Protein 3K85 (pdb70)

InterPro domains:
  IPR001174 HddA/FKP [PR00960] (7-22)
  IPR001174 HddA/FKP [PR00960] (105-126)
  IPR001174 HddA/FKP [PR00960] (147-166)
  IPR001174 HddA/FKP [PR00960] (256-280)
  IPR001174 HddA/FKP [PR00960] (284-303)
  IPR006204 GHMP kinase N-terminal domain [PF00288] (79-167)
  IPR013750 GHMP kinase, C-terminal domain [PF08544] (244-320)
  IPR014606 D,D-heptose 7-phosphate kinase [PIRSF036406] (1-341)
  IPR020568 Ribosomal protein uS5 domain 2-type superfamily [SSF54211] (2-186)
  IPR036554 GHMP kinase, C-terminal domain superfamily [SSF55060] (194-340)
  IPR052203 GHMP Kinase-Related Enzymes [PTHR32463] (3-323)

Radius of gyration: 27.67 Å; Cα contacts (8 Å, |Δi|>4): 1276; chains: 2; bounding box: 65×77×64 Å

CATH classification: 3.30.230.120

Solvent-accessible surface area: 27630 Å² total

Structure (mmCIF, N/CA/C/O backbone):
data_3K85
#
_entry.id   3K85
#
_cell.length_a   71.889
_cell.length_b   149.469
_cell.length_c   141.088
_cell.angle_alpha   90.00
_cell.angle_beta   90.00
_cell.angle_gamma   90.00
#
_symmetry.space_group_name_H-M   'C 2 2 21'
#
loop_
_entity.id
_entity.type
_entity.pdbx_description
1 polymer 'D-glycero-D-manno-heptose 1-phosphate kinase'
2 water water
#
loop_
_atom_site.group_PDB
_atom_site.id
_atom_site.type_symbol
_atom_site.label_atom_id
_atom_site.label_alt_id
_atom_site.label_comp_id
_atom_site.label_asym_id
_atom_site.label_entity_id
_atom_site.label_seq_id
_atom_site.pdbx_PDB_ins_code
_atom_site.Cartn_x
_atom_site.Cartn_y
_atom_site.Cartn_z
_atom_site.occupancy
_atom_site.B_iso_or_equiv
_atom_site.auth_seq_id
_atom_site.auth_comp_id
_atom_site.auth_asym_id
_atom_site.auth_atom_id
_atom_site.pdbx_PDB_model_num
ATOM 1 N N . LEU A 1 3 ? -22.680 36.853 93.972 1.00 29.94 2 LEU A N 1
ATOM 2 C CA . LEU A 1 3 ? -21.535 37.653 93.433 1.00 29.76 2 LEU A CA 1
ATOM 3 C C . LEU A 1 3 ? -20.179 36.949 93.646 1.00 30.47 2 LEU A C 1
ATOM 4 O O . LEU A 1 3 ? -20.088 35.985 94.403 1.00 31.40 2 LEU A O 1
ATOM 9 N N . VAL A 1 4 ? -19.137 37.426 92.964 1.00 28.55 3 VAL A N 1
ATOM 10 C CA . VAL A 1 4 ? -17.794 36.863 93.102 1.00 28.62 3 VAL A CA 1
ATOM 11 C C . VAL A 1 4 ? -16.813 37.995 93.407 1.00 26.30 3 VAL A C 1
ATOM 12 O O . VAL A 1 4 ? -17.031 39.137 93.024 1.00 27.17 3 VAL A O 1
ATOM 16 N N . ARG A 1 5 ? -15.739 37.678 94.111 1.00 25.28 4 ARG A N 1
ATOM 17 C CA . ARG A 1 5 ? -14.729 38.678 94.446 1.00 25.26 4 ARG A CA 1
ATOM 18 C C . ARG A 1 5 ? -13.367 38.058 94.171 1.00 23.86 4 ARG A C 1
ATOM 19 O O . ARG A 1 5 ? -13.244 36.838 94.101 1.00 22.83 4 ARG A O 1
ATOM 27 N N . SER A 1 6 ? -12.350 38.890 94.001 1.00 22.27 5 SER A N 1
ATOM 28 C CA . SER A 1 6 ? -11.017 38.383 93.748 1.00 23.50 5 SER A CA 1
ATOM 29 C C . SER A 1 6 ? -10.049 39.459 94.157 1.00 23.29 5 SER A C 1
ATOM 30 O O . SER A 1 6 ? -10.445 40.599 94.330 1.00 22.80 5 SER A O 1
ATOM 33 N N . LYS A 1 7 ? -8.787 39.085 94.327 1.00 22.66 6 LYS A N 1
ATOM 34 C CA . LYS A 1 7 ? -7.736 40.031 94.667 1.00 25.97 6 LYS A CA 1
ATOM 35 C C . LYS A 1 7 ? -6.416 39.420 94.248 1.00 27.05 6 LYS A C 1
ATOM 36 O O . LYS A 1 7 ? -6.264 38.195 94.238 1.00 30.22 6 LYS A O 1
ATOM 42 N N . ALA A 1 8 ? -5.468 40.276 93.883 1.00 27.69 7 ALA A N 1
ATOM 43 C CA . ALA A 1 8 ? -4.150 39.826 93.453 1.00 26.91 7 ALA A CA 1
ATOM 44 C C . ALA A 1 8 ? -3.118 40.731 94.089 1.00 26.06 7 ALA A C 1
ATOM 45 O O . ALA A 1 8 ? -3.346 41.928 94.242 1.00 26.54 7 ALA A O 1
ATOM 47 N N . PRO A 1 9 ? -1.962 40.175 94.464 1.00 24.35 8 PRO A N 1
ATOM 48 C CA . PRO A 1 9 ? -0.927 40.993 95.089 1.00 24.77 8 PRO A CA 1
ATOM 49 C C . PRO A 1 9 ? 0.036 41.649 94.108 1.00 25.23 8 PRO A C 1
ATOM 50 O O . PRO A 1 9 ? 0.189 41.211 92.968 1.00 26.15 8 PRO A O 1
ATOM 54 N N . LEU A 1 10 ? 0.675 42.718 94.568 1.00 28.44 9 LEU A N 1
ATOM 55 C CA . LEU A 1 10 ? 1.656 43.436 93.772 1.00 31.53 9 LEU A CA 1
ATOM 56 C C . LEU A 1 10 ? 2.947 42.732 94.139 1.00 32.26 9 LEU A C 1
ATOM 57 O O . LEU A 1 10 ? 2.931 41.809 94.946 1.00 32.75 9 LEU A O 1
ATOM 62 N N . ARG A 1 11 ? 4.064 43.155 93.571 1.00 34.41 10 ARG A N 1
ATOM 63 C CA . ARG A 1 11 ? 5.307 42.472 93.863 1.00 34.69 10 ARG A CA 1
ATOM 64 C C . ARG A 1 11 ? 6.516 43.375 93.912 1.00 32.92 10 ARG A C 1
ATOM 65 O O . ARG A 1 11 ? 6.478 44.504 93.455 1.00 33.29 10 ARG A O 1
ATOM 73 N N . LEU A 1 12 ? 7.592 42.846 94.475 1.00 33.85 11 LEU A N 1
ATOM 74 C CA . LEU A 1 12 ? 8.856 43.548 94.578 1.00 33.62 11 LEU A CA 1
ATOM 75 C C . LEU A 1 12 ? 9.792 42.818 93.634 1.00 36.84 11 LEU A C 1
ATOM 76 O O . LEU A 1 12 ? 9.850 41.585 93.644 1.00 35.94 11 LEU A O 1
ATOM 81 N N . GLY A 1 13 ? 10.510 43.579 92.812 1.00 38.36 12 GLY A N 1
ATOM 82 C CA . GLY A 1 13 ? 11.453 42.978 91.891 1.00 38.71 12 GLY A CA 1
ATOM 83 C C . GLY A 1 13 ? 12.752 42.834 92.651 1.00 38.44 12 GLY A C 1
ATOM 84 O O . GLY A 1 13 ? 13.516 43.792 92.776 1.00 40.98 12 GLY A O 1
ATOM 85 N N . LEU A 1 14 ? 13.011 41.644 93.170 1.00 35.25 13 LEU A N 1
ATOM 86 C CA . LEU A 1 14 ? 14.225 41.439 93.935 1.00 33.47 13 LEU A CA 1
ATOM 87 C C . LEU A 1 14 ? 15.474 41.422 93.073 1.00 32.82 13 LEU A C 1
ATOM 88 O O . LEU A 1 14 ? 16.486 42.004 93.455 1.00 34.31 13 LEU A O 1
ATOM 93 N N . ALA A 1 15 ? 15.412 40.777 91.910 1.00 31.99 14 ALA A N 1
ATOM 94 C CA . ALA A 1 15 ? 16.582 40.704 91.033 1.00 30.84 14 ALA A CA 1
ATOM 95 C C . ALA A 1 15 ? 16.285 40.179 89.632 1.00 31.89 14 ALA A C 1
ATOM 96 O O . ALA A 1 15 ? 15.289 39.483 89.409 1.00 32.23 14 ALA A O 1
ATOM 98 N N . GLY A 1 16 ? 17.175 40.519 88.698 1.00 30.52 15 GLY A N 1
ATOM 99 C CA . GLY A 1 16 ? 17.042 40.083 87.321 1.00 28.51 15 GLY A CA 1
ATOM 100 C C . GLY A 1 16 ? 16.104 40.954 86.518 1.00 27.83 15 GLY A C 1
ATOM 101 O O . GLY A 1 16 ? 15.855 40.692 85.340 1.00 27.18 15 GLY A O 1
ATOM 102 N N . GLY A 1 17 ? 15.585 41.996 87.153 1.00 27.60 16 GLY A N 1
ATOM 103 C CA . GLY A 1 17 ? 14.657 42.880 86.476 1.00 28.54 16 GLY A CA 1
ATOM 104 C C . GLY A 1 17 ? 15.158 43.349 85.125 1.00 30.08 16 GLY A C 1
ATOM 105 O O . GLY A 1 17 ? 16.206 43.986 85.027 1.00 32.38 16 GLY A O 1
ATOM 106 N N . GLY A 1 18 ? 14.418 43.025 84.075 1.00 31.32 17 GLY A N 1
ATOM 107 C CA . GLY A 1 18 ? 14.814 43.447 82.746 1.00 31.92 17 GLY A CA 1
ATOM 108 C C . GLY A 1 18 ? 15.120 42.281 81.836 1.00 33.54 17 GLY A C 1
ATOM 109 O O . GLY A 1 18 ? 14.848 42.342 80.635 1.00 35.66 17 GLY A O 1
ATOM 110 N N . SER A 1 19 ? 15.674 41.215 82.408 1.00 32.95 18 SER A N 1
ATOM 111 C CA . SER A 1 19 ? 16.033 40.035 81.639 1.00 32.82 18 SER A CA 1
ATOM 112 C C . SER A 1 19 ? 14.795 39.342 81.107 1.00 32.93 18 SER A C 1
ATOM 113 O O . SER A 1 19 ? 14.890 38.445 80.272 1.00 33.26 18 SER A O 1
ATOM 116 N N . ASP A 1 20 ? 13.632 39.767 81.589 1.00 33.23 19 ASP A N 1
ATOM 117 C CA . ASP A 1 20 ? 12.367 39.176 81.171 1.00 34.11 19 ASP A CA 1
ATOM 118 C C . ASP A 1 20 ? 11.762 39.832 79.944 1.00 34.60 19 ASP A C 1
ATOM 119 O O . ASP A 1 20 ? 10.810 39.316 79.365 1.00 36.14 19 ASP A O 1
ATOM 124 N N . VAL A 1 21 ? 12.317 40.970 79.552 1.00 35.19 20 VAL A N 1
ATOM 125 C CA . VAL A 1 21 ? 11.820 41.723 78.410 1.00 35.08 20 VAL A CA 1
ATOM 126 C C . VAL A 1 21 ? 12.325 41.217 77.070 1.00 35.91 20 VAL A C 1
ATOM 127 O O . VAL A 1 21 ? 13.504 40.891 76.923 1.00 37.74 20 VAL A O 1
ATOM 131 N N . SER A 1 22 ? 11.432 41.150 76.090 1.00 36.14 21 SER A N 1
ATOM 132 C CA . SER A 1 22 ? 11.815 40.723 74.747 1.00 38.33 21 SER A CA 1
ATOM 133 C C . SER A 1 22 ? 12.432 41.936 74.042 1.00 36.43 21 SER A C 1
ATOM 134 O O . SER A 1 22 ? 12.088 43.079 74.344 1.00 33.51 21 SER A O 1
ATOM 137 N N . PRO A 1 23 ? 13.343 41.699 73.086 1.00 36.59 22 PRO A N 1
ATOM 138 C CA . PRO A 1 23 ? 13.791 40.369 72.666 1.00 36.66 22 PRO A CA 1
ATOM 139 C C . PRO A 1 23 ? 14.849 39.742 73.568 1.00 35.27 22 PRO A C 1
ATOM 140 O O . PRO A 1 23 ? 15.151 38.561 73.425 1.00 35.81 22 PRO A O 1
ATOM 144 N N . TYR A 1 24 ? 15.412 40.515 74.492 1.00 33.89 23 TYR A N 1
ATOM 145 C CA . TYR A 1 24 ? 16.454 39.965 75.357 1.00 32.21 23 TYR A CA 1
ATOM 146 C C . TYR A 1 24 ? 16.098 38.610 75.976 1.00 32.87 23 TYR A C 1
ATOM 147 O O . TYR A 1 24 ? 16.942 37.717 76.022 1.00 32.96 23 TYR A O 1
ATOM 156 N N . SER A 1 25 ? 14.869 38.447 76.461 1.00 31.26 24 SER A N 1
ATOM 157 C CA . SER A 1 25 ? 14.494 37.172 77.060 1.00 32.12 24 SER A CA 1
ATOM 158 C C . SER A 1 25 ? 14.506 36.048 76.028 1.00 32.11 24 SER A C 1
ATOM 159 O O . SER A 1 25 ? 14.889 34.917 76.329 1.00 32.10 24 SER A O 1
ATOM 162 N N . ASP A 1 26 ? 14.104 36.371 74.803 1.00 32.29 25 ASP A N 1
ATOM 163 C CA . ASP A 1 26 ? 14.038 35.386 73.732 1.00 32.70 25 ASP A CA 1
ATOM 164 C C . ASP A 1 26 ? 15.391 35.004 73.126 1.00 31.92 25 ASP A C 1
ATOM 165 O O . ASP A 1 26 ? 15.600 33.863 72.708 1.00 28.25 25 ASP A O 1
ATOM 170 N N . ILE A 1 27 ? 16.316 35.951 73.094 1.00 31.67 26 ILE A N 1
ATOM 171 C CA . ILE A 1 27 ? 17.635 35.691 72.540 1.00 33.09 26 ILE A CA 1
ATOM 172 C C . ILE A 1 27 ? 18.593 35.022 73.528 1.00 33.80 26 ILE A C 1
ATOM 173 O O . ILE A 1 27 ? 19.183 33.985 73.228 1.00 34.20 26 ILE A O 1
ATOM 178 N N . TYR A 1 28 ? 18.738 35.611 74.709 1.00 34.24 27 TYR A N 1
ATOM 179 C CA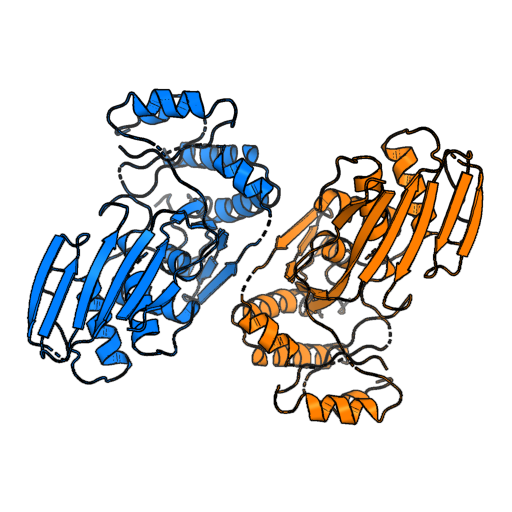 . TYR A 1 28 ? 19.660 35.089 75.712 1.00 35.92 27 TYR A CA 1
ATOM 180 C C . TYR A 1 28 ? 18.994 34.270 76.808 1.00 35.82 27 TYR A C 1
ATOM 181 O O . TYR A 1 28 ? 19.630 33.401 77.415 1.00 34.65 27 TYR A O 1
ATOM 190 N N . GLY A 1 29 ? 17.718 34.558 77.059 1.00 36.11 28 GLY A N 1
ATOM 191 C CA . GLY A 1 29 ? 16.981 33.868 78.103 1.00 32.72 28 GLY A CA 1
ATOM 192 C C . GLY A 1 29 ? 16.956 34.755 79.333 1.00 32.94 28 GLY A C 1
ATOM 193 O O . GLY A 1 29 ? 17.943 35.430 79.637 1.00 31.07 28 GLY A O 1
ATOM 194 N N . GLY A 1 30 ? 15.834 34.767 80.048 1.00 33.39 29 GLY A N 1
ATOM 195 C CA . GLY A 1 30 ? 15.743 35.603 81.236 1.00 32.12 29 GLY A CA 1
ATOM 196 C C . GLY A 1 30 ? 15.707 34.863 82.566 1.00 30.99 29 GLY A C 1
ATOM 197 O O . GLY A 1 30 ? 15.378 33.675 82.633 1.00 27.77 29 GLY A O 1
ATOM 198 N N . LEU A 1 31 ? 16.056 35.580 83.630 1.00 30.43 30 LEU A N 1
ATOM 199 C CA . LEU A 1 31 ? 16.053 35.015 84.971 1.00 30.11 30 LEU A CA 1
ATOM 200 C C . LEU A 1 31 ? 15.539 36.062 85.945 1.00 30.33 30 LEU A C 1
ATOM 201 O O . LEU A 1 31 ? 16.043 37.188 85.991 1.00 28.61 30 LEU A O 1
ATOM 206 N N . ILE A 1 32 ? 14.525 35.687 86.718 1.00 29.64 31 ILE A N 1
ATOM 207 C CA . ILE A 1 32 ? 13.930 36.605 87.666 1.00 30.09 31 ILE A CA 1
ATOM 208 C C . ILE A 1 32 ? 13.601 36.065 89.050 1.00 31.15 31 ILE A C 1
ATOM 209 O O . ILE A 1 32 ? 13.069 34.962 89.207 1.00 31.20 31 ILE A O 1
ATOM 214 N N . LEU A 1 33 ? 13.916 36.867 90.059 1.00 31.09 32 LEU A N 1
ATOM 215 C CA . LEU A 1 33 ? 13.599 36.519 91.434 1.00 28.60 32 LEU A CA 1
ATOM 216 C C . LEU A 1 33 ? 12.737 37.647 91.965 1.00 27.74 32 LEU A C 1
ATOM 217 O O . LEU A 1 33 ? 13.212 38.764 92.146 1.00 27.74 32 LEU A O 1
ATOM 222 N N . ASN A 1 34 ? 11.461 37.364 92.186 1.00 26.82 33 ASN A N 1
ATOM 223 C CA . ASN A 1 34 ? 10.551 38.371 92.718 1.00 25.52 33 ASN A CA 1
ATOM 224 C C . ASN A 1 34 ? 9.640 37.761 93.784 1.00 23.57 33 ASN A C 1
ATOM 225 O O . ASN A 1 34 ? 9.575 36.538 93.960 1.00 19.09 33 ASN A O 1
ATOM 230 N N . ALA A 1 35 ? 8.920 38.621 94.483 1.00 23.03 34 ALA A N 1
ATOM 231 C CA . ALA A 1 35 ? 8.058 38.158 95.562 1.00 23.49 34 ALA A CA 1
ATOM 232 C C . ALA A 1 35 ? 6.875 39.080 95.738 1.00 21.77 34 ALA A C 1
ATOM 233 O O . ALA A 1 35 ? 7.041 40.296 95.764 1.00 24.08 34 ALA A O 1
ATOM 235 N N . THR A 1 36 ? 5.687 38.505 95.873 1.00 19.59 35 THR A N 1
ATOM 236 C CA . THR A 1 36 ? 4.492 39.301 96.057 1.00 19.27 35 THR A CA 1
ATOM 237 C C . THR A 1 36 ? 4.423 39.865 97.479 1.00 20.85 35 THR A C 1
ATOM 238 O O . THR A 1 36 ? 4.983 39.292 98.409 1.00 20.20 35 THR A O 1
ATOM 242 N N . ILE A 1 37 ? 3.746 41.001 97.623 1.00 22.11 36 ILE A N 1
ATOM 243 C CA . ILE A 1 37 ? 3.608 41.685 98.908 1.00 26.61 36 ILE A CA 1
ATOM 244 C C . ILE A 1 37 ? 2.140 41.987 99.233 1.00 26.63 36 ILE A C 1
ATOM 245 O O . ILE A 1 37 ? 1.290 41.958 98.345 1.00 27.07 36 ILE A O 1
ATOM 250 N N . ASN A 1 38 ? 1.852 42.298 100.497 1.00 26.82 37 ASN A N 1
ATOM 251 C CA . ASN A 1 38 ? 0.480 42.562 100.930 1.00 27.98 37 ASN A CA 1
ATOM 252 C C . ASN A 1 38 ? -0.241 43.814 100.424 1.00 28.17 37 ASN A C 1
ATOM 253 O O . ASN A 1 38 ? -1.084 44.373 101.135 1.00 29.54 37 ASN A O 1
ATOM 258 N N . LEU A 1 39 ? 0.081 44.251 99.211 1.00 27.53 38 LEU A N 1
ATOM 259 C CA . LEU A 1 39 ? -0.598 45.392 98.591 1.00 29.66 38 LEU A CA 1
ATOM 260 C C . LEU A 1 39 ? -1.326 44.756 97.410 1.00 29.40 38 LEU A C 1
ATOM 261 O O . LEU A 1 39 ? -0.695 44.147 96.547 1.00 30.07 38 LEU A O 1
ATOM 266 N N . TYR A 1 40 ? -2.646 44.911 97.364 1.00 27.48 39 TYR A N 1
ATOM 267 C CA . TYR A 1 40 ? -3.447 44.253 96.346 1.00 26.72 39 TYR A CA 1
ATOM 268 C C . TYR A 1 40 ? -4.278 45.064 95.357 1.00 27.40 39 TYR A C 1
ATOM 269 O O . TYR A 1 40 ? -4.333 46.293 95.399 1.00 28.66 39 TYR A O 1
ATOM 278 N N . ALA A 1 41 ? -4.937 44.309 94.476 1.00 24.58 40 ALA A N 1
ATOM 279 C CA . ALA A 1 41 ? -5.861 44.809 93.469 1.00 23.18 40 ALA A CA 1
ATOM 280 C C . ALA A 1 41 ? -7.111 44.023 93.833 1.00 23.35 40 ALA A C 1
ATOM 281 O O . ALA A 1 41 ? -7.036 42.814 94.060 1.00 23.36 40 ALA A O 1
ATOM 283 N N . TYR A 1 42 ? -8.258 44.678 93.914 1.00 21.52 41 TYR A N 1
ATOM 284 C CA . TYR A 1 42 ? -9.462 43.948 94.281 1.00 21.33 41 TYR A CA 1
ATOM 285 C C . TYR A 1 42 ? -10.470 44.136 93.188 1.00 21.35 41 TYR A C 1
ATOM 286 O O . TYR A 1 42 ? -10.415 45.100 92.446 1.00 22.36 41 TYR A O 1
ATOM 295 N N . CYS A 1 43 ? -11.402 43.207 93.097 1.00 21.63 42 CYS A N 1
ATOM 296 C CA . CYS A 1 43 ? -12.427 43.290 92.089 1.00 23.28 42 CYS A CA 1
ATOM 297 C C . CYS A 1 43 ? -13.601 42.451 92.535 1.00 24.62 42 CYS A C 1
ATOM 298 O O . CYS A 1 43 ? -13.422 41.367 93.084 1.00 25.28 42 CYS A O 1
ATOM 301 N N . THR A 1 44 ? -14.806 42.971 92.362 1.00 26.87 43 THR A N 1
ATOM 302 C CA . THR A 1 44 ? -15.973 42.179 92.689 1.00 30.91 43 THR A CA 1
ATOM 303 C C . THR A 1 44 ? -16.893 42.285 91.497 1.00 32.02 43 THR A C 1
ATOM 304 O O . THR A 1 44 ? -17.026 43.351 90.891 1.00 32.01 43 THR A O 1
ATOM 308 N N . ILE A 1 45 ? -17.473 41.153 91.126 1.00 34.21 44 ILE A N 1
ATOM 309 C CA . ILE A 1 45 ? -18.373 41.093 89.993 1.00 37.17 44 ILE A CA 1
ATOM 310 C C . ILE A 1 45 ? -19.677 40.438 90.429 1.00 39.38 44 ILE A C 1
ATOM 311 O O . ILE A 1 45 ? -19.685 39.358 91.015 1.00 37.82 44 ILE A O 1
ATOM 316 N N . GLU A 1 46 ? -20.779 41.116 90.161 1.00 42.76 45 GLU A N 1
ATOM 317 C CA . GLU A 1 46 ? -22.082 40.590 90.513 1.00 47.69 45 GLU A CA 1
ATOM 318 C C . GLU A 1 46 ? -22.962 40.605 89.276 1.00 48.70 45 GLU A C 1
ATOM 319 O O . GLU A 1 46 ? -23.135 41.645 88.637 1.00 48.45 45 GLU A O 1
ATOM 325 N N . GLU A 1 47 ? -23.496 39.442 88.926 1.00 51.46 46 GLU A N 1
ATOM 326 C CA . GLU A 1 47 ? -24.347 39.345 87.753 1.00 56.55 46 GLU A CA 1
ATOM 327 C C . GLU A 1 47 ? -25.682 40.043 87.976 1.00 58.09 46 GLU A C 1
ATOM 328 O O . GLU A 1 47 ? -26.187 40.111 89.098 1.00 57.61 46 GLU A O 1
ATOM 334 N N . THR A 1 48 ? -26.246 40.561 86.892 1.00 59.99 47 THR A N 1
ATOM 335 C CA . THR A 1 48 ? -27.522 41.252 86.948 1.00 62.07 47 THR A CA 1
ATOM 336 C C . THR A 1 48 ? -28.324 40.963 85.688 1.00 63.51 47 THR A C 1
ATOM 337 O O . THR A 1 48 ? -27.761 40.592 84.655 1.00 64.56 47 THR A O 1
ATOM 341 N N . ASN A 1 49 ? -29.640 41.127 85.778 1.00 63.93 48 ASN A N 1
ATOM 342 C CA . ASN A 1 49 ? -30.519 40.897 84.638 1.00 64.46 48 ASN A CA 1
ATOM 343 C C . ASN A 1 49 ? -31.072 42.213 84.103 1.00 63.43 48 ASN A C 1
ATOM 344 O O . ASN A 1 49 ? -32.138 42.235 83.492 1.00 63.74 48 ASN A O 1
ATOM 349 N N . SER A 1 50 ? -30.341 43.303 84.326 1.00 61.67 49 SER A N 1
ATOM 350 C CA . SER A 1 50 ? -30.769 44.622 83.877 1.00 60.84 49 SER A CA 1
ATOM 351 C C . SER A 1 50 ? -30.448 44.873 82.406 1.00 60.27 49 SER A C 1
ATOM 352 O O . SER A 1 50 ? -30.994 45.791 81.792 1.00 61.05 49 SER A O 1
ATOM 355 N N . GLY A 1 51 ? -29.562 44.060 81.844 1.00 58.83 50 GLY A N 1
ATOM 356 C CA . GLY A 1 51 ? -29.189 44.234 80.454 1.00 56.28 50 GLY A CA 1
ATOM 357 C C . GLY A 1 51 ? -28.153 45.330 80.315 1.00 56.04 50 GLY A C 1
ATOM 358 O O . GLY A 1 51 ? -27.906 45.838 79.222 1.00 55.10 50 GLY A O 1
ATOM 359 N N . ARG A 1 52 ? -27.537 45.701 81.430 1.00 55.55 51 ARG A N 1
ATOM 360 C CA . ARG A 1 52 ? -26.523 46.750 81.414 1.00 55.49 51 ARG A CA 1
ATOM 361 C C . ARG A 1 52 ? -25.191 46.216 81.953 1.00 53.92 51 ARG A C 1
ATOM 362 O O . ARG A 1 52 ? -25.112 45.100 82.467 1.00 52.14 51 ARG A O 1
ATOM 370 N N . ILE A 1 53 ? -24.142 47.012 81.808 1.00 52.32 52 ILE A N 1
ATOM 371 C CA . ILE A 1 53 ? -22.829 46.645 82.308 1.00 50.86 52 ILE A CA 1
ATOM 372 C C . ILE A 1 53 ? -22.268 47.894 82.959 1.00 49.26 52 ILE A C 1
ATOM 373 O O . ILE A 1 53 ? -21.841 48.832 82.289 1.00 47.24 52 ILE A O 1
ATOM 378 N N . GLU A 1 54 ? -22.285 47.889 84.284 1.00 48.52 53 GLU A N 1
ATOM 379 C CA . GLU A 1 54 ? -21.828 49.018 85.072 1.00 48.06 53 GLU A CA 1
ATOM 380 C C . GLU A 1 54 ? -20.395 48.871 85.558 1.00 46.56 53 GLU A C 1
ATOM 381 O O . GLU A 1 54 ? -20.040 47.875 86.186 1.00 47.33 53 GLU A O 1
ATOM 387 N N . ILE A 1 55 ? -19.582 49.881 85.273 1.00 43.99 54 ILE A N 1
ATOM 388 C CA . ILE A 1 55 ? -18.180 49.895 85.669 1.00 40.80 54 ILE A CA 1
ATOM 389 C C . ILE A 1 55 ? -17.839 50.977 86.706 1.00 41.69 54 ILE A C 1
ATOM 390 O O . ILE A 1 55 ? -18.031 52.170 86.470 1.00 42.66 54 ILE A O 1
ATOM 395 N N . ASN A 1 56 ? -17.340 50.549 87.861 1.00 40.13 55 ASN A N 1
ATOM 396 C CA . ASN A 1 56 ? -16.949 51.479 88.910 1.00 39.26 55 ASN A CA 1
ATOM 397 C C . ASN A 1 56 ? -15.500 51.154 89.282 1.00 39.93 55 ASN A C 1
ATOM 398 O O . ASN A 1 56 ? -15.240 50.431 90.241 1.00 40.50 55 ASN A O 1
ATOM 403 N N . ALA A 1 57 ? -14.564 51.687 88.498 1.00 39.40 56 ALA A N 1
ATOM 404 C CA . ALA A 1 57 ? -13.143 51.445 88.694 1.00 37.98 56 ALA A CA 1
ATOM 405 C C . ALA A 1 57 ? -12.374 52.625 89.282 1.00 38.23 56 ALA A C 1
ATOM 406 O O . ALA A 1 57 ? -11.963 53.535 88.567 1.00 37.44 56 ALA A O 1
ATOM 408 N N . TYR A 1 58 ? -12.158 52.589 90.589 1.00 37.55 57 TYR A N 1
ATOM 409 C CA . TYR A 1 58 ? -11.433 53.648 91.268 1.00 38.04 57 TYR A CA 1
ATOM 410 C C . TYR A 1 58 ? -9.995 53.776 90.752 1.00 39.58 57 TYR A C 1
ATOM 411 O O . TYR A 1 58 ? -9.378 54.842 90.861 1.00 41.32 57 TYR A O 1
ATOM 420 N N . ASP A 1 59 ? -9.466 52.695 90.184 1.00 40.04 58 ASP A N 1
ATOM 421 C CA . ASP A 1 59 ? -8.097 52.690 89.674 1.00 40.54 58 ASP A CA 1
ATOM 422 C C . ASP A 1 59 ? -7.990 53.333 88.300 1.00 40.63 58 ASP A C 1
ATOM 423 O O . ASP A 1 59 ? -7.031 54.040 88.014 1.00 39.84 58 ASP A O 1
ATOM 428 N N . ALA A 1 60 ? -8.969 53.074 87.444 1.00 41.71 59 ALA A N 1
ATOM 429 C CA . ALA A 1 60 ? -8.971 53.660 86.109 1.00 44.14 59 ALA A CA 1
ATOM 430 C C . ALA A 1 60 ? -9.710 54.995 86.167 1.00 44.90 59 ALA A C 1
ATOM 431 O O . ALA A 1 60 ? -9.867 55.679 85.154 1.00 44.85 59 ALA A O 1
ATOM 433 N N . GLN A 1 61 ? -10.158 55.353 87.367 1.00 46.45 60 GLN A N 1
ATOM 434 C CA . GLN A 1 61 ? -10.880 56.598 87.595 1.00 48.70 60 GLN A CA 1
ATOM 435 C C . GLN A 1 61 ? -12.050 56.728 86.629 1.00 49.23 60 GLN A C 1
ATOM 436 O O . GLN A 1 61 ? -12.224 57.757 85.979 1.00 51.17 60 GLN A O 1
ATOM 442 N N . CYS A 1 62 ? -12.853 55.674 86.548 1.00 47.98 61 CYS A N 1
ATOM 443 C CA . CYS A 1 62 ? -13.999 55.653 85.661 1.00 47.69 61 CYS A CA 1
ATOM 444 C C . CYS A 1 62 ? -15.233 55.104 86.341 1.00 47.75 61 CYS A C 1
ATOM 445 O O . CYS A 1 62 ? -15.154 54.160 87.121 1.00 47.29 61 CYS A O 1
ATOM 448 N N . CYS A 1 63 ? -16.380 55.693 86.027 1.00 49.38 62 CYS A N 1
ATOM 449 C CA . CYS A 1 63 ? -17.647 55.252 86.591 1.00 50.53 62 CYS A CA 1
ATOM 450 C C . CYS A 1 63 ? -18.750 55.474 85.571 1.00 51.02 62 CYS A C 1
ATOM 451 O O . CYS A 1 63 ? -19.469 56.474 85.634 1.00 51.65 62 CYS A O 1
ATOM 454 N N . LYS A 1 64 ? -18.879 54.532 84.640 1.00 51.41 63 LYS A N 1
ATOM 455 C CA . LYS A 1 64 ? -19.876 54.623 83.581 1.00 51.78 63 LYS A CA 1
ATOM 456 C C . LYS A 1 64 ? -20.693 53.361 83.377 1.00 51.77 63 LYS A C 1
ATOM 457 O O . LYS A 1 64 ? -20.254 52.257 83.688 1.00 53.21 63 LYS A O 1
ATOM 463 N N . SER A 1 65 ? -21.892 53.548 82.844 1.00 51.11 64 SER A N 1
ATOM 464 C CA . SER A 1 65 ? -22.798 52.454 82.555 1.00 51.17 64 SER A CA 1
ATOM 465 C C . SER A 1 65 ? -22.776 52.326 81.031 1.00 52.24 64 SER A C 1
ATOM 466 O O . SER A 1 65 ? -22.647 53.330 80.333 1.00 53.57 64 SER A O 1
ATOM 469 N N . TYR A 1 66 ? -22.867 51.099 80.521 1.00 52.16 65 TYR A N 1
ATOM 470 C CA . TYR A 1 66 ? -22.862 50.846 79.077 1.00 50.25 65 TYR A CA 1
ATOM 471 C C . TYR A 1 66 ? -23.922 49.812 78.742 1.00 51.25 65 TYR A C 1
ATOM 472 O O . TYR A 1 66 ? -24.302 48.995 79.585 1.00 50.09 65 TYR A O 1
ATOM 481 N N . LEU A 1 67 ? -24.399 49.848 77.503 1.00 52.67 66 LEU A N 1
ATOM 482 C CA . LEU A 1 67 ? -25.406 48.898 77.058 1.00 54.25 66 LEU A CA 1
ATOM 483 C C . LEU A 1 67 ? -24.699 47.548 76.885 1.00 54.40 66 LEU A C 1
ATOM 484 O O . LEU A 1 67 ? -23.654 47.462 76.234 1.00 52.52 66 LEU A O 1
ATOM 489 N N . SER A 1 68 ? -25.263 46.507 77.487 1.00 55.31 67 SER A N 1
ATOM 490 C CA . SER A 1 68 ? -24.688 45.162 77.427 1.00 57.31 67 SER A CA 1
ATOM 491 C C . SER A 1 68 ? -24.398 44.717 75.989 1.00 58.78 67 SER A C 1
ATOM 492 O O . SER A 1 68 ? -25.319 44.523 75.195 1.00 58.66 67 SER A O 1
ATOM 503 N N . SER A 1 70 ? -21.375 42.424 73.195 1.00 55.87 69 SER A N 1
ATOM 504 C CA . SER A 1 70 ? -20.492 41.265 73.122 1.00 51.89 69 SER A CA 1
ATOM 505 C C . SER A 1 70 ? -19.061 41.763 73.242 1.00 49.93 69 SER A C 1
ATOM 506 O O . SER A 1 70 ? -18.184 41.075 73.761 1.00 49.19 69 SER A O 1
ATOM 509 N N . GLN A 1 71 ? -18.830 42.967 72.742 1.00 48.19 70 GLN A N 1
ATOM 510 C CA . GLN A 1 71 ? -17.507 43.575 72.801 1.00 47.81 70 GLN A CA 1
ATOM 511 C C . GLN A 1 71 ? -17.701 45.020 73.241 1.00 48.01 70 GLN A C 1
ATOM 512 O O . GLN A 1 71 ? -18.785 45.573 73.071 1.00 48.56 70 GLN A O 1
ATOM 518 N N . LEU A 1 72 ? -16.665 45.623 73.817 1.00 46.50 71 LEU A N 1
ATOM 519 C CA . LEU A 1 72 ? -16.744 47.011 74.255 1.00 47.03 71 LEU A CA 1
ATOM 520 C C . LEU A 1 72 ? -15.601 47.806 73.656 1.00 47.61 71 LEU A C 1
ATOM 521 O O . LEU A 1 72 ? -14.439 47.422 73.744 1.00 48.01 71 LEU A O 1
ATOM 526 N N . GLU A 1 73 ? -15.950 48.926 73.047 1.00 48.85 72 GLU A N 1
ATOM 527 C CA . GLU A 1 73 ? -14.984 49.800 72.408 1.00 50.64 72 GLU A CA 1
ATOM 528 C C . GLU A 1 73 ? -13.948 50.358 73.381 1.00 50.09 72 GLU A C 1
ATOM 529 O O . GLU A 1 73 ? -14.287 50.896 74.428 1.00 50.77 72 GLU A O 1
ATOM 535 N N . ILE A 1 74 ? -12.677 50.234 73.034 1.00 49.03 73 ILE A N 1
ATOM 536 C CA . ILE A 1 74 ? -11.639 50.756 73.899 1.00 49.98 73 ILE A CA 1
ATOM 537 C C . ILE A 1 74 ? -11.597 52.287 73.786 1.00 52.21 73 ILE A C 1
ATOM 538 O O . ILE A 1 74 ? -10.825 52.844 73.004 1.00 52.38 73 ILE A O 1
ATOM 543 N N . ASP A 1 75 ? -12.445 52.958 74.570 1.00 53.31 74 ASP A N 1
ATOM 544 C CA . ASP A 1 75 ? -12.517 54.421 74.579 1.00 54.13 74 ASP A CA 1
ATOM 545 C C . ASP A 1 75 ? -11.241 55.034 75.116 1.00 53.30 74 ASP A C 1
ATOM 546 O O . ASP A 1 75 ? -10.778 56.063 74.635 1.00 54.60 74 ASP A O 1
ATOM 551 N N . GLY A 1 76 ? -10.686 54.392 76.132 1.00 51.96 75 GLY A N 1
ATOM 552 C CA . GLY A 1 76 ? -9.488 54.894 76.773 1.00 49.88 75 GLY A CA 1
ATOM 553 C C . GLY A 1 76 ? -9.881 55.004 78.231 1.00 48.97 75 GLY A C 1
ATOM 554 O O . GLY A 1 76 ? -9.174 55.570 79.064 1.00 48.70 75 GLY A O 1
ATOM 555 N N . GLU A 1 77 ? -11.045 54.440 78.524 1.00 47.93 76 GLU A N 1
ATOM 556 C CA . GLU A 1 77 ? -11.591 54.441 79.866 1.00 48.07 76 GLU A CA 1
ATOM 557 C C . GLU A 1 77 ? -11.887 53.003 80.289 1.00 46.21 76 GLU A C 1
ATOM 558 O O . GLU A 1 77 ? -12.595 52.267 79.590 1.00 44.34 76 GLU A O 1
ATOM 564 N N . ALA A 1 78 ? -11.344 52.614 81.441 1.00 44.25 77 ALA A N 1
ATOM 565 C CA . ALA A 1 78 ? -11.528 51.262 81.955 1.00 40.72 77 ALA A CA 1
ATOM 566 C C . ALA A 1 78 ? -11.068 50.284 80.881 1.00 38.32 77 ALA A C 1
ATOM 567 O O . ALA A 1 78 ? -11.744 49.304 80.586 1.00 36.42 77 ALA A O 1
ATOM 569 N N . SER A 1 79 ? -9.914 50.571 80.290 1.00 38.29 78 SER A N 1
ATOM 570 C CA . SER A 1 79 ? -9.364 49.719 79.244 1.00 38.51 78 SER A CA 1
ATOM 571 C C . SER A 1 79 ? -9.147 48.296 79.762 1.00 38.50 78 SER A C 1
ATOM 572 O O . SER A 1 79 ? -9.590 47.320 79.142 1.00 37.75 78 SER A O 1
ATOM 575 N N . LEU A 1 80 ? -8.472 48.190 80.907 1.00 37.20 79 LEU A N 1
ATOM 576 C CA . LEU A 1 80 ? -8.183 46.902 81.527 1.00 34.17 79 LEU A CA 1
ATOM 577 C C . LEU A 1 80 ? -9.416 46.020 81.664 1.00 34.80 79 LEU A C 1
ATOM 578 O O . LEU A 1 80 ? -9.395 44.850 81.282 1.00 35.89 79 LEU A O 1
ATOM 583 N N . ILE A 1 81 ? -10.491 46.577 82.207 1.00 33.95 80 ILE A N 1
ATOM 584 C CA . ILE A 1 81 ? -11.732 45.829 82.372 1.00 34.20 80 ILE A CA 1
ATOM 585 C C . ILE A 1 81 ? -12.306 45.452 81.008 1.00 35.92 80 ILE A C 1
ATOM 586 O O . ILE A 1 81 ? -12.737 44.315 80.780 1.00 34.97 80 ILE A O 1
ATOM 591 N N . LYS A 1 82 ? -12.323 46.423 80.104 1.00 37.45 81 LYS A N 1
ATOM 592 C CA . LYS A 1 82 ? -12.839 46.196 78.762 1.00 38.55 81 LYS A CA 1
ATOM 593 C C . LYS A 1 82 ? -11.993 45.147 78.032 1.00 37.12 81 LYS A C 1
ATOM 594 O O . LYS A 1 82 ? -12.528 44.245 77.386 1.00 35.77 81 LYS A O 1
ATOM 600 N N . GLY A 1 83 ? -10.673 45.261 78.145 1.00 37.04 82 GLY A N 1
ATOM 601 C CA . GLY A 1 83 ? -9.802 44.283 77.510 1.00 39.49 82 GLY A CA 1
ATOM 602 C C . GLY A 1 83 ? -10.096 42.858 77.989 1.00 39.09 82 GLY A C 1
ATOM 603 O O . GLY A 1 83 ? -10.264 41.933 77.185 1.00 38.51 82 GLY A O 1
ATOM 604 N N . VAL A 1 84 ? -10.173 42.676 79.304 1.00 36.54 83 VAL A N 1
ATOM 605 C CA . VAL A 1 84 ? -10.443 41.361 79.856 1.00 34.14 83 VAL A CA 1
ATOM 606 C C . VAL A 1 84 ? -11.808 40.873 79.427 1.00 33.11 83 VAL A C 1
ATOM 607 O O . VAL A 1 84 ? -11.947 39.761 78.922 1.00 31.37 83 VAL A O 1
ATOM 611 N N . TYR A 1 85 ? -12.823 41.702 79.633 1.00 32.27 84 TYR A N 1
ATOM 612 C CA . TYR A 1 85 ? -14.173 41.327 79.249 1.00 31.98 84 TYR A CA 1
ATOM 613 C C . TYR A 1 85 ? -14.262 40.927 77.770 1.00 33.39 84 TYR A C 1
ATOM 614 O O . TYR A 1 85 ? -14.920 39.942 77.426 1.00 34.74 84 TYR A O 1
ATOM 623 N N . ASN A 1 86 ? -13.610 41.685 76.891 1.00 33.03 85 ASN A N 1
ATOM 624 C CA . ASN A 1 86 ? -13.667 41.369 75.462 1.00 34.08 85 ASN A CA 1
ATOM 625 C C . ASN A 1 86 ? -13.001 40.025 75.156 1.00 36.33 85 ASN A C 1
ATOM 626 O O . ASN A 1 86 ? -13.595 39.147 74.500 1.00 34.52 85 ASN A O 1
ATOM 631 N N . ARG A 1 87 ? -11.772 39.878 75.650 1.00 35.79 86 ARG A N 1
ATOM 632 C CA . ARG A 1 87 ? -10.978 38.673 75.466 1.00 36.25 86 ARG A CA 1
ATOM 633 C C . ARG A 1 87 ? -11.728 37.428 75.925 1.00 36.61 86 ARG A C 1
ATOM 634 O O . ARG A 1 87 ? -11.697 36.406 75.240 1.00 38.39 86 ARG A O 1
ATOM 642 N N . ILE A 1 88 ? -12.397 37.511 77.079 1.00 34.55 87 ILE A N 1
ATOM 643 C CA . ILE A 1 88 ? -13.148 36.372 77.616 1.00 32.98 87 ILE A CA 1
ATOM 644 C C . ILE A 1 88 ? -14.386 36.088 76.772 1.00 33.59 87 ILE A C 1
ATOM 645 O O . ILE A 1 88 ? -14.768 34.926 76.578 1.00 30.95 87 ILE A O 1
ATOM 650 N N . ILE A 1 89 ? -15.030 37.143 76.280 1.00 35.52 88 ILE A N 1
ATOM 651 C CA . ILE A 1 89 ? -16.217 36.942 75.440 1.00 36.38 88 ILE A CA 1
ATOM 652 C C . ILE A 1 89 ? -15.807 36.230 74.154 1.00 35.29 88 ILE A C 1
ATOM 653 O O . ILE A 1 89 ? -16.509 35.331 73.694 1.00 35.46 88 ILE A O 1
ATOM 658 N N . ARG A 1 90 ? -14.664 36.628 73.592 1.00 34.26 89 ARG A N 1
ATOM 659 C CA . ARG A 1 90 ? -14.157 36.023 72.367 1.00 36.04 89 ARG A CA 1
ATOM 660 C C . ARG A 1 90 ? -13.668 34.593 72.559 1.00 36.57 89 ARG A C 1
ATOM 661 O O . ARG A 1 90 ? -14.186 33.661 71.941 1.00 35.54 89 ARG A O 1
ATOM 669 N N . ASP A 1 91 ? -12.662 34.430 73.412 1.00 36.60 90 ASP A N 1
ATOM 670 C CA . ASP A 1 91 ? -12.085 33.122 73.676 1.00 36.49 90 ASP A CA 1
ATOM 671 C C . ASP A 1 91 ? -13.080 32.035 74.023 1.00 35.33 90 ASP A C 1
ATOM 672 O O . ASP A 1 91 ? -12.881 30.875 73.677 1.00 35.64 90 ASP A O 1
ATOM 677 N N . TYR A 1 92 ? -14.158 32.397 74.697 1.00 35.55 91 TYR A N 1
ATOM 678 C CA . TYR A 1 92 ? -15.140 31.398 75.066 1.00 37.18 91 TYR A CA 1
ATOM 679 C C . TYR A 1 92 ? -16.444 31.498 74.269 1.00 38.56 91 TYR A C 1
ATOM 680 O O . TYR A 1 92 ? -17.406 30.766 74.541 1.00 38.43 91 TYR A O 1
ATOM 689 N N . ARG A 1 93 ? -16.455 32.388 73.272 1.00 39.13 92 ARG A N 1
ATOM 690 C CA . ARG A 1 93 ? -17.615 32.587 72.398 1.00 40.38 92 ARG A CA 1
ATOM 691 C C . ARG A 1 93 ? -18.895 32.700 73.211 1.00 39.64 92 ARG A C 1
ATOM 692 O O . ARG A 1 93 ? -19.868 31.996 72.952 1.00 39.22 92 ARG A O 1
ATOM 700 N N . LEU A 1 94 ? -18.904 33.600 74.183 1.00 42.64 93 LEU A N 1
ATOM 701 C CA . LEU A 1 94 ? -20.064 33.760 75.056 1.00 45.42 93 LEU A CA 1
ATOM 702 C C . LEU A 1 94 ? -21.040 34.851 74.629 1.00 47.04 93 LEU A C 1
ATOM 703 O O . LEU A 1 94 ? -20.658 35.808 73.953 1.00 46.80 93 LEU A O 1
ATOM 708 N N . GLU A 1 95 ? -22.299 34.698 75.043 1.00 49.39 94 GLU A N 1
ATOM 709 C CA . GLU A 1 95 ? -23.347 35.669 74.744 1.00 51.31 94 GLU A CA 1
ATOM 710 C C . GLU A 1 95 ? -23.105 36.910 75.592 1.00 51.96 94 GLU A C 1
ATOM 711 O O . GLU A 1 95 ? -22.461 36.838 76.642 1.00 51.94 94 GLU A O 1
ATOM 717 N N . PRO A 1 96 ? -23.618 38.070 75.150 1.00 52.22 95 PRO A N 1
ATOM 718 C CA . PRO A 1 96 ? -23.434 39.316 75.904 1.00 51.02 95 PRO A CA 1
ATOM 719 C C . PRO A 1 96 ? -23.731 39.131 77.397 1.00 49.28 95 PRO A C 1
ATOM 720 O O . PRO A 1 96 ? -24.629 38.369 77.772 1.00 48.09 95 PRO A O 1
ATOM 724 N N . LYS A 1 97 ? -22.979 39.827 78.243 1.00 47.34 96 LYS A N 1
ATOM 725 C CA . LYS A 1 97 ? -23.177 39.720 79.684 1.00 46.36 96 LYS A CA 1
ATOM 726 C C . LYS A 1 97 ? -23.679 41.013 80.329 1.00 44.67 96 LYS A C 1
ATOM 727 O O . LYS A 1 97 ? -23.353 42.113 79.876 1.00 45.22 96 LYS A O 1
ATOM 733 N N . SER A 1 98 ? -24.466 40.864 81.394 1.00 41.98 97 SER A N 1
ATOM 734 C CA . SER A 1 98 ? -25.014 41.995 82.139 1.00 39.99 97 SER A CA 1
ATOM 735 C C . SER A 1 98 ? -24.521 41.882 83.595 1.00 38.69 97 SER A C 1
ATOM 736 O O . SER A 1 98 ? -24.857 40.934 84.304 1.00 37.84 97 SER A O 1
ATOM 739 N N . PHE A 1 99 ? -23.736 42.851 84.051 1.00 37.40 98 PHE A N 1
ATOM 740 C CA . PHE A 1 99 ? -23.196 42.765 85.403 1.00 37.03 98 PHE A CA 1
ATOM 741 C C . PHE A 1 99 ? -22.672 44.087 85.936 1.00 38.07 98 PHE A C 1
ATOM 742 O O . PHE A 1 99 ? -22.510 45.058 85.199 1.00 37.36 98 PHE A O 1
ATOM 750 N N . LYS A 1 100 ? -22.384 44.096 87.233 1.00 39.21 99 LYS A N 1
ATOM 751 C CA . LYS A 1 100 ? -21.843 45.268 87.893 1.00 39.51 99 LYS A CA 1
ATOM 752 C C . LYS A 1 100 ? -20.438 44.834 88.294 1.00 38.30 99 LYS A C 1
ATOM 753 O O . LYS A 1 100 ? -20.256 43.725 88.797 1.00 36.78 99 LYS A O 1
ATOM 759 N N . ILE A 1 101 ? -19.444 45.682 88.048 1.00 37.29 100 ILE A N 1
ATOM 760 C CA . ILE A 1 101 ? -18.073 45.338 88.395 1.00 37.31 100 ILE A CA 1
ATOM 761 C C . ILE A 1 101 ? -17.335 46.504 89.046 1.00 37.80 100 ILE A C 1
ATOM 762 O O . ILE A 1 101 ? -17.270 47.601 88.492 1.00 37.30 100 ILE A O 1
ATOM 767 N N . THR A 1 102 ? -16.779 46.252 90.232 1.00 37.32 101 THR A N 1
ATOM 768 C CA . THR A 1 102 ? -16.062 47.280 90.983 1.00 36.07 101 THR A CA 1
ATOM 769 C C . THR A 1 102 ? -14.573 47.015 91.026 1.00 36.04 101 THR A C 1
ATOM 770 O O . THR A 1 102 ? -14.141 45.875 91.124 1.00 39.39 101 THR A O 1
ATOM 774 N N . THR A 1 103 ? -13.776 48.069 90.994 1.00 36.20 102 THR A N 1
ATOM 775 C CA . THR A 1 103 ? -12.346 47.875 90.961 1.00 36.82 102 THR A CA 1
ATOM 776 C C . THR A 1 103 ? -11.525 48.940 91.670 1.00 37.02 102 THR A C 1
ATOM 777 O O . THR A 1 103 ? -11.802 50.126 91.536 1.00 38.24 102 THR A O 1
ATOM 781 N N . TYR A 1 104 ? -10.517 48.513 92.426 1.00 36.68 103 TYR A N 1
ATOM 782 C CA . TYR A 1 104 ? -9.615 49.452 93.083 1.00 38.35 103 TYR A CA 1
ATOM 783 C C . TYR A 1 104 ? -8.290 48.778 93.411 1.00 37.27 103 TYR A C 1
ATOM 784 O O . TYR A 1 104 ? -8.224 47.565 93.559 1.00 35.05 103 TYR A O 1
ATOM 793 N N . ASN A 1 105 ? -7.239 49.586 93.482 1.00 39.21 104 ASN A N 1
ATOM 794 C CA . ASN A 1 105 ? -5.880 49.121 93.727 1.00 41.72 104 ASN A CA 1
ATOM 795 C C . ASN A 1 105 ? -5.300 49.844 94.942 1.00 43.47 104 ASN A C 1
ATOM 796 O O . ASN A 1 105 ? -5.786 50.904 95.319 1.00 42.77 104 ASN A O 1
ATOM 801 N N . ASP A 1 106 ? -4.275 49.261 95.563 1.00 47.06 105 ASP A N 1
ATOM 802 C CA . ASP A 1 106 ? -3.633 49.875 96.728 1.00 50.19 105 ASP A CA 1
ATOM 803 C C . ASP A 1 106 ? -2.404 50.669 96.303 1.00 52.31 105 ASP A C 1
ATOM 804 O O . ASP A 1 106 ? -1.689 51.210 97.146 1.00 52.51 105 ASP A O 1
ATOM 809 N N . ALA A 1 107 ? -2.154 50.729 94.998 1.00 55.16 106 ALA A N 1
ATOM 810 C CA . ALA A 1 107 ? -1.006 51.468 94.477 1.00 59.14 106 ALA A CA 1
ATOM 811 C C . ALA A 1 107 ? -1.338 52.190 93.166 1.00 62.41 106 ALA A C 1
ATOM 812 O O . ALA A 1 107 ? -2.016 51.639 92.289 1.00 61.69 106 ALA A O 1
ATOM 814 N N . PRO A 1 108 ? -0.855 53.440 93.018 1.00 65.25 107 PRO A N 1
ATOM 815 C CA . PRO A 1 108 ? -1.068 54.293 91.839 1.00 67.28 107 PRO A CA 1
ATOM 816 C C . PRO A 1 108 ? -0.541 53.766 90.490 1.00 69.47 107 PRO A C 1
ATOM 817 O O . PRO A 1 108 ? 0.091 52.708 90.419 1.00 68.32 107 PRO A O 1
ATOM 821 N N . ALA A 1 109 ? -0.811 54.531 89.430 1.00 71.76 108 ALA A N 1
ATOM 822 C CA . ALA A 1 109 ? -0.424 54.195 88.054 1.00 73.23 108 ALA A CA 1
ATOM 823 C C . ALA A 1 109 ? 1.036 53.798 87.837 1.00 73.93 108 ALA A C 1
ATOM 824 O O . ALA A 1 109 ? 1.319 52.692 87.372 1.00 74.86 108 ALA A O 1
ATOM 826 N N . GLY A 1 110 ? 1.957 54.704 88.152 1.00 74.01 109 GLY A N 1
ATOM 827 C CA . GLY A 1 110 ? 3.372 54.417 87.970 1.00 73.65 109 GLY A CA 1
ATOM 828 C C . GLY A 1 110 ? 3.914 53.390 88.944 1.00 72.87 109 GLY A C 1
ATOM 829 O O . GLY A 1 110 ? 4.268 52.280 88.545 1.00 74.01 109 GLY A O 1
ATOM 830 N N . SER A 1 111 ? 3.979 53.772 90.219 1.00 71.79 110 SER A N 1
ATOM 831 C CA . SER A 1 111 ? 4.466 52.914 91.300 1.00 69.43 110 SER A CA 1
ATOM 832 C C . SER A 1 111 ? 5.743 52.146 90.970 1.00 67.54 110 SER A C 1
ATOM 833 O O . SER A 1 111 ? 6.840 52.562 91.342 1.00 68.85 110 SER A O 1
ATOM 836 N N . GLY A 1 112 ? 5.592 51.023 90.274 1.00 64.38 111 GLY A N 1
ATOM 837 C CA . GLY A 1 112 ? 6.736 50.201 89.924 1.00 59.54 111 GLY A CA 1
ATOM 838 C C . GLY A 1 112 ? 6.619 48.881 90.657 1.00 55.56 111 GLY A C 1
ATOM 839 O O . GLY A 1 112 ? 7.617 48.250 91.004 1.00 54.49 111 GLY A O 1
ATOM 840 N N . LEU A 1 113 ? 5.374 48.476 90.890 1.00 51.66 112 LEU A N 1
ATOM 841 C CA . LEU A 1 113 ? 5.064 47.241 91.594 1.00 47.59 112 LEU A CA 1
ATOM 842 C C . LEU A 1 113 ? 4.213 46.343 90.719 1.00 44.22 112 LEU A C 1
ATOM 843 O O . LEU A 1 113 ? 3.654 45.360 91.199 1.00 44.50 112 LEU A O 1
ATOM 848 N N . GLY A 1 114 ? 4.109 46.699 89.441 1.00 41.63 113 GLY A N 1
ATOM 849 C CA . GLY A 1 114 ? 3.313 45.931 88.498 1.00 36.86 113 GLY A CA 1
ATOM 850 C C . GLY A 1 114 ? 1.809 46.096 88.671 1.00 34.96 113 GLY A C 1
ATOM 851 O O . GLY A 1 114 ? 1.051 45.149 88.432 1.00 32.73 113 GLY A O 1
ATOM 852 N N . THR A 1 115 ? 1.376 47.294 89.063 1.00 32.28 114 THR A N 1
ATOM 853 C CA . THR A 1 115 ? -0.042 47.579 89.289 1.00 32.06 114 THR A CA 1
ATOM 854 C C . THR A 1 115 ? -0.973 47.085 88.205 1.00 30.65 114 THR A C 1
ATOM 855 O O . THR A 1 115 ? -1.935 46.363 88.473 1.00 29.59 114 THR A O 1
ATOM 859 N N . SER A 1 116 ? -0.682 47.492 86.978 1.00 31.48 115 SER A N 1
ATOM 860 C CA . SER A 1 116 ? -1.485 47.128 85.819 1.00 30.69 115 SER A CA 1
ATOM 861 C C . SER A 1 116 ? -1.638 45.614 85.630 1.00 27.55 115 SER A C 1
ATOM 862 O O . SER A 1 116 ? -2.752 45.092 85.548 1.00 25.15 115 SER A O 1
ATOM 865 N N . SER A 1 117 ? -0.520 44.907 85.556 1.00 27.53 116 SER A N 1
ATOM 866 C CA . SER A 1 117 ? -0.575 43.461 85.373 1.00 28.32 116 SER A CA 1
ATOM 867 C C . SER A 1 117 ? -1.312 42.789 86.536 1.00 27.64 116 SER A C 1
ATOM 868 O O . SER A 1 117 ? -2.104 41.867 86.342 1.00 26.86 116 SER A O 1
ATOM 871 N N . THR A 1 118 ? -1.062 43.264 87.749 1.00 27.93 117 THR A N 1
ATOM 872 C CA . THR A 1 118 ? -1.722 42.694 88.909 1.00 28.04 117 THR A CA 1
ATOM 873 C C . THR A 1 118 ? -3.224 42.843 88.760 1.00 28.86 117 THR A C 1
ATOM 874 O O . THR A 1 118 ? -3.969 41.881 88.998 1.00 30.39 117 THR A O 1
ATOM 886 N N . VAL A 1 120 ? -5.033 43.239 85.955 1.00 23.80 119 VAL A N 1
ATOM 887 C CA . VAL A 1 120 ? -5.539 42.407 84.857 1.00 23.14 119 VAL A CA 1
ATOM 888 C C . VAL A 1 120 ? -5.723 40.974 85.388 1.00 22.64 119 VAL A C 1
ATOM 889 O O . VAL A 1 120 ? -6.749 40.336 85.145 1.00 26.24 119 VAL A O 1
ATOM 893 N N . VAL A 1 121 ? -4.738 40.478 86.131 1.00 20.22 120 VAL A N 1
ATOM 894 C CA . VAL A 1 121 ? -4.838 39.139 86.705 1.00 21.62 120 VAL A CA 1
ATOM 895 C C . VAL A 1 121 ? -6.047 39.078 87.633 1.00 22.08 120 VAL A C 1
ATOM 896 O O . VAL A 1 121 ? -6.864 38.169 87.550 1.00 22.30 120 VAL A O 1
ATOM 900 N N . CYS A 1 122 ? -6.163 40.063 88.513 1.00 23.38 121 CYS A N 1
ATOM 901 C CA . CYS A 1 122 ? -7.281 40.117 89.441 1.00 24.47 121 CYS A CA 1
ATOM 902 C C . CYS A 1 122 ? -8.609 40.070 88.691 1.00 23.48 121 CYS A C 1
ATOM 903 O O . CYS A 1 122 ? -9.490 39.279 89.013 1.00 20.37 121 CYS A O 1
ATOM 906 N N . ILE A 1 123 ? -8.755 40.922 87.681 1.00 25.89 122 ILE A N 1
ATOM 907 C CA . ILE A 1 123 ? -9.993 40.937 86.909 1.00 25.31 122 ILE A CA 1
A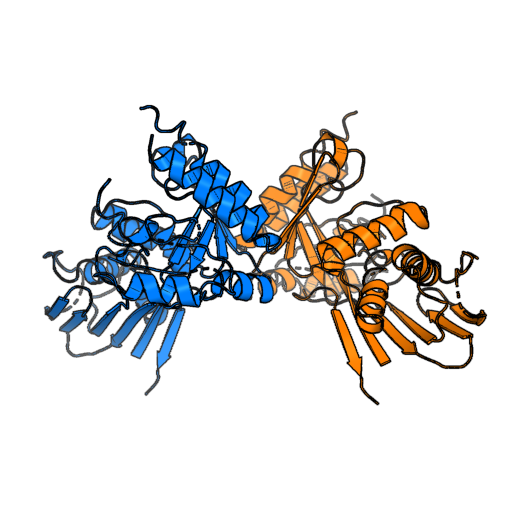TOM 908 C C . ILE A 1 123 ? -10.227 39.570 86.277 1.00 24.67 122 ILE A C 1
ATOM 909 O O . ILE A 1 123 ? -11.347 39.046 86.311 1.00 25.14 122 ILE A O 1
ATOM 914 N N . LEU A 1 124 ? -9.174 38.990 85.706 1.00 25.07 123 LEU A N 1
ATOM 915 C CA . LEU A 1 124 ? -9.279 37.664 85.093 1.00 25.43 123 LEU A CA 1
ATOM 916 C C . LEU A 1 124 ? -9.779 36.652 86.116 1.00 23.49 123 LEU A C 1
ATOM 917 O O . LEU A 1 124 ? -10.673 35.842 85.843 1.00 20.92 123 LEU A O 1
ATOM 922 N N . LYS A 1 125 ? -9.196 36.707 87.308 1.00 24.91 124 LYS A N 1
ATOM 923 C CA . LYS A 1 125 ? -9.590 35.801 88.366 1.00 24.69 124 LYS A CA 1
ATOM 924 C C . LYS A 1 125 ? -11.069 35.943 88.696 1.00 24.30 124 LYS A C 1
ATOM 925 O O . LYS A 1 125 ? -11.755 34.940 88.935 1.00 24.53 124 LYS A O 1
ATOM 931 N N . ALA A 1 126 ? -11.581 37.173 88.702 1.00 22.16 125 ALA A N 1
ATOM 932 C CA . ALA A 1 126 ? -12.997 37.350 89.004 1.00 22.94 125 ALA A CA 1
ATOM 933 C C . ALA A 1 126 ? -13.807 36.662 87.914 1.00 23.55 125 ALA A C 1
ATOM 934 O O . ALA A 1 126 ? -14.738 35.923 88.215 1.00 22.13 125 ALA A O 1
ATOM 936 N N . PHE A 1 127 ? -13.444 36.890 86.650 1.00 24.19 126 PHE A N 1
ATOM 937 C CA . PHE A 1 127 ? -14.158 36.251 85.542 1.00 25.77 126 PHE A CA 1
ATOM 938 C C . PHE A 1 127 ? -14.046 34.726 85.608 1.00 25.59 126 PHE A C 1
ATOM 939 O O . PHE A 1 127 ? -15.049 34.020 85.433 1.00 26.44 126 PHE A O 1
ATOM 947 N N . ILE A 1 128 ? -12.844 34.218 85.876 1.00 22.85 127 ILE A N 1
ATOM 948 C CA . ILE A 1 128 ? -12.649 32.769 85.971 1.00 23.52 127 ILE A CA 1
ATOM 949 C C . ILE A 1 128 ? -13.562 32.185 87.053 1.00 24.92 127 ILE A C 1
ATOM 950 O O . ILE A 1 128 ? -14.262 31.194 86.826 1.00 25.08 127 ILE A O 1
ATOM 955 N N . GLU A 1 129 ? -13.549 32.803 88.231 1.00 24.58 128 GLU A N 1
ATOM 956 C CA . GLU A 1 129 ? -14.394 32.372 89.347 1.00 27.53 128 GLU A CA 1
ATOM 957 C C . GLU A 1 129 ? -15.864 32.472 88.921 1.00 27.58 128 GLU A C 1
ATOM 958 O O . GLU A 1 129 ? -16.662 31.552 89.111 1.00 28.36 128 GLU A O 1
ATOM 964 N N . TRP A 1 130 ? -16.195 33.617 88.344 1.00 28.19 129 TRP A N 1
ATOM 965 C CA . TRP A 1 130 ? -17.529 33.941 87.842 1.00 30.02 129 TRP A CA 1
ATOM 966 C C . TRP A 1 130 ? -18.032 32.887 86.829 1.00 29.88 129 TRP A C 1
ATOM 967 O O . TRP A 1 130 ? -19.058 32.240 87.044 1.00 27.87 129 TRP A O 1
ATOM 978 N N . LEU A 1 131 ? -17.285 32.684 85.748 1.00 30.52 130 LEU A N 1
ATOM 979 C CA . LEU A 1 131 ? -17.716 31.755 84.703 1.00 33.15 130 LEU A CA 1
ATOM 980 C C . LEU A 1 131 ? -17.085 30.351 84.702 1.00 35.00 130 LEU A C 1
ATOM 981 O O . LEU A 1 131 ? -17.079 29.680 83.669 1.00 36.19 130 LEU A O 1
ATOM 986 N N . SER A 1 132 ? -16.577 29.905 85.850 1.00 35.60 131 SER A N 1
ATOM 987 C CA . SER A 1 132 ? -15.945 28.586 85.958 1.00 35.67 131 SER A CA 1
ATOM 988 C C . SER A 1 132 ? -15.077 28.262 84.742 1.00 35.53 131 SER A C 1
ATOM 989 O O . SER A 1 132 ? -15.182 27.179 84.165 1.00 35.12 131 SER A O 1
ATOM 992 N N . LEU A 1 133 ? -14.222 29.206 84.363 1.00 34.49 132 LEU A N 1
ATOM 993 C CA . LEU A 1 133 ? -13.340 29.039 83.213 1.00 35.24 132 LEU A CA 1
ATOM 994 C C . LEU A 1 133 ? -12.178 28.092 83.499 1.00 36.24 132 LEU A C 1
ATOM 995 O O . LEU A 1 133 ? -11.612 28.095 84.587 1.00 35.06 132 LEU A O 1
ATOM 1000 N N . PRO A 1 134 ? -11.800 27.271 82.509 1.00 38.24 133 PRO A N 1
ATOM 1001 C CA . PRO A 1 134 ? -10.693 26.325 82.681 1.00 38.14 133 PRO A CA 1
ATOM 1002 C C . PRO A 1 134 ? -9.309 26.971 82.533 1.00 37.87 133 PRO A C 1
ATOM 1003 O O . PRO A 1 134 ? -8.526 26.571 81.671 1.00 39.19 133 PRO A O 1
ATOM 1007 N N . LEU A 1 135 ? -9.003 27.956 83.378 1.00 36.46 134 LEU A N 1
ATOM 1008 C CA . LEU A 1 135 ? -7.711 28.650 83.318 1.00 34.09 134 LEU A CA 1
ATOM 1009 C C . LEU A 1 135 ? -6.930 28.578 84.627 1.00 33.46 134 LEU A C 1
ATOM 1010 O O . LEU A 1 135 ? -7.371 29.105 85.645 1.00 33.41 134 LEU A O 1
ATOM 1015 N N . GLY A 1 136 ? -5.765 27.937 84.593 1.00 32.32 135 GLY A N 1
ATOM 1016 C CA . GLY A 1 136 ? -4.942 27.822 85.786 1.00 32.34 135 GLY A CA 1
ATOM 1017 C C . GLY A 1 136 ? -3.844 28.869 85.823 1.00 32.93 135 GLY A C 1
ATOM 1018 O O . GLY A 1 136 ? -3.839 29.796 85.016 1.00 31.58 135 GLY A O 1
ATOM 1019 N N . ASP A 1 137 ? -2.901 28.724 86.751 1.00 33.34 136 ASP A N 1
ATOM 1020 C CA . ASP A 1 137 ? -1.820 29.692 86.870 1.00 32.61 136 ASP A CA 1
ATOM 1021 C C . ASP A 1 137 ? -1.159 30.021 85.543 1.00 31.68 136 ASP A C 1
ATOM 1022 O O . ASP A 1 137 ? -1.244 31.157 85.074 1.00 34.21 136 ASP A O 1
ATOM 1027 N N . TYR A 1 138 ? -0.493 29.044 84.936 1.00 28.29 137 TYR A N 1
ATOM 1028 C CA . TYR A 1 138 ? 0.184 29.298 83.673 1.00 27.61 137 TYR A CA 1
ATOM 1029 C C . TYR A 1 138 ? -0.696 29.952 82.620 1.00 26.08 137 TYR A C 1
ATOM 1030 O O . TYR A 1 138 ? -0.298 30.939 82.024 1.00 28.06 137 TYR A O 1
ATOM 1039 N N . GLU A 1 139 ? -1.892 29.419 82.402 1.00 28.14 138 GLU A N 1
ATOM 1040 C CA . GLU A 1 139 ? -2.811 29.980 81.411 1.00 28.95 138 GLU A CA 1
ATOM 1041 C C . GLU A 1 139 ? -3.231 31.420 81.731 1.00 28.63 138 GLU A C 1
ATOM 1042 O O . GLU A 1 139 ? -3.332 32.251 80.835 1.00 25.07 138 GLU A O 1
ATOM 1048 N N . THR A 1 140 ? -3.478 31.702 83.010 1.00 27.77 139 THR A N 1
ATOM 1049 C CA . THR A 1 140 ? -3.897 33.030 83.445 1.00 27.65 139 THR A CA 1
ATOM 1050 C C . THR A 1 140 ? -2.815 34.080 83.225 1.00 29.24 139 THR A C 1
ATOM 1051 O O . THR A 1 140 ? -3.089 35.184 82.749 1.00 29.28 139 THR A O 1
ATOM 1055 N N . SER A 1 141 ? -1.584 33.738 83.567 1.00 30.18 140 SER A N 1
ATOM 1056 C CA . SER A 1 141 ? -0.484 34.664 83.387 1.00 32.91 140 SER A CA 1
ATOM 1057 C C . SER A 1 141 ? -0.319 34.991 81.911 1.00 34.90 140 SER A C 1
ATOM 1058 O O . SER A 1 141 ? -0.253 36.152 81.521 1.00 35.48 140 SER A O 1
ATOM 1061 N N . ARG A 1 142 ? -0.248 33.952 81.094 1.00 37.57 141 ARG A N 1
ATOM 1062 C CA . ARG A 1 142 ? -0.075 34.100 79.654 1.00 38.29 141 ARG A CA 1
ATOM 1063 C C . ARG A 1 142 ? -1.227 34.903 79.036 1.00 36.24 141 ARG A C 1
ATOM 1064 O O . ARG A 1 142 ? -1.007 35.799 78.217 1.00 35.06 141 ARG A O 1
ATOM 1072 N N . LEU A 1 143 ? -2.455 34.594 79.431 1.00 33.89 142 LEU A N 1
ATOM 1073 C CA . LEU A 1 143 ? -3.593 35.324 78.897 1.00 34.06 142 LEU A CA 1
ATOM 1074 C C . LEU A 1 143 ? -3.529 36.794 79.307 1.00 35.46 142 LEU A C 1
ATOM 1075 O O . LEU A 1 143 ? -3.924 37.675 78.543 1.00 36.28 142 LEU A O 1
ATOM 1080 N N . ALA A 1 144 ? -3.025 37.048 80.512 1.00 34.53 143 ALA A N 1
ATOM 1081 C CA . ALA A 1 144 ? -2.917 38.405 81.026 1.00 36.02 143 ALA A CA 1
ATOM 1082 C C . ALA A 1 144 ? -1.872 39.187 80.245 1.00 36.56 143 ALA A C 1
ATOM 1083 O O . ALA A 1 144 ? -2.067 40.364 79.937 1.00 35.65 143 ALA A O 1
ATOM 1085 N N . TYR A 1 145 ? -0.759 38.529 79.936 1.00 37.07 144 TYR A N 1
ATOM 1086 C CA . TYR A 1 145 ? 0.316 39.157 79.184 1.00 38.03 144 TYR A CA 1
ATOM 1087 C C . TYR A 1 145 ? -0.193 39.487 77.791 1.00 40.14 144 TYR A C 1
ATOM 1088 O O . TYR A 1 145 ? 0.139 40.530 77.229 1.00 40.70 144 TYR A O 1
ATOM 1097 N N . GLU A 1 146 ? -1.003 38.593 77.236 1.00 40.49 145 GLU A N 1
ATOM 1098 C CA . GLU A 1 146 ? -1.530 38.809 75.902 1.00 43.29 145 GLU A CA 1
ATOM 1099 C C . GLU A 1 146 ? -2.567 39.923 75.820 1.00 43.54 145 GLU A C 1
ATOM 1100 O O . GLU A 1 146 ? -2.571 40.687 74.851 1.00 45.19 145 GLU A O 1
ATOM 1106 N N . ILE A 1 147 ? -3.431 40.034 76.827 1.00 40.90 146 ILE A N 1
ATOM 1107 C CA . ILE A 1 147 ? -4.441 41.084 76.821 1.00 37.61 146 ILE A CA 1
ATOM 1108 C C . ILE A 1 147 ? -3.777 42.442 76.957 1.00 39.76 146 ILE A C 1
ATOM 1109 O O . ILE A 1 147 ? -4.067 43.373 76.209 1.00 39.84 146 ILE A O 1
ATOM 1114 N N . GLU A 1 148 ? -2.872 42.543 77.919 1.00 41.39 147 GLU A N 1
ATOM 1115 C CA . GLU A 1 148 ? -2.183 43.792 78.194 1.00 42.90 147 GLU A CA 1
ATOM 1116 C C . GLU A 1 148 ? -1.183 44.207 77.119 1.00 43.66 147 GLU A C 1
ATOM 1117 O O . GLU A 1 148 ? -1.246 45.315 76.597 1.00 43.99 147 GLU A O 1
ATOM 1123 N N . ARG A 1 149 ? -0.272 43.305 76.785 1.00 44.16 148 ARG A N 1
ATOM 1124 C CA . ARG A 1 149 ? 0.767 43.580 75.806 1.00 44.02 148 ARG A CA 1
ATOM 1125 C C . ARG A 1 149 ? 0.340 43.662 74.336 1.00 43.56 148 ARG A C 1
ATOM 1126 O O . ARG A 1 149 ? 0.842 44.515 73.607 1.00 43.90 148 ARG A O 1
ATOM 1134 N N . LYS A 1 150 ? -0.570 42.793 73.899 1.00 42.01 149 LYS A N 1
ATOM 1135 C CA . LYS A 1 150 ? -1.024 42.809 72.509 1.00 42.54 149 LYS A CA 1
ATOM 1136 C C . LYS A 1 150 ? -2.336 43.587 72.364 1.00 43.21 149 LYS A C 1
ATOM 1137 O O . LYS A 1 150 ? -2.354 44.689 71.814 1.00 44.60 149 LYS A O 1
ATOM 1143 N N . ASP A 1 151 ? -3.427 43.006 72.861 1.00 42.06 150 ASP A N 1
ATOM 1144 C CA . ASP A 1 151 ? -4.757 43.613 72.796 1.00 40.67 150 ASP A CA 1
ATOM 1145 C C . ASP A 1 151 ? -4.837 45.093 73.155 1.00 41.76 150 ASP A C 1
ATOM 1146 O O . ASP A 1 151 ? -5.659 45.825 72.601 1.00 42.54 150 ASP A O 1
ATOM 1151 N N . LEU A 1 152 ? -3.995 45.534 74.082 1.00 42.02 151 LEU A N 1
ATOM 1152 C CA . LEU A 1 152 ? -4.000 46.929 74.510 1.00 41.30 151 LEU A CA 1
ATOM 1153 C C . LEU A 1 152 ? -2.725 47.675 74.123 1.00 41.84 151 LEU A C 1
ATOM 1154 O O . LEU A 1 152 ? -2.574 48.857 74.437 1.00 41.71 151 LEU A O 1
ATOM 1159 N N . GLY A 1 153 ? -1.809 46.978 73.456 1.00 42.38 152 GLY A N 1
ATOM 1160 C CA . GLY A 1 153 ? -0.569 47.594 73.012 1.00 43.93 152 GLY A CA 1
ATOM 1161 C C . GLY A 1 153 ? 0.443 48.003 74.069 1.00 46.13 152 GLY A C 1
ATOM 1162 O O . GLY A 1 153 ? 1.591 48.319 73.740 1.00 45.45 152 GLY A O 1
ATOM 1163 N N . LEU A 1 154 ? 0.029 48.003 75.333 1.00 47.46 153 LEU A N 1
ATOM 1164 C CA . LEU A 1 154 ? 0.909 48.376 76.438 1.00 49.00 153 LEU A CA 1
ATOM 1165 C C . LEU A 1 154 ? 2.201 47.566 76.374 1.00 49.21 153 LEU A C 1
ATOM 1166 O O . LEU A 1 154 ? 2.169 46.361 76.126 1.00 51.63 153 LEU A O 1
ATOM 1171 N N . SER A 1 155 ? 3.336 48.222 76.594 1.00 47.95 154 SER A N 1
ATOM 1172 C CA . SER A 1 155 ? 4.613 47.526 76.538 1.00 48.92 154 SER A CA 1
ATOM 1173 C C . SER A 1 155 ? 5.096 47.104 77.929 1.00 48.53 154 SER A C 1
ATOM 1174 O O . SER A 1 155 ? 4.537 47.531 78.938 1.00 49.24 154 SER A O 1
ATOM 1177 N N . GLY A 1 156 ? 6.126 46.259 77.974 1.00 47.69 155 GLY A N 1
ATOM 1178 C CA . GLY A 1 156 ? 6.659 45.802 79.249 1.00 46.48 155 GLY A CA 1
ATOM 1179 C C . GLY A 1 156 ? 7.156 44.364 79.268 1.00 45.41 155 GLY A C 1
ATOM 1180 O O . GLY A 1 156 ? 7.072 43.653 78.259 1.00 45.08 155 GLY A O 1
ATOM 1181 N N . GLY A 1 157 ? 7.670 43.941 80.427 1.00 43.55 156 GLY A N 1
ATOM 1182 C CA . GLY A 1 157 ? 8.181 42.588 80.594 1.00 39.61 156 GLY A CA 1
ATOM 1183 C C . GLY A 1 157 ? 7.133 41.514 80.856 1.00 38.36 156 GLY A C 1
ATOM 1184 O O . GLY A 1 157 ? 5.968 41.660 80.491 1.00 35.09 156 GLY A O 1
ATOM 1185 N N . LYS A 1 158 ? 7.538 40.427 81.506 1.00 37.33 157 LYS A N 1
ATOM 1186 C CA . LYS A 1 158 ? 6.607 39.336 81.767 1.00 34.96 157 LYS A CA 1
ATOM 1187 C C . LYS A 1 158 ? 6.515 38.959 83.241 1.00 32.71 157 LYS A C 1
ATOM 1188 O O . LYS A 1 158 ? 5.537 38.354 83.674 1.00 33.09 157 LYS A O 1
ATOM 1194 N N . GLN A 1 159 ? 7.524 39.319 84.016 1.00 30.80 158 GLN A N 1
ATOM 1195 C CA . GLN A 1 159 ? 7.531 38.949 85.420 1.00 32.69 158 GLN A CA 1
ATOM 1196 C C . GLN A 1 159 ? 6.267 39.326 86.204 1.00 33.09 158 GLN A C 1
ATOM 1197 O O . GLN A 1 159 ? 5.782 38.526 87.014 1.00 33.66 158 GLN A O 1
ATOM 1203 N N . ASP A 1 160 ? 5.727 40.516 85.938 1.00 32.66 159 ASP A N 1
ATOM 1204 C CA . ASP A 1 160 ? 4.528 41.016 86.614 1.00 31.34 159 ASP A CA 1
ATOM 1205 C C . ASP A 1 160 ? 3.298 40.131 86.508 1.00 30.92 159 ASP A C 1
ATOM 1206 O O . ASP A 1 160 ? 2.636 39.864 87.508 1.00 30.77 159 ASP A O 1
ATOM 1211 N N . GLN A 1 161 ? 2.966 39.687 85.307 1.00 29.48 160 GLN A N 1
ATOM 1212 C CA . GLN A 1 161 ? 1.785 38.843 85.168 1.00 30.02 160 GLN A CA 1
ATOM 1213 C C . GLN A 1 161 ? 1.913 37.543 85.966 1.00 28.68 160 GLN A C 1
ATOM 1214 O O . GLN A 1 161 ? 0.980 37.123 86.656 1.00 27.09 160 GLN A O 1
ATOM 1220 N N . TYR A 1 162 ? 3.080 36.917 85.878 1.00 27.28 161 TYR A N 1
ATOM 1221 C CA . TYR A 1 162 ? 3.306 35.650 86.561 1.00 25.76 161 TYR A CA 1
ATOM 1222 C C . TYR A 1 162 ? 3.362 35.781 88.077 1.00 24.71 161 TYR A C 1
ATOM 1223 O O . TYR A 1 162 ? 2.856 34.911 88.798 1.00 21.83 161 TYR A O 1
ATOM 1232 N N . ALA A 1 163 ? 3.974 36.858 88.568 1.00 23.14 162 ALA A N 1
ATOM 1233 C CA . ALA A 1 163 ? 4.063 37.058 90.007 1.00 21.99 162 ALA A CA 1
ATOM 1234 C C . ALA A 1 163 ? 2.647 37.168 90.582 1.00 21.98 162 ALA A C 1
ATOM 1235 O O . ALA A 1 163 ? 2.297 36.495 91.554 1.00 20.79 162 ALA A O 1
ATOM 1237 N N . ALA A 1 164 ? 1.816 37.985 89.951 1.00 19.42 163 ALA A N 1
ATOM 1238 C CA . ALA A 1 164 ? 0.458 38.179 90.432 1.00 18.44 163 ALA A CA 1
ATOM 1239 C C . ALA A 1 164 ? -0.357 36.895 90.514 1.00 19.12 163 ALA A C 1
ATOM 1240 O O . ALA A 1 164 ? -1.051 36.660 91.507 1.00 19.24 163 ALA A O 1
ATOM 1242 N N . ALA A 1 165 ? -0.278 36.064 89.478 1.00 19.43 164 ALA A N 1
ATOM 1243 C CA . ALA A 1 165 ? -1.045 34.823 89.446 1.00 21.53 164 ALA A CA 1
ATOM 1244 C C . ALA A 1 165 ? -0.488 33.690 90.308 1.00 22.44 164 ALA A C 1
ATOM 1245 O O . ALA A 1 165 ? -1.254 32.880 90.843 1.00 22.70 164 ALA A O 1
ATOM 1247 N N . PHE A 1 166 ? 0.836 33.632 90.437 1.00 24.21 165 PHE A N 1
ATOM 1248 C CA . PHE A 1 166 ? 1.485 32.577 91.215 1.00 23.88 165 PHE A CA 1
ATOM 1249 C C . PHE A 1 166 ? 1.635 32.856 92.706 1.00 23.10 165 PHE A C 1
ATOM 1250 O O . PHE A 1 166 ? 1.314 31.988 93.515 1.00 23.42 165 PHE A O 1
ATOM 1258 N N . GLY A 1 167 ? 2.120 34.046 93.067 1.00 23.59 166 GLY A N 1
ATOM 1259 C CA . GLY A 1 167 ? 2.283 34.397 94.471 1.00 22.06 166 GLY A CA 1
ATOM 1260 C C . GLY A 1 167 ? 3.520 33.816 95.130 1.00 24.47 166 GLY A C 1
ATOM 1261 O O . GLY A 1 167 ? 4.080 32.824 94.644 1.00 23.47 166 GLY A O 1
ATOM 1262 N N . GLY A 1 168 ? 3.946 34.443 96.230 1.00 24.60 167 GLY A N 1
ATOM 1263 C CA . GLY A 1 168 ? 5.118 34.002 96.983 1.00 23.30 167 GLY A CA 1
ATOM 1264 C C . GLY A 1 168 ? 6.464 34.438 96.414 1.00 23.50 167 GLY A C 1
ATOM 1265 O O . GLY A 1 168 ? 6.536 35.418 95.676 1.00 22.45 167 GLY A O 1
ATOM 1266 N N . P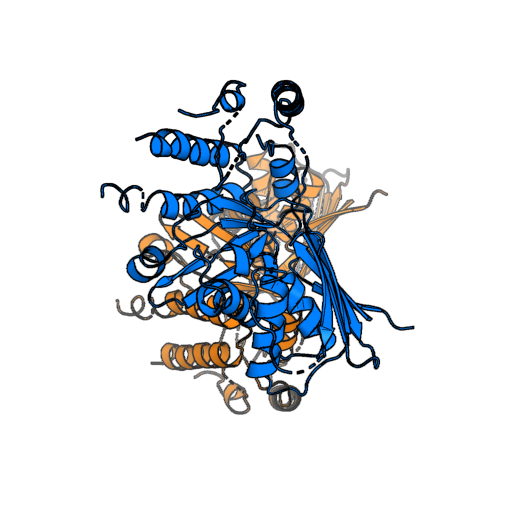HE A 1 169 ? 7.536 33.736 96.798 1.00 22.33 168 PHE A N 1
ATOM 1267 C CA . PHE A 1 169 ? 8.883 33.998 96.277 1.00 22.25 168 PHE A CA 1
ATOM 1268 C C . PHE A 1 169 ? 9.072 33.047 95.075 1.00 22.82 168 PHE A C 1
ATOM 1269 O O . PHE A 1 169 ? 9.077 31.819 95.226 1.00 22.94 168 PHE A O 1
ATOM 1277 N N . ASN A 1 170 ? 9.214 33.620 93.886 1.00 21.61 169 ASN A N 1
ATOM 1278 C CA . ASN A 1 170 ? 9.376 32.831 92.671 1.00 21.57 169 ASN A CA 1
ATOM 1279 C C . ASN A 1 170 ? 10.705 33.121 91.955 1.00 21.48 169 ASN A C 1
ATOM 1280 O O . ASN A 1 170 ? 11.243 34.227 92.030 1.00 20.96 169 ASN A O 1
ATOM 1285 N N . TYR A 1 171 ? 11.246 32.095 91.307 1.00 22.27 170 TYR A N 1
ATOM 1286 C CA . TYR A 1 171 ? 12.472 32.207 90.519 1.00 23.02 170 TYR A CA 1
ATOM 1287 C C . TYR A 1 171 ? 11.940 31.773 89.168 1.00 21.72 170 TYR A C 1
ATOM 1288 O O . TYR A 1 171 ? 11.649 30.596 88.952 1.00 21.57 170 TYR A O 1
ATOM 1305 N N . GLU A 1 173 ? 12.063 31.455 84.967 1.00 27.49 172 GLU A N 1
ATOM 1306 C CA . GLU A 1 173 ? 12.960 31.275 83.841 1.00 29.81 172 GLU A CA 1
ATOM 1307 C C . GLU A 1 173 ? 12.177 31.643 82.596 1.00 29.46 172 GLU A C 1
ATOM 1308 O O . GLU A 1 173 ? 11.217 30.969 82.238 1.00 27.85 172 GLU A O 1
ATOM 1314 N N . PHE A 1 174 ? 12.562 32.751 81.976 1.00 31.08 173 PHE A N 1
ATOM 1315 C CA . PHE A 1 174 ? 11.922 33.219 80.757 1.00 34.00 173 PHE A CA 1
ATOM 1316 C C . PHE A 1 174 ? 12.893 32.804 79.671 1.00 37.58 173 PHE A C 1
ATOM 1317 O O . PHE A 1 174 ? 13.780 33.561 79.258 1.00 35.52 173 PHE A O 1
ATOM 1325 N N . LEU A 1 175 ? 12.717 31.561 79.247 1.00 41.37 174 LEU A N 1
ATOM 1326 C CA . LEU A 1 175 ? 13.558 30.926 78.255 1.00 46.62 174 LEU A CA 1
ATOM 1327 C C . LEU A 1 175 ? 13.430 31.487 76.848 1.00 50.96 174 LEU A C 1
ATOM 1328 O O . LEU A 1 175 ? 12.498 32.231 76.533 1.00 51.89 174 LEU A O 1
ATOM 1333 N N . GLN A 1 176 ? 14.405 31.133 76.014 1.00 55.01 175 GLN A N 1
ATOM 1334 C CA . GLN A 1 176 ? 14.435 31.549 74.620 1.00 57.43 175 GLN A CA 1
ATOM 1335 C C . GLN A 1 176 ? 13.212 30.894 73.984 1.00 58.73 175 GLN A C 1
ATOM 1336 O O . GLN A 1 176 ? 12.700 29.906 74.518 1.00 58.98 175 GLN A O 1
ATOM 1342 N N . ASN A 1 177 ? 12.730 31.428 72.864 1.00 59.80 176 ASN A N 1
ATOM 1343 C CA . ASN A 1 177 ? 11.553 30.839 72.229 1.00 60.75 176 ASN A CA 1
ATOM 1344 C C . ASN A 1 177 ? 10.417 30.912 73.240 1.00 59.97 176 ASN A C 1
ATOM 1345 O O . ASN A 1 177 ? 9.676 29.950 73.449 1.00 60.01 176 ASN A O 1
ATOM 1350 N N . ASP A 1 178 ? 10.305 32.086 73.850 1.00 59.68 177 ASP A N 1
ATOM 1351 C CA . ASP A 1 178 ? 9.332 32.397 74.894 1.00 58.23 177 ASP A CA 1
ATOM 1352 C C . ASP A 1 178 ? 8.616 31.248 75.618 1.00 55.57 177 ASP A C 1
ATOM 1353 O O . ASP A 1 178 ? 7.402 31.071 75.520 1.00 54.48 177 ASP A O 1
ATOM 1358 N N . LEU A 1 179 ? 9.403 30.469 76.354 1.00 53.44 178 LEU A N 1
ATOM 1359 C CA . LEU A 1 179 ? 8.881 29.388 77.179 1.00 50.40 178 LEU A CA 1
ATOM 1360 C C . LEU A 1 179 ? 9.078 29.953 78.587 1.00 46.94 178 LEU A C 1
ATOM 1361 O O . LEU A 1 179 ? 9.999 30.738 78.813 1.00 44.74 178 LEU A O 1
ATOM 1366 N N . VAL A 1 180 ? 8.222 29.582 79.528 1.00 43.45 179 VAL A N 1
ATOM 1367 C CA . VAL A 1 180 ? 8.372 30.104 80.881 1.00 41.21 179 VAL A CA 1
ATOM 1368 C C . VAL A 1 180 ? 8.236 29.040 81.949 1.00 38.26 179 VAL A C 1
ATOM 1369 O O . VAL A 1 180 ? 7.328 28.217 81.898 1.00 41.23 179 VAL A O 1
ATOM 1373 N N . ILE A 1 181 ? 9.146 29.064 82.917 1.00 33.48 180 ILE A N 1
ATOM 1374 C CA . ILE A 1 181 ? 9.118 28.114 84.016 1.00 29.85 180 ILE A CA 1
ATOM 1375 C C . ILE A 1 181 ? 9.110 28.875 85.327 1.00 27.17 180 ILE A C 1
ATOM 1376 O O . ILE A 1 181 ? 9.964 29.723 85.568 1.00 25.86 180 ILE A O 1
ATOM 1381 N N . VAL A 1 182 ? 8.136 28.582 86.172 1.00 26.16 181 VAL A N 1
ATOM 1382 C CA . VAL A 1 182 ? 8.063 29.233 87.473 1.00 26.29 181 VAL A CA 1
ATOM 1383 C C . VAL A 1 182 ? 8.449 28.230 88.562 1.00 25.05 181 VAL A C 1
ATOM 1384 O O . VAL A 1 182 ? 7.787 27.208 88.737 1.00 26.04 181 VAL A O 1
ATOM 1388 N N . ASN A 1 183 ? 9.549 28.503 89.253 1.00 24.31 182 ASN A N 1
ATOM 1389 C CA . ASN A 1 183 ? 9.995 27.647 90.345 1.00 23.82 182 ASN A CA 1
ATOM 1390 C C . ASN A 1 183 ? 9.448 28.281 91.625 1.00 23.48 182 ASN A C 1
ATOM 1391 O O . ASN A 1 183 ? 10.045 29.212 92.165 1.00 23.75 182 ASN A O 1
ATOM 1396 N N . PRO A 1 184 ? 8.286 27.805 92.108 1.00 24.59 183 PRO A N 1
ATOM 1397 C CA . PRO A 1 184 ? 7.684 28.353 93.334 1.00 23.11 183 PRO A CA 1
ATOM 1398 C C . PRO A 1 184 ? 8.563 27.971 94.509 1.00 23.67 183 PRO A C 1
ATOM 1399 O O . PRO A 1 184 ? 8.645 26.796 94.851 1.00 23.29 183 PRO A O 1
ATOM 1403 N N . LEU A 1 185 ? 9.215 28.942 95.136 1.00 25.11 184 LEU A N 1
ATOM 1404 C CA . LEU A 1 185 ? 10.102 28.635 96.258 1.00 27.65 184 LEU A CA 1
ATOM 1405 C C . LEU A 1 185 ? 9.479 28.698 97.656 1.00 29.46 184 LEU A C 1
ATOM 1406 O O . LEU A 1 185 ? 8.876 29.706 98.019 1.00 31.56 184 LEU A O 1
ATOM 1411 N N . LYS A 1 186 ? 9.628 27.628 98.439 1.00 30.31 185 LYS A N 1
ATOM 1412 C CA . LYS A 1 186 ? 9.136 27.634 99.816 1.00 31.65 185 LYS A CA 1
ATOM 1413 C C . LYS A 1 186 ? 10.155 28.458 100.591 1.00 31.21 185 LYS A C 1
ATOM 1414 O O . LYS A 1 186 ? 11.335 28.135 100.587 1.00 33.00 185 LYS A O 1
ATOM 1428 N N . LYS A 1 188 ? 11.560 29.680 104.186 1.00 30.88 187 LYS A N 1
ATOM 1429 C CA . LYS A 1 188 ? 11.479 29.487 105.630 1.00 32.89 187 LYS A CA 1
ATOM 1430 C C . LYS A 1 188 ? 10.967 30.784 106.282 1.00 30.09 187 LYS A C 1
ATOM 1431 O O . LYS A 1 188 ? 11.389 31.877 105.922 1.00 28.60 187 LYS A O 1
ATOM 1437 N N . ARG A 1 189 ? 10.047 30.661 107.229 1.00 28.31 188 ARG A N 1
ATOM 1438 C CA . ARG A 1 189 ? 9.471 31.832 107.876 1.00 27.75 188 ARG A CA 1
ATOM 1439 C C . ARG A 1 189 ? 10.486 32.812 108.467 1.00 26.68 188 ARG A C 1
ATOM 1440 O O . ARG A 1 189 ? 10.303 34.029 108.363 1.00 28.01 188 ARG A O 1
ATOM 1448 N N . TRP A 1 190 ? 11.544 32.303 109.086 1.00 22.64 189 TRP A N 1
ATOM 1449 C CA . TRP A 1 190 ? 12.523 33.192 109.678 1.00 22.46 189 TRP A CA 1
ATOM 1450 C C . TRP A 1 190 ? 13.292 34.024 108.656 1.00 21.51 189 TRP A C 1
ATOM 1451 O O . TRP A 1 190 ? 13.747 35.122 108.966 1.00 21.41 189 TRP A O 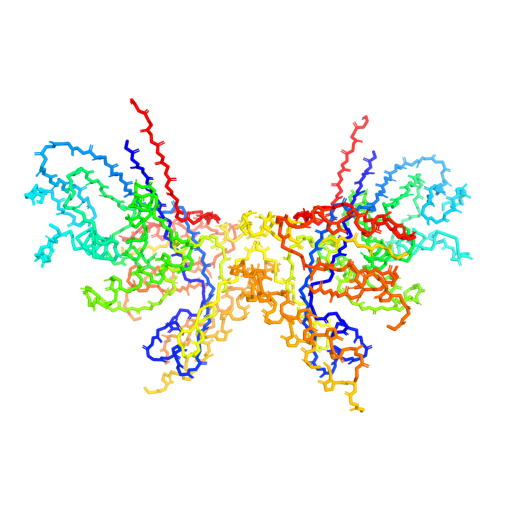1
ATOM 1462 N N . ILE A 1 191 ? 13.444 33.513 107.440 1.00 22.32 190 ILE A N 1
ATOM 1463 C CA . ILE A 1 191 ? 14.157 34.260 106.396 1.00 22.50 190 ILE A CA 1
ATOM 1464 C C . ILE A 1 191 ? 13.254 35.406 105.939 1.00 22.24 190 ILE A C 1
ATOM 1465 O O . ILE A 1 191 ? 13.702 36.538 105.727 1.00 22.23 190 ILE A O 1
ATOM 1470 N N . VAL A 1 192 ? 11.970 35.103 105.817 1.00 21.71 191 VAL A N 1
ATOM 1471 C CA . VAL A 1 192 ? 10.997 36.095 105.397 1.00 23.24 191 VAL A CA 1
ATOM 1472 C C . VAL A 1 192 ? 10.904 37.197 106.438 1.00 24.72 191 VAL A C 1
ATOM 1473 O O . VAL A 1 192 ? 10.914 38.380 106.089 1.00 23.67 191 VAL A O 1
ATOM 1477 N N . ASP A 1 193 ? 10.799 36.812 107.711 1.00 25.20 192 ASP A N 1
ATOM 1478 C CA . ASP A 1 193 ? 10.745 37.792 108.795 1.00 27.90 192 ASP A CA 1
ATOM 1479 C C . ASP A 1 193 ? 12.050 38.599 108.854 1.00 27.88 192 ASP A C 1
ATOM 1480 O O . ASP A 1 193 ? 12.032 39.816 109.054 1.00 28.95 192 ASP A O 1
ATOM 1485 N N . GLU A 1 194 ? 13.180 37.923 108.683 1.00 28.02 193 GLU A N 1
ATOM 1486 C CA . GLU A 1 194 ? 14.461 38.619 108.715 1.00 29.76 193 GLU A CA 1
ATOM 1487 C C . GLU A 1 194 ? 14.538 39.618 107.576 1.00 31.04 193 GLU A C 1
ATOM 1488 O O . GLU A 1 194 ? 14.991 40.743 107.772 1.00 30.66 193 GLU A O 1
ATOM 1494 N N . LEU A 1 195 ? 14.107 39.200 106.384 1.00 29.98 194 LEU A N 1
ATOM 1495 C CA . LEU A 1 195 ? 14.144 40.075 105.223 1.00 29.26 194 LEU A CA 1
ATOM 1496 C C . LEU A 1 195 ? 13.184 41.249 105.401 1.00 30.78 194 LEU A C 1
ATOM 1497 O O . LEU A 1 195 ? 13.521 42.384 105.059 1.00 30.68 194 LEU A O 1
ATOM 1502 N N . GLU A 1 196 ? 11.992 40.983 105.933 1.00 30.13 195 GLU A N 1
ATOM 1503 C CA . GLU A 1 196 ? 11.019 42.052 106.136 1.00 32.48 195 GLU A CA 1
ATOM 1504 C C . GLU A 1 196 ? 11.514 43.113 107.120 1.00 33.08 195 GLU A C 1
ATOM 1505 O O . GLU A 1 196 ? 11.281 44.302 106.914 1.00 34.45 195 GLU A O 1
ATOM 1511 N N . SER A 1 197 ? 12.201 42.706 108.183 1.00 32.95 196 SER A N 1
ATOM 1512 C CA . SER A 1 197 ? 12.697 43.695 109.144 1.00 34.58 196 SER A CA 1
ATOM 1513 C C . SER A 1 197 ? 13.972 44.391 108.643 1.00 33.51 196 SER A C 1
ATOM 1514 O O . SER A 1 197 ? 14.445 45.353 109.248 1.00 32.69 196 SER A O 1
ATOM 1517 N N . SER A 1 198 ? 14.503 43.898 107.524 1.00 32.76 197 SER A N 1
ATOM 1518 C CA . SER A 1 198 ? 15.703 44.444 106.905 1.00 31.94 197 SER A CA 1
ATOM 1519 C C . SER A 1 198 ? 15.366 45.300 105.682 1.00 32.67 197 SER A C 1
ATOM 1520 O O . SER A 1 198 ? 16.266 45.738 104.969 1.00 32.44 197 SER A O 1
ATOM 1531 N N . VAL A 1 200 ? 13.060 48.549 103.634 1.00 40.45 199 VAL A N 1
ATOM 1532 C CA . VAL A 1 200 ? 12.260 49.757 103.654 1.00 41.81 199 VAL A CA 1
ATOM 1533 C C . VAL A 1 200 ? 11.796 50.079 102.227 1.00 43.72 199 VAL A C 1
ATOM 1534 O O . VAL A 1 200 ? 12.601 50.119 101.294 1.00 43.49 199 VAL A O 1
ATOM 1538 N N . LEU A 1 201 ? 10.492 50.278 102.070 1.00 46.04 200 LEU A N 1
ATOM 1539 C CA . LEU A 1 201 ? 9.889 50.621 100.787 1.00 48.90 200 LEU A CA 1
ATOM 1540 C C . LEU A 1 201 ? 9.597 52.113 100.805 1.00 52.54 200 LEU A C 1
ATOM 1541 O O . LEU A 1 201 ? 8.761 52.572 101.584 1.00 53.81 200 LEU A O 1
ATOM 1546 N N . TYR A 1 202 ? 10.267 52.872 99.946 1.00 55.71 201 TYR A N 1
ATOM 1547 C CA . TYR A 1 202 ? 10.061 54.316 99.920 1.00 59.59 201 TYR A CA 1
ATOM 1548 C C . TYR A 1 202 ? 9.763 54.917 98.545 1.00 60.95 201 TYR A C 1
ATOM 1549 O O . TYR A 1 202 ? 10.555 54.796 97.609 1.00 60.11 201 TYR A O 1
ATOM 1558 N N . PHE A 1 203 ? 8.610 55.571 98.438 1.00 63.50 202 PHE A N 1
ATOM 1559 C CA . PHE A 1 203 ? 8.205 56.216 97.195 1.00 67.06 202 PHE A CA 1
ATOM 1560 C C . PHE A 1 203 ? 8.551 57.699 97.295 1.00 68.63 202 PHE A C 1
ATOM 1561 O O . PHE A 1 203 ? 8.795 58.209 98.388 1.00 69.68 202 PHE A O 1
ATOM 1569 N N . THR A 1 204 ? 8.566 58.395 96.163 1.00 70.24 203 THR A N 1
ATOM 1570 C CA . THR A 1 204 ? 8.886 59.819 96.170 1.00 71.70 203 THR A CA 1
ATOM 1571 C C . THR A 1 204 ? 7.640 60.674 95.960 1.00 72.20 203 THR A C 1
ATOM 1572 O O . THR A 1 204 ? 6.513 60.185 96.066 1.00 72.89 203 THR A O 1
ATOM 1576 N N . GLN A 1 226 ? 24.328 50.555 73.862 1.00 79.30 225 GLN A N 1
ATOM 1577 C CA . GLN A 1 226 ? 24.914 49.372 73.240 1.00 79.57 225 GLN A CA 1
ATOM 1578 C C . GLN A 1 226 ? 25.713 48.553 74.241 1.00 78.81 225 GLN A C 1
ATOM 1579 O O . GLN A 1 226 ? 25.687 47.319 74.210 1.00 78.95 225 GLN A O 1
ATOM 1585 N N . THR A 1 227 ? 26.440 49.239 75.119 1.00 77.72 226 THR A N 1
ATOM 1586 C CA . THR A 1 227 ? 27.227 48.549 76.130 1.00 75.88 226 THR A CA 1
ATOM 1587 C C . THR A 1 227 ? 26.238 47.755 76.978 1.00 74.57 226 THR A C 1
ATOM 1588 O O . THR A 1 227 ? 26.625 46.898 77.777 1.00 74.60 226 THR A O 1
ATOM 1592 N N . ALA A 1 228 ? 24.953 48.053 76.791 1.00 72.22 227 ALA A N 1
ATOM 1593 C CA . ALA A 1 228 ? 23.895 47.350 77.499 1.00 70.51 227 ALA A CA 1
ATOM 1594 C C . ALA A 1 228 ? 24.070 45.888 77.114 1.00 69.26 227 ALA A C 1
ATOM 1595 O O . ALA A 1 228 ? 25.000 45.546 76.385 1.00 70.22 227 ALA A O 1
ATOM 1597 N N . ILE A 1 229 ? 23.183 45.023 77.583 1.00 67.25 228 ILE A N 1
ATOM 1598 C CA . ILE A 1 229 ? 23.296 43.603 77.263 1.00 65.45 228 ILE A CA 1
ATOM 1599 C C . ILE A 1 229 ? 24.460 43.004 78.049 1.00 64.62 228 ILE A C 1
ATOM 1600 O O . ILE A 1 229 ? 24.315 41.948 78.661 1.00 64.12 228 ILE A O 1
ATOM 1605 N N . GLU A 1 230 ? 25.608 43.673 78.041 1.00 63.41 229 GLU A N 1
ATOM 1606 C CA . GLU A 1 230 ? 26.737 43.182 78.817 1.00 62.33 229 GLU A CA 1
ATOM 1607 C C . GLU A 1 230 ? 26.311 43.469 80.251 1.00 60.00 229 GLU A C 1
ATOM 1608 O O . GLU A 1 230 ? 26.576 42.696 81.170 1.00 58.33 229 GLU A O 1
ATOM 1614 N N . ALA A 1 231 ? 25.626 44.597 80.411 1.00 58.10 230 ALA A N 1
ATOM 1615 C CA . ALA A 1 231 ? 25.120 45.041 81.702 1.00 56.58 230 ALA A CA 1
ATOM 1616 C C . ALA A 1 231 ? 23.962 44.140 82.119 1.00 55.73 230 ALA A C 1
ATOM 1617 O O . ALA A 1 231 ? 23.815 43.803 83.296 1.00 54.37 230 ALA A O 1
ATOM 1627 N N . HIS A 1 233 ? 23.535 41.027 81.195 1.00 49.51 232 HIS A N 1
ATOM 1628 C CA . HIS A 1 233 ? 24.021 39.694 81.525 1.00 48.85 232 HIS A CA 1
ATOM 1629 C C . HIS A 1 233 ? 24.359 39.615 83.010 1.00 47.90 232 HIS A C 1
ATOM 1630 O O . HIS A 1 233 ? 24.353 38.534 83.604 1.00 46.34 232 HIS A O 1
ATOM 1637 N N . LYS A 1 234 ? 24.655 40.766 83.606 1.00 46.96 233 LYS A N 1
ATOM 1638 C CA . LYS A 1 234 ? 24.979 40.819 85.023 1.00 46.73 233 LYS A CA 1
ATOM 1639 C C . LYS A 1 234 ? 23.691 40.839 85.831 1.00 44.85 233 LYS A C 1
ATOM 1640 O O . LYS A 1 234 ? 23.586 40.152 86.849 1.00 44.56 233 LYS A O 1
ATOM 1646 N N . ILE A 1 235 ? 22.720 41.630 85.372 1.00 41.94 234 ILE A N 1
ATOM 1647 C CA . ILE A 1 235 ? 21.417 41.724 86.030 1.00 39.04 234 ILE A CA 1
ATOM 1648 C C . ILE A 1 235 ? 20.781 40.335 86.033 1.00 37.41 234 ILE A C 1
ATOM 1649 O O . ILE A 1 235 ? 20.139 39.943 86.995 1.00 35.76 234 ILE A O 1
ATOM 1654 N N . LYS A 1 236 ? 20.967 39.597 84.944 1.00 36.93 235 LYS A N 1
ATOM 1655 C CA . LYS A 1 236 ? 20.448 38.238 84.844 1.00 35.67 235 LYS A CA 1
ATOM 1656 C C . LYS A 1 236 ? 21.187 37.375 85.875 1.00 35.06 235 LYS A C 1
ATOM 1657 O O . LYS A 1 236 ? 20.575 36.605 86.614 1.00 34.58 235 LYS A O 1
ATOM 1663 N N . GLN A 1 237 ? 22.507 37.528 85.924 1.00 33.57 236 GLN A N 1
ATOM 1664 C CA . GLN A 1 237 ? 23.345 36.766 86.843 1.00 33.88 236 GLN A CA 1
ATOM 1665 C C . GLN A 1 237 ? 22.966 37.012 88.292 1.00 32.88 236 GLN A C 1
ATOM 1666 O O . GLN A 1 237 ? 22.941 36.088 89.098 1.00 32.74 236 GLN A O 1
ATOM 1672 N N . SER A 1 238 ? 22.694 38.271 88.613 1.00 32.79 237 SER A N 1
ATOM 1673 C CA . SER A 1 238 ? 22.322 38.653 89.962 1.00 31.44 237 SER A CA 1
ATOM 1674 C C . SER A 1 238 ? 21.113 37.843 90.441 1.00 31.15 237 SER A C 1
ATOM 1675 O O . SER A 1 238 ? 21.011 37.517 91.621 1.00 30.89 237 SER A O 1
ATOM 1678 N N . ALA A 1 239 ? 20.210 37.505 89.528 1.00 29.19 238 ALA A N 1
ATOM 1679 C CA . ALA A 1 239 ? 19.038 36.728 89.905 1.00 31.92 238 ALA A CA 1
ATOM 1680 C C . ALA A 1 239 ? 19.519 35.405 90.489 1.00 31.67 238 ALA A C 1
ATOM 1681 O O . ALA A 1 239 ? 18.983 34.926 91.487 1.00 30.51 238 ALA A O 1
ATOM 1683 N N . ILE A 1 240 ? 20.541 34.826 89.867 1.00 32.49 239 ILE A N 1
ATOM 1684 C CA . ILE A 1 240 ? 21.098 33.569 90.349 1.00 35.11 239 ILE A CA 1
ATOM 1685 C C . ILE A 1 240 ? 21.772 33.761 91.714 1.00 36.40 239 ILE A C 1
ATOM 1686 O O . ILE A 1 240 ? 21.549 32.975 92.633 1.00 36.60 239 ILE A O 1
ATOM 1691 N N . ASP A 1 241 ? 22.586 34.807 91.850 1.00 36.97 240 ASP A N 1
ATOM 1692 C CA . ASP A 1 241 ? 23.277 35.063 93.116 1.00 36.42 240 ASP A CA 1
ATOM 1693 C C . ASP A 1 241 ? 22.298 35.428 94.226 1.00 33.96 240 ASP A C 1
ATOM 1694 O O . ASP A 1 241 ? 22.509 35.065 95.378 1.00 31.90 240 ASP A O 1
ATOM 1699 N N . THR A 1 242 ? 21.239 36.155 93.876 1.00 31.97 241 THR A N 1
ATOM 1700 C CA . THR A 1 242 ? 20.251 36.568 94.861 1.00 31.75 241 THR A CA 1
ATOM 1701 C C . THR A 1 242 ? 19.446 35.383 95.376 1.00 32.08 241 THR A C 1
ATOM 1702 O O . THR A 1 242 ? 19.199 35.278 96.579 1.00 31.34 241 THR A O 1
ATOM 1706 N N . LYS A 1 243 ? 19.053 34.486 94.477 1.00 32.19 242 LYS A N 1
ATOM 1707 C CA . LYS A 1 243 ? 18.294 33.308 94.882 1.00 32.29 242 LYS A CA 1
ATOM 1708 C C . LYS A 1 243 ? 19.096 32.551 95.927 1.00 33.02 242 LYS A C 1
ATOM 1709 O O . LYS A 1 243 ? 18.626 32.301 97.042 1.00 32.58 242 LYS A O 1
ATOM 1715 N N . LEU A 1 244 ? 20.320 32.204 95.553 1.00 33.20 243 LEU A N 1
ATOM 1716 C CA . LEU A 1 244 ? 21.208 31.462 96.425 1.00 34.67 243 LEU A CA 1
ATOM 1717 C C . LEU A 1 244 ? 21.530 32.188 97.743 1.00 35.07 243 LEU A C 1
ATOM 1718 O O . LEU A 1 244 ? 21.801 31.545 98.758 1.00 32.75 243 LEU A O 1
ATOM 1723 N N . ALA A 1 245 ? 21.491 33.519 97.734 1.00 33.64 244 ALA A N 1
ATOM 1724 C CA . ALA A 1 245 ? 21.768 34.282 98.945 1.00 32.66 244 ALA A CA 1
ATOM 1725 C C . ALA A 1 245 ? 20.574 34.244 99.901 1.00 33.10 244 ALA A C 1
ATOM 1726 O O . ALA A 1 245 ? 20.730 33.957 101.085 1.00 32.64 244 ALA A O 1
ATOM 1728 N N . LEU A 1 246 ? 19.385 34.533 99.382 1.00 31.72 245 LEU A N 1
ATOM 1729 C CA . LEU A 1 246 ? 18.174 34.540 100.198 1.00 32.33 245 LEU A CA 1
ATOM 1730 C C . LEU A 1 246 ? 17.692 33.171 100.683 1.00 33.32 245 LEU A C 1
ATOM 1731 O O . LEU A 1 246 ? 16.993 33.087 101.698 1.00 33.31 245 LEU A O 1
ATOM 1736 N N . LEU A 1 247 ? 18.034 32.108 99.960 1.00 33.26 246 LEU A N 1
ATOM 1737 C CA . LEU A 1 247 ? 17.626 30.772 100.373 1.00 34.33 246 LEU A CA 1
ATOM 1738 C C . LEU A 1 247 ? 18.362 30.367 101.648 1.00 36.44 246 LEU A C 1
ATOM 1739 O O . LEU A 1 247 ? 17.931 29.460 102.364 1.00 37.03 246 LEU A O 1
ATOM 1744 N N . LYS A 1 248 ? 19.480 31.035 101.920 1.00 37.63 247 LYS A N 1
ATOM 1745 C CA . LYS A 1 248 ? 20.277 30.751 103.109 1.00 38.38 247 LYS A CA 1
ATOM 1746 C C . LYS A 1 248 ? 20.049 31.811 104.194 1.00 36.68 247 LYS A C 1
ATOM 1747 O O . LYS A 1 248 ? 20.533 31.674 105.316 1.00 36.86 247 LYS A O 1
ATOM 1753 N N . GLY A 1 249 ? 19.305 32.860 103.852 1.00 34.11 248 GLY A N 1
ATOM 1754 C CA . GLY A 1 249 ? 19.023 33.917 104.808 1.00 31.94 248 GLY A CA 1
ATOM 1755 C C . GLY A 1 249 ? 20.136 34.945 104.899 1.00 31.38 248 GLY A C 1
ATOM 1756 O O . GLY A 1 249 ? 20.173 35.775 105.811 1.00 28.61 248 GLY A O 1
ATOM 1757 N N . ASP A 1 250 ? 21.054 34.897 103.947 1.00 30.48 249 ASP A N 1
ATOM 1758 C CA . ASP A 1 250 ? 22.160 35.838 103.946 1.00 29.73 249 ASP A CA 1
ATOM 1759 C C . ASP A 1 250 ? 21.708 37.193 103.414 1.00 27.90 249 ASP A C 1
ATOM 1760 O O . ASP A 1 250 ? 21.928 37.520 102.248 1.00 27.67 249 ASP A O 1
ATOM 1765 N N . VAL A 1 251 ? 21.080 37.986 104.269 1.00 28.76 250 VAL A N 1
ATOM 1766 C CA . VAL A 1 251 ? 20.611 39.305 103.858 1.00 31.51 250 VAL A CA 1
ATOM 1767 C C . VAL A 1 251 ? 21.776 40.247 103.530 1.00 32.45 250 VAL A C 1
ATOM 1768 O O . VAL A 1 251 ? 21.653 41.117 102.667 1.00 31.52 250 VAL A O 1
ATOM 1772 N N . GLY A 1 252 ? 22.901 40.067 104.219 1.00 32.48 251 GLY A N 1
ATOM 1773 C CA . GLY A 1 252 ? 24.065 40.897 103.971 1.00 34.31 251 GLY A CA 1
ATOM 1774 C C . GLY A 1 252 ? 24.530 40.728 102.535 1.00 36.68 251 GLY A C 1
ATOM 1775 O O . GLY A 1 252 ? 24.835 41.708 101.845 1.00 35.98 251 GLY A O 1
ATOM 1776 N N . GLU A 1 253 ? 24.576 39.478 102.075 1.00 36.53 252 GLU A N 1
ATOM 1777 C CA . GLU A 1 253 ? 24.993 39.203 100.711 1.00 36.19 252 GLU A CA 1
ATOM 1778 C C . GLU A 1 253 ? 23.983 39.816 99.748 1.00 36.22 252 GLU A C 1
ATOM 1779 O O . GLU A 1 253 ? 24.347 40.282 98.669 1.00 37.35 252 GLU A O 1
ATOM 1785 N N . PHE A 1 254 ? 22.713 39.824 100.144 1.00 34.50 253 PHE A N 1
ATOM 1786 C CA . PHE A 1 254 ? 21.674 40.396 99.298 1.00 33.20 253 PHE A CA 1
ATOM 1787 C C . PHE A 1 254 ? 21.929 41.895 99.166 1.00 32.79 253 PHE A C 1
ATOM 1788 O O . PHE A 1 254 ? 21.780 42.480 98.090 1.00 31.19 253 PHE A O 1
ATOM 1796 N N . ALA A 1 255 ? 22.323 42.512 100.270 1.00 33.91 254 ALA A N 1
ATOM 1797 C CA . ALA A 1 255 ? 22.611 43.940 100.276 1.00 35.83 254 ALA A CA 1
ATOM 1798 C C . ALA A 1 255 ? 23.780 44.220 99.319 1.00 34.48 254 ALA A C 1
ATOM 1799 O O . ALA A 1 255 ? 23.726 45.131 98.493 1.00 33.54 254 ALA A O 1
ATOM 1801 N N . ARG A 1 256 ? 24.831 43.422 99.426 1.00 35.66 255 ARG A N 1
ATOM 1802 C CA . ARG A 1 256 ? 25.985 43.606 98.563 1.00 38.72 255 ARG A CA 1
ATOM 1803 C C . ARG A 1 256 ? 25.567 43.562 97.090 1.00 39.86 255 ARG A C 1
ATOM 1804 O O . ARG A 1 256 ? 25.883 44.466 96.318 1.00 38.37 255 ARG A O 1
ATOM 1812 N N . ILE A 1 257 ? 24.845 42.510 96.708 1.00 41.29 256 ILE A N 1
ATOM 1813 C CA . ILE A 1 257 ? 24.403 42.351 95.327 1.00 42.16 256 ILE A CA 1
ATOM 1814 C C . ILE A 1 257 ? 23.597 43.558 94.857 1.00 44.71 256 ILE A C 1
ATOM 1815 O O . ILE A 1 257 ? 23.771 44.023 93.730 1.00 45.71 256 ILE A O 1
ATOM 1820 N N . LEU A 1 258 ? 22.718 44.067 95.713 1.00 47.03 257 LEU A N 1
ATOM 1821 C CA . LEU A 1 258 ? 21.929 45.242 95.364 1.00 49.19 257 LEU A CA 1
ATOM 1822 C C . LEU A 1 258 ? 22.845 46.458 95.229 1.00 52.03 257 LEU A C 1
ATOM 1823 O O . LEU A 1 258 ? 22.652 47.305 94.355 1.00 52.53 257 LEU A O 1
ATOM 1828 N N . GLY A 1 259 ? 23.837 46.538 96.110 1.00 54.89 258 GLY A N 1
ATOM 1829 C CA . GLY A 1 259 ? 24.772 47.648 96.079 1.00 56.78 258 GLY A CA 1
ATOM 1830 C C . GLY A 1 259 ? 25.675 47.586 94.867 1.00 58.90 258 GLY A C 1
ATOM 1831 O O . GLY A 1 259 ? 25.883 48.594 94.190 1.00 59.49 258 GLY A O 1
ATOM 1832 N N . GLU A 1 260 ? 26.213 46.401 94.588 1.00 60.31 259 GLU A N 1
ATOM 1833 C CA . GLU A 1 260 ? 27.095 46.226 93.443 1.00 62.68 259 GLU A CA 1
ATOM 1834 C C . GLU A 1 260 ? 26.300 46.561 92.195 1.00 64.20 259 GLU A C 1
ATOM 1835 O O . GLU A 1 260 ? 26.840 47.080 91.222 1.00 64.63 259 GLU A O 1
ATOM 1841 N N . GLY A 1 261 ? 25.006 46.267 92.237 1.00 65.76 260 GLY A N 1
ATOM 1842 C CA . GLY A 1 261 ? 24.146 46.549 91.104 1.00 68.32 260 GLY A CA 1
ATOM 1843 C C . GLY A 1 261 ? 23.822 48.025 90.976 1.00 70.61 260 GLY A C 1
ATOM 1844 O O . GLY A 1 261 ? 23.515 48.511 89.887 1.00 70.57 260 GLY A O 1
ATOM 1845 N N . TRP A 1 262 ? 23.888 48.742 92.093 1.00 72.69 261 TRP A N 1
ATOM 1846 C CA . TRP A 1 262 ? 23.601 50.172 92.096 1.00 75.28 261 TRP A CA 1
ATOM 1847 C C . TRP A 1 262 ? 24.693 50.950 91.364 1.00 76.61 261 TRP A C 1
ATOM 1848 O O . TRP A 1 262 ? 24.413 51.711 90.436 1.00 76.10 261 TRP A O 1
ATOM 1859 N N . GLU A 1 263 ? 25.935 50.755 91.804 1.00 78.59 262 GLU A N 1
ATOM 1860 C CA . GLU A 1 263 ? 27.092 51.417 91.216 1.00 80.35 262 GLU A CA 1
ATOM 1861 C C . GLU A 1 263 ? 27.162 51.171 89.713 1.00 81.84 262 GLU A C 1
ATOM 1862 O O . GLU A 1 263 ? 27.613 52.033 88.956 1.00 82.51 262 GLU A O 1
ATOM 1868 N N . ASN A 1 264 ? 26.714 49.990 89.290 1.00 82.78 263 ASN A N 1
ATOM 1869 C CA . ASN A 1 264 ? 26.714 49.621 87.877 1.00 83.33 263 ASN A CA 1
ATOM 1870 C C . ASN A 1 264 ? 25.560 50.271 87.125 1.00 83.81 263 ASN A C 1
ATOM 1871 O O . ASN A 1 264 ? 25.614 50.432 85.908 1.00 84.21 263 ASN A O 1
ATOM 1876 N N . LYS A 1 265 ? 24.516 50.643 87.856 1.00 84.65 264 LYS A N 1
ATOM 1877 C CA . LYS A 1 265 ? 23.360 51.288 87.252 1.00 85.78 264 LYS A CA 1
ATOM 1878 C C . LYS A 1 265 ? 23.676 52.774 87.092 1.00 87.03 264 LYS A C 1
ATOM 1879 O O . LYS A 1 265 ? 22.795 53.578 86.790 1.00 87.57 264 LYS A O 1
ATOM 1885 N N . LYS A 1 266 ? 24.940 53.133 87.299 1.00 88.01 265 LYS A N 1
ATOM 1886 C CA . LYS A 1 266 ? 25.363 54.524 87.186 1.00 89.21 265 LYS A CA 1
ATOM 1887 C C . LYS A 1 266 ? 26.351 54.762 86.047 1.00 89.74 265 LYS A C 1
ATOM 1888 O O . LYS A 1 266 ? 26.705 55.907 85.760 1.00 90.00 265 LYS A O 1
ATOM 1894 N N . LYS A 1 267 ? 26.793 53.687 85.401 1.00 90.26 266 LYS A N 1
ATOM 1895 C CA . LYS A 1 267 ? 27.739 53.796 84.294 1.00 90.51 266 LYS A CA 1
ATOM 1896 C C . LYS A 1 267 ? 27.307 52.974 83.080 1.00 91.09 266 LYS A C 1
ATOM 1897 O O . LYS A 1 267 ? 26.924 51.808 83.203 1.00 91.73 266 LYS A O 1
ATOM 1903 N N . GLU A 1 279 ? 21.272 60.782 89.833 1.00 89.33 278 GLU A N 1
ATOM 1904 C CA . GLU A 1 279 ? 21.259 62.121 89.259 1.00 89.22 278 GLU A CA 1
ATOM 1905 C C . GLU A 1 279 ? 20.006 62.897 89.667 1.00 89.13 278 GLU A C 1
ATOM 1906 O O . GLU A 1 279 ? 20.103 64.024 90.159 1.00 89.31 278 GLU A O 1
ATOM 1912 N N . ALA A 1 280 ? 18.837 62.288 89.476 1.00 88.20 279 ALA A N 1
ATOM 1913 C CA . ALA A 1 280 ? 17.567 62.926 89.818 1.00 87.50 279 ALA A CA 1
ATOM 1914 C C . ALA A 1 280 ? 17.394 63.119 91.328 1.00 87.33 279 ALA A C 1
ATOM 1915 O O . ALA A 1 280 ? 18.286 63.634 92.008 1.00 87.06 279 ALA A O 1
ATOM 1917 N N . PHE A 1 281 ? 16.236 62.704 91.840 1.00 86.97 280 PHE A N 1
ATOM 1918 C CA . PHE A 1 281 ? 15.915 62.821 93.264 1.00 86.25 280 PHE A CA 1
ATOM 1919 C C . PHE A 1 281 ? 16.564 61.686 94.069 1.00 85.22 280 PHE A C 1
ATOM 1920 O O . PHE A 1 281 ? 15.912 60.691 94.400 1.00 84.88 280 PHE A O 1
ATOM 1928 N N . ASP A 1 282 ? 17.849 61.835 94.374 1.00 83.59 281 ASP A N 1
ATOM 1929 C CA . ASP A 1 282 ? 18.565 60.823 95.138 1.00 81.39 281 ASP A CA 1
ATOM 1930 C C . ASP A 1 282 ? 18.715 61.315 96.571 1.00 80.57 281 ASP A C 1
ATOM 1931 O O . ASP A 1 282 ? 19.596 60.864 97.307 1.00 80.27 281 ASP A O 1
ATOM 1936 N N . VAL A 1 283 ? 17.859 62.259 96.958 1.00 79.35 282 VAL A N 1
ATOM 1937 C CA . VAL A 1 283 ? 17.891 62.800 98.313 1.00 77.50 282 VAL A CA 1
ATOM 1938 C C . VAL A 1 283 ? 17.696 61.609 99.252 1.00 76.34 282 VAL A C 1
ATOM 1939 O O . VAL A 1 283 ? 18.295 61.539 100.329 1.00 76.01 282 VAL A O 1
ATOM 1943 N N . ALA A 1 284 ? 16.876 60.660 98.804 1.00 74.65 283 ALA A N 1
ATOM 1944 C CA . ALA A 1 284 ? 16.563 59.459 99.565 1.00 72.64 283 ALA A CA 1
ATOM 1945 C C . ALA A 1 284 ? 17.796 58.625 99.900 1.00 71.71 283 ALA A C 1
ATOM 1946 O O . ALA A 1 284 ? 18.083 58.389 101.077 1.00 71.92 283 ALA A O 1
ATOM 1948 N N . THR A 1 285 ? 18.524 58.177 98.880 1.00 70.00 284 THR A N 1
ATOM 1949 C CA . THR A 1 285 ? 19.715 57.363 99.117 1.00 69.03 284 THR A CA 1
ATOM 1950 C C . THR A 1 285 ? 20.722 58.117 99.990 1.00 68.65 284 THR A C 1
ATOM 1951 O O . THR A 1 285 ? 21.634 57.515 100.560 1.00 68.77 284 THR A O 1
ATOM 1955 N N . GLY A 1 286 ? 20.541 59.434 100.100 1.00 68.74 285 GLY A N 1
ATOM 1956 C CA . GLY A 1 286 ? 21.424 60.247 100.921 1.00 68.06 285 GLY A CA 1
ATOM 1957 C C . GLY A 1 286 ? 21.458 59.747 102.356 1.00 68.37 285 GLY A C 1
ATOM 1958 O O . GLY A 1 286 ? 22.501 59.790 103.011 1.00 68.45 285 GLY A O 1
ATOM 1959 N N . ALA A 1 287 ? 20.311 59.276 102.845 1.00 68.15 286 ALA A N 1
ATOM 1960 C CA . ALA A 1 287 ? 20.202 58.737 104.198 1.00 67.83 286 ALA A CA 1
ATOM 1961 C C . ALA A 1 287 ? 20.766 57.310 104.224 1.00 68.29 286 ALA A C 1
ATOM 1962 O O . ALA A 1 287 ? 20.115 56.365 103.772 1.00 67.59 286 ALA A O 1
ATOM 1964 N N . GLY A 1 288 ? 21.977 57.170 104.759 1.00 68.27 287 GLY A N 1
ATOM 1965 C CA . GLY A 1 288 ? 22.639 55.880 104.829 1.00 68.90 287 GLY A CA 1
ATOM 1966 C C . GLY A 1 288 ? 21.832 54.659 105.257 1.00 70.35 287 GLY A C 1
ATOM 1967 O O . GLY A 1 288 ? 20.952 54.725 106.121 1.00 70.92 287 GLY A O 1
ATOM 1968 N N . ALA A 1 289 ? 22.160 53.532 104.628 1.00 69.53 288 ALA A N 1
ATOM 1969 C CA . ALA A 1 289 ? 21.551 52.225 104.882 1.00 67.33 288 ALA A CA 1
ATOM 1970 C C . ALA A 1 289 ? 22.608 51.270 104.338 1.00 66.31 288 ALA A C 1
ATOM 1971 O O . ALA A 1 289 ? 23.788 51.620 104.314 1.00 66.69 288 ALA A O 1
ATOM 1981 N N . ALA A 1 291 ? 22.109 49.435 101.232 1.00 58.68 290 ALA A N 1
ATOM 1982 C CA . ALA A 1 291 ? 22.003 49.484 99.784 1.00 56.29 290 ALA A CA 1
ATOM 1983 C C . ALA A 1 291 ? 20.607 49.935 99.389 1.00 55.64 290 ALA A C 1
ATOM 1984 O O . ALA A 1 291 ? 19.690 49.948 100.208 1.00 54.91 290 ALA A O 1
ATOM 1986 N N . GLY A 1 292 ? 20.457 50.312 98.127 1.00 55.37 291 GLY A N 1
ATOM 1987 C CA . GLY A 1 292 ? 19.169 50.747 97.629 1.00 56.24 291 GLY A CA 1
ATOM 1988 C C . GLY A 1 292 ? 19.025 50.303 96.191 1.00 57.60 291 GLY A C 1
ATOM 1989 O O . GLY A 1 292 ? 20.013 49.952 95.548 1.00 57.56 291 GLY A O 1
ATOM 1990 N N . LYS A 1 293 ? 17.797 50.314 95.687 1.00 59.25 292 LYS A N 1
ATOM 1991 C CA . LYS A 1 293 ? 17.523 49.907 94.311 1.00 61.70 292 LYS A CA 1
ATOM 1992 C C . LYS A 1 293 ? 16.234 50.581 93.847 1.00 63.09 292 LYS A C 1
ATOM 1993 O O . LYS A 1 293 ? 15.225 50.546 94.553 1.00 63.19 292 LYS A O 1
ATOM 1999 N N . VAL A 1 294 ? 16.264 51.188 92.664 1.00 64.74 293 VAL A N 1
ATOM 2000 C CA . VAL A 1 294 ? 15.084 51.868 92.134 1.00 67.25 293 VAL A CA 1
ATOM 2001 C C . VAL A 1 294 ? 14.271 50.975 91.198 1.00 69.41 293 VAL A C 1
ATOM 2002 O O . VAL A 1 294 ? 14.840 50.202 90.428 1.00 70.12 293 VAL A O 1
ATOM 2006 N N . SER A 1 295 ? 12.945 51.083 91.266 1.00 71.81 294 SER A N 1
ATOM 2007 C CA . SER A 1 295 ? 12.061 50.294 90.404 1.00 74.77 294 SER A CA 1
ATOM 2008 C C . SER A 1 295 ? 11.170 51.225 89.581 1.00 76.92 294 SER A C 1
ATOM 2009 O O . SER A 1 295 ? 10.591 52.171 90.123 1.00 76.96 294 SER A O 1
ATOM 2012 N N . GLY A 1 296 ? 11.075 50.942 88.279 1.00 78.97 295 GLY A N 1
ATOM 2013 C CA . GLY A 1 296 ? 10.277 51.734 87.347 1.00 80.37 295 GLY A CA 1
ATOM 2014 C C . GLY A 1 296 ? 9.299 52.753 87.915 1.00 81.88 295 GLY A C 1
ATOM 2015 O O . GLY A 1 296 ? 8.124 52.443 88.135 1.00 82.13 295 GLY A O 1
ATOM 2016 N N . ALA A 1 297 ? 9.780 53.976 88.136 1.00 82.50 296 ALA A N 1
ATOM 2017 C CA . ALA A 1 297 ? 8.956 55.057 88.682 1.00 82.53 296 ALA A CA 1
ATOM 2018 C C . ALA A 1 297 ? 8.143 54.598 89.892 1.00 82.00 296 ALA A C 1
ATOM 2019 O O . ALA A 1 297 ? 8.195 55.212 90.959 1.00 80.91 296 ALA A O 1
ATOM 2021 N N . GLY A 1 301 ? 10.040 57.254 91.335 1.00 77.08 300 GLY A N 1
ATOM 2022 C CA . GLY A 1 301 ? 9.429 57.397 92.644 1.00 77.84 300 GLY A CA 1
ATOM 2023 C C . GLY A 1 301 ? 9.215 56.060 93.331 1.00 77.80 300 GLY A C 1
ATOM 2024 O O . GLY A 1 301 ? 8.076 55.642 93.557 1.00 77.76 300 GLY A O 1
ATOM 2025 N N . PHE A 1 302 ? 10.313 55.386 93.664 1.00 77.04 301 PHE A N 1
ATOM 2026 C CA . PHE A 1 302 ? 10.241 54.089 94.326 1.00 75.59 301 PHE A CA 1
ATOM 2027 C C . PHE A 1 302 ? 11.629 53.513 94.584 1.00 74.04 301 PHE A C 1
ATOM 2028 O O . PHE A 1 302 ? 12.284 53.024 93.662 1.00 73.55 301 PHE A O 1
ATOM 2036 N N . ILE A 1 303 ? 12.076 53.568 95.836 1.00 72.40 302 ILE A N 1
ATOM 2037 C CA . ILE A 1 303 ? 13.383 53.029 96.186 1.00 70.04 302 ILE A CA 1
ATOM 2038 C C . ILE A 1 303 ? 13.242 51.909 97.210 1.00 69.32 302 ILE A C 1
ATOM 2039 O O . ILE A 1 303 ? 12.495 52.029 98.185 1.00 68.56 302 ILE A O 1
ATOM 2052 N N . PHE A 1 305 ? 15.174 49.870 99.960 1.00 56.66 304 PHE A N 1
ATOM 2053 C CA . PHE A 1 305 ? 16.367 49.923 100.796 1.00 53.31 304 PHE A CA 1
ATOM 2054 C C . PHE A 1 305 ? 16.520 48.689 101.679 1.00 51.04 304 PHE A C 1
ATOM 2055 O O . PHE A 1 305 ? 15.549 48.191 102.243 1.00 50.33 304 PHE A O 1
ATOM 2063 N N . VAL A 1 306 ? 17.750 48.204 101.796 1.00 49.15 305 VAL A N 1
ATOM 2064 C CA . VAL A 1 306 ? 18.050 47.050 102.632 1.00 48.71 305 VAL A CA 1
ATOM 2065 C C . VAL A 1 306 ? 18.898 47.540 103.807 1.00 48.29 305 VAL A C 1
ATOM 2066 O O . VAL A 1 306 ? 20.024 47.990 103.618 1.00 48.77 305 VAL A O 1
ATOM 2070 N N . VAL A 1 307 ? 18.355 47.447 105.017 1.00 46.63 306 VAL A N 1
ATOM 2071 C CA . VAL A 1 307 ? 19.066 47.911 106.203 1.00 45.91 306 VAL A CA 1
ATOM 2072 C C . VAL A 1 307 ? 19.093 46.906 107.361 1.00 46.45 306 VAL A C 1
ATOM 2073 O O . VAL A 1 307 ? 18.259 45.999 107.443 1.00 45.04 306 VAL A O 1
ATOM 2077 N N . GLU A 1 308 ? 20.078 47.067 108.243 1.00 47.21 307 GLU A N 1
ATOM 2078 C CA . GLU A 1 308 ? 20.219 46.214 109.418 1.00 48.25 307 GLU A CA 1
ATOM 2079 C C . GLU A 1 308 ? 18.957 46.451 110.230 1.00 46.65 307 GLU A C 1
ATOM 2080 O O . GLU A 1 308 ? 18.572 47.601 110.459 1.00 46.57 307 GLU A O 1
ATOM 2086 N N . PRO A 1 309 ? 18.293 45.372 110.674 1.00 45.08 308 PRO A N 1
ATOM 2087 C CA . PRO A 1 309 ? 17.061 45.472 111.463 1.00 44.58 308 PRO A CA 1
ATOM 2088 C C . PRO A 1 309 ? 17.093 46.483 112.620 1.00 44.14 308 PRO A C 1
ATOM 2089 O O . PRO A 1 309 ? 16.185 47.306 112.757 1.00 43.39 308 PRO A O 1
ATOM 2093 N N . THR A 1 310 ? 18.135 46.423 113.445 1.00 45.71 309 THR A N 1
ATOM 2094 C CA . THR A 1 310 ? 18.259 47.330 114.592 1.00 46.74 309 THR A CA 1
ATOM 2095 C C . THR A 1 310 ? 18.422 48.792 114.176 1.00 47.39 309 THR A C 1
ATOM 2096 O O . THR A 1 310 ? 18.388 49.694 115.017 1.00 46.50 309 THR A O 1
ATOM 2100 N N . ARG A 1 311 ? 18.607 49.025 112.880 1.00 47.38 310 ARG A N 1
ATOM 2101 C CA . ARG A 1 311 ? 18.768 50.381 112.373 1.00 48.43 310 ARG A CA 1
ATOM 2102 C C . ARG A 1 311 ? 17.632 50.778 111.441 1.00 46.74 310 ARG A C 1
ATOM 2103 O O . ARG A 1 311 ? 17.593 51.906 110.959 1.00 46.59 310 ARG A O 1
ATOM 2111 N N . LYS A 1 312 ? 16.700 49.864 111.194 1.00 45.00 311 LYS A N 1
ATOM 2112 C CA . LYS A 1 312 ? 15.597 50.167 110.296 1.00 42.90 311 LYS A CA 1
ATOM 2113 C C . LYS A 1 312 ? 14.762 51.373 110.718 1.00 42.82 311 LYS A C 1
ATOM 2114 O O . LYS A 1 312 ? 14.495 52.254 109.899 1.00 42.60 311 LYS A O 1
ATOM 2120 N N . GLU A 1 313 ? 14.346 51.421 111.982 1.00 42.87 312 GLU A N 1
ATOM 2121 C CA . GLU A 1 313 ? 13.517 52.532 112.456 1.00 44.56 312 GLU A CA 1
ATOM 2122 C C . GLU A 1 313 ? 14.136 53.903 112.172 1.00 44.27 312 GLU A C 1
ATOM 2123 O O . GLU A 1 313 ? 13.427 54.859 111.839 1.00 42.08 312 GLU A O 1
ATOM 2129 N N . GLU A 1 314 ? 15.454 53.992 112.313 1.00 43.60 313 GLU A N 1
ATOM 2130 C CA . GLU A 1 314 ? 16.164 55.235 112.058 1.00 44.53 313 GLU A CA 1
ATOM 2131 C C . GLU A 1 314 ? 15.955 55.571 110.587 1.00 44.80 313 GLU A C 1
ATOM 2132 O O . GLU A 1 314 ? 15.413 56.625 110.253 1.00 46.86 313 GLU A O 1
ATOM 2138 N N . VAL A 1 315 ? 16.372 54.662 109.711 1.00 42.96 314 VAL A N 1
ATOM 2139 C CA . VAL A 1 315 ? 16.210 54.856 108.278 1.00 42.00 314 VAL A CA 1
ATOM 2140 C C . VAL A 1 315 ? 14.786 55.310 107.957 1.00 42.64 314 VAL A C 1
ATOM 2141 O O . VAL A 1 315 ? 14.581 56.314 107.272 1.00 42.59 314 VAL A O 1
ATOM 2145 N N . VAL A 1 316 ? 13.801 54.573 108.460 1.00 42.51 315 VAL A N 1
ATOM 2146 C CA . VAL A 1 316 ? 12.412 54.915 108.202 1.00 43.34 315 VAL A CA 1
ATOM 2147 C C . VAL A 1 316 ? 12.045 56.303 108.691 1.00 45.04 315 VAL A C 1
ATOM 2148 O O . VAL A 1 316 ? 11.322 57.023 108.010 1.00 46.03 315 VAL A O 1
ATOM 2152 N N . ARG A 1 317 ? 12.537 56.688 109.863 1.00 46.63 316 ARG A N 1
ATOM 2153 C CA . ARG A 1 317 ? 12.218 58.009 110.403 1.00 48.85 316 ARG A CA 1
ATOM 2154 C C . ARG A 1 317 ? 12.806 59.149 109.576 1.00 50.24 316 ARG A C 1
ATOM 2155 O O . ARG A 1 317 ? 12.140 60.155 109.322 1.00 49.45 316 ARG A O 1
ATOM 2163 N N . ALA A 1 318 ? 14.056 58.980 109.160 1.00 51.34 317 ALA A N 1
ATOM 2164 C CA . ALA A 1 318 ? 14.747 59.983 108.368 1.00 51.48 317 ALA A CA 1
ATOM 2165 C C . ALA A 1 318 ? 14.052 60.195 107.032 1.00 53.10 317 ALA A C 1
ATOM 2166 O O . ALA A 1 318 ? 13.731 61.329 106.674 1.00 53.04 317 ALA A O 1
ATOM 2168 N N . LEU A 1 319 ? 13.815 59.106 106.301 1.00 54.18 318 LEU A N 1
ATOM 2169 C CA . LEU A 1 319 ? 13.160 59.195 105.000 1.00 56.21 318 LEU A CA 1
ATOM 2170 C C . LEU A 1 319 ? 11.770 59.832 105.068 1.00 59.01 318 LEU A C 1
ATOM 2171 O O . LEU A 1 319 ? 11.426 60.656 104.216 1.00 58.60 318 LEU A O 1
ATOM 2176 N N . ASN A 1 320 ? 10.971 59.459 106.068 1.00 61.78 319 ASN A N 1
ATOM 2177 C CA . ASN A 1 320 ? 9.629 60.026 106.198 1.00 65.55 319 ASN A CA 1
ATOM 2178 C C . ASN A 1 320 ? 9.706 61.530 106.429 1.00 66.93 319 ASN A C 1
ATOM 2179 O O . ASN A 1 320 ? 8.724 62.251 106.233 1.00 67.14 319 ASN A O 1
ATOM 2184 N N . ASN A 1 321 ? 10.878 61.998 106.853 1.00 68.27 320 ASN A N 1
ATOM 2185 C CA . ASN A 1 321 ? 11.086 63.420 107.080 1.00 70.40 320 ASN A CA 1
ATOM 2186 C C . ASN A 1 321 ? 11.388 64.098 105.754 1.00 71.43 320 ASN A C 1
ATOM 2187 O O . ASN A 1 321 ? 11.649 65.299 105.705 1.00 72.39 320 ASN A O 1
ATOM 2192 N N . LEU A 1 322 ? 11.362 63.314 104.682 1.00 72.16 321 LEU A N 1
ATOM 2193 C CA . LEU A 1 322 ? 11.599 63.838 103.348 1.00 72.66 321 LEU A CA 1
ATOM 2194 C C . LEU A 1 322 ? 10.254 64.194 102.735 1.00 73.24 321 LEU A C 1
ATOM 2195 O O . LEU A 1 322 ? 9.219 64.126 103.406 1.00 72.64 321 LEU A O 1
ATOM 2200 N N . ASN A 1 323 ? 10.268 64.566 101.460 1.00 73.79 322 ASN A N 1
ATOM 2201 C CA . ASN A 1 323 ? 9.049 64.962 100.775 1.00 74.50 322 ASN A CA 1
ATOM 2202 C C . ASN A 1 323 ? 8.155 63.788 100.387 1.00 73.87 322 ASN A C 1
ATOM 2203 O O . ASN A 1 323 ? 7.031 63.982 99.922 1.00 73.84 322 ASN A O 1
ATOM 2208 N N . GLY A 1 324 ? 8.653 62.572 100.588 1.00 73.38 323 GLY A N 1
ATOM 2209 C CA . GLY A 1 324 ? 7.875 61.388 100.265 1.00 72.36 323 GLY A CA 1
ATOM 2210 C C . GLY A 1 324 ? 7.536 60.580 101.506 1.00 71.64 323 GLY A C 1
ATOM 2211 O O . GLY A 1 324 ? 7.803 61.013 102.628 1.00 71.70 323 GLY A O 1
ATOM 2212 N N . PHE A 1 325 ? 6.949 59.403 101.311 1.00 71.17 324 PHE A N 1
ATOM 2213 C CA . PHE A 1 325 ? 6.582 58.545 102.436 1.00 70.27 324 PHE A CA 1
ATOM 2214 C C . PHE A 1 325 ? 7.091 57.115 102.300 1.00 68.95 324 PHE A C 1
ATOM 2215 O O . PHE A 1 325 ? 7.340 56.628 101.195 1.00 68.98 324 PHE A O 1
ATOM 2223 N N . VAL A 1 326 ? 7.252 56.451 103.440 1.00 66.48 325 VAL A N 1
ATOM 2224 C CA . VAL A 1 326 ? 7.697 55.069 103.450 1.00 63.56 325 VAL A CA 1
ATOM 2225 C C . VAL A 1 326 ? 6.447 54.198 103.481 1.00 62.78 325 VAL A C 1
ATOM 2226 O O . VAL A 1 326 ? 5.552 54.401 104.303 1.00 62.03 325 VAL A O 1
ATOM 2238 N N . PRO A 1 328 ? 4.791 50.806 104.316 1.00 52.38 327 PRO A N 1
ATOM 2239 C CA . PRO A 1 328 ? 4.953 49.574 105.088 1.00 48.02 327 PRO A CA 1
ATOM 2240 C C . PRO A 1 328 ? 4.370 48.392 104.315 1.00 44.37 327 PRO A C 1
ATOM 2241 O O . PRO A 1 328 ? 3.316 48.502 103.682 1.00 42.28 327 PRO A O 1
ATOM 2245 N N . PHE A 1 329 ? 5.053 47.256 104.376 1.00 39.17 328 PHE A N 1
ATOM 2246 C CA . PHE A 1 329 ? 4.593 46.092 103.645 1.00 34.27 328 PHE A CA 1
ATOM 2247 C C . PHE A 1 329 ? 5.012 44.801 104.328 1.00 32.84 328 PHE A C 1
ATOM 2248 O O . PHE A 1 329 ? 5.813 44.792 105.257 1.00 30.03 328 PHE A O 1
ATOM 2256 N N . GLN A 1 330 ? 4.465 43.708 103.817 1.00 31.95 329 GLN A N 1
ATOM 2257 C CA . GLN A 1 330 ? 4.779 42.377 104.285 1.00 31.70 329 GLN A CA 1
ATOM 2258 C C . GLN A 1 330 ? 4.699 41.478 103.050 1.00 28.74 329 GLN A C 1
ATOM 2259 O O . GLN A 1 330 ? 3.898 41.723 102.142 1.00 27.34 329 GLN A O 1
ATOM 2265 N N . PHE A 1 331 ? 5.550 40.463 103.004 1.00 25.67 330 PHE A N 1
ATOM 2266 C CA . PHE A 1 331 ? 5.546 39.526 101.894 1.00 25.33 330 PHE A CA 1
ATOM 2267 C C . PHE A 1 331 ? 4.323 38.643 102.053 1.00 23.97 330 PHE A C 1
ATOM 2268 O O . PHE A 1 331 ? 3.956 38.291 103.172 1.00 23.95 330 PHE A O 1
ATOM 2276 N N . ILE A 1 332 ? 3.675 38.301 100.949 1.00 23.45 331 ILE A N 1
ATOM 2277 C CA . ILE A 1 332 ? 2.504 37.443 101.026 1.00 26.15 331 ILE A CA 1
ATOM 2278 C C . ILE A 1 332 ? 2.815 36.234 100.146 1.00 28.53 331 ILE A C 1
ATOM 2279 O O . ILE A 1 332 ? 3.314 36.387 99.031 1.00 28.28 331 ILE A O 1
ATOM 2284 N N . ASP A 1 333 ? 2.544 35.031 100.646 1.00 31.11 332 ASP A N 1
ATOM 2285 C CA . ASP A 1 333 ? 2.860 33.817 99.893 1.00 35.51 332 ASP A CA 1
ATOM 2286 C C . ASP A 1 333 ? 1.831 33.341 98.882 1.00 35.81 332 ASP A C 1
ATOM 2287 O O . ASP A 1 333 ? 2.131 32.475 98.061 1.00 37.43 332 ASP A O 1
ATOM 2292 N N . ASP A 1 334 ? 0.627 33.896 98.932 1.00 34.98 333 ASP A N 1
ATOM 2293 C CA . ASP A 1 334 ? -0.423 33.484 98.014 1.00 35.55 333 ASP A CA 1
ATOM 2294 C C . ASP A 1 334 ? -0.522 34.337 96.761 1.00 32.84 333 ASP A C 1
ATOM 2295 O O . ASP A 1 334 ? -0.154 35.505 96.755 1.00 34.79 333 ASP A O 1
ATOM 2300 N N . GLY A 1 335 ? -1.018 33.737 95.694 1.00 28.95 334 GLY A N 1
ATOM 2301 C CA . GLY A 1 335 ? -1.189 34.467 94.459 1.00 26.07 334 GLY A CA 1
ATOM 2302 C C . GLY A 1 335 ? -2.640 34.892 94.377 1.00 23.92 334 GLY A C 1
ATOM 2303 O O . GLY A 1 335 ? -3.387 34.773 95.344 1.00 23.37 334 GLY A O 1
ATOM 2304 N N . ALA A 1 336 ? -3.043 35.374 93.213 1.00 24.41 335 ALA A N 1
ATOM 2305 C CA . ALA A 1 336 ? -4.406 35.825 92.991 1.00 24.99 335 ALA A CA 1
ATOM 2306 C C . ALA A 1 336 ? -5.442 34.733 93.248 1.00 26.07 335 ALA A C 1
ATOM 2307 O O . ALA A 1 336 ? -5.227 33.566 92.926 1.00 25.72 335 ALA A O 1
ATOM 2309 N N . HIS A 1 337 ? -6.578 35.110 93.825 1.00 27.62 336 HIS A N 1
ATOM 2310 C CA . HIS A 1 337 ? -7.630 34.136 94.068 1.00 27.07 336 HIS A CA 1
ATOM 2311 C C . HIS A 1 337 ? -9.004 34.786 94.115 1.00 26.62 336 HIS A C 1
ATOM 2312 O O . HIS A 1 337 ? -9.131 35.996 94.334 1.00 26.33 336 HIS A O 1
ATOM 2319 N N . GLY A 1 338 ? -10.027 33.968 93.891 1.00 24.74 337 GLY A N 1
ATOM 2320 C CA . GLY A 1 338 ? -11.385 34.454 93.900 1.00 26.41 337 GLY A CA 1
ATOM 2321 C C . GLY A 1 338 ? -12.257 33.607 94.799 1.00 27.65 337 GLY A C 1
ATOM 2322 O O . GLY A 1 338 ? -11.890 32.495 95.180 1.00 28.99 337 GLY A O 1
ATOM 2323 N N . TRP A 1 339 ? -13.414 34.143 95.152 1.00 26.98 338 TRP A N 1
ATOM 2324 C CA . TRP A 1 339 ? -14.347 33.434 95.999 1.00 27.38 338 TRP A CA 1
ATOM 2325 C C . TRP A 1 339 ? -15.759 33.899 95.670 1.00 28.80 338 TRP A C 1
ATOM 2326 O O . TRP A 1 339 ? -15.951 34.983 95.122 1.00 27.17 338 TRP A O 1
ATOM 2337 N N . LYS A 1 340 ? -16.741 33.056 95.959 1.00 30.17 339 LYS A N 1
ATOM 2338 C CA . LYS A 1 340 ? -18.123 33.399 95.680 1.00 32.96 339 LYS A CA 1
ATOM 2339 C C . LYS A 1 340 ? -18.873 33.668 96.970 1.00 33.56 339 LYS A C 1
ATOM 2340 O O . LYS A 1 340 ? -18.641 33.017 97.989 1.00 33.48 339 LYS A O 1
ATOM 2346 N N . ILE A 1 341 ? -19.762 34.647 96.922 1.00 33.42 340 ILE A N 1
ATOM 2347 C CA . ILE A 1 341 ? -20.579 34.991 98.072 1.00 36.29 340 ILE A CA 1
ATOM 2348 C C . ILE A 1 341 ? -22.022 34.733 97.679 1.00 39.54 340 ILE A C 1
ATOM 2349 O O . ILE A 1 341 ? -22.571 35.423 96.814 1.00 37.80 340 ILE A O 1
ATOM 2354 N N . TYR A 1 342 ? -22.622 33.725 98.302 1.00 45.11 341 TYR A N 1
ATOM 2355 C CA . TYR A 1 342 ? -24.006 33.351 98.017 1.00 52.04 341 TYR A CA 1
ATOM 2356 C C . TYR A 1 342 ? -24.988 34.136 98.880 1.00 55.04 341 TYR A C 1
ATOM 2357 O O . TYR A 1 342 ? -24.730 34.389 100.059 1.00 55.85 341 TYR A O 1
ATOM 2366 N N . SER A 1 343 ? -26.115 34.517 98.286 1.00 59.38 342 SER A N 1
ATOM 2367 C CA . SER A 1 343 ? -27.147 35.262 99.006 1.00 63.07 342 SER A CA 1
ATOM 2368 C C . SER A 1 343 ? -28.547 34.843 98.550 1.00 64.14 342 SER A C 1
ATOM 2369 O O . SER A 1 343 ? -28.647 34.196 97.482 1.00 65.10 342 SER A O 1
ATOM 2372 N N . LEU B 1 3 ? 11.880 15.941 128.473 1.00 29.70 2 LEU B N 1
ATOM 2373 C CA . LEU B 1 3 ? 12.367 15.130 127.308 1.00 28.47 2 LEU B CA 1
ATOM 2374 C C . LEU B 1 3 ? 12.131 15.784 125.942 1.00 28.84 2 LEU B C 1
ATOM 2375 O O . LEU B 1 3 ? 11.303 16.694 125.794 1.00 30.25 2 LEU B O 1
ATOM 2380 N N . VAL B 1 4 ? 12.861 15.301 124.941 1.00 26.78 3 VAL B N 1
ATOM 2381 C CA . VAL B 1 4 ? 12.730 15.811 123.586 1.00 26.11 3 VAL B CA 1
ATOM 2382 C C . VAL B 1 4 ? 12.421 14.638 122.654 1.00 24.43 3 VAL B C 1
ATOM 2383 O O . VAL B 1 4 ? 12.792 13.491 122.929 1.00 19.81 3 VAL B O 1
ATOM 2387 N N . ARG B 1 5 ? 11.719 14.934 121.564 1.00 24.18 4 ARG B N 1
ATOM 2388 C CA . ARG B 1 5 ? 11.374 13.918 120.569 1.00 24.60 4 ARG B CA 1
ATOM 2389 C C . ARG B 1 5 ? 11.699 14.522 119.222 1.00 22.17 4 ARG B C 1
ATOM 2390 O O . ARG B 1 5 ? 11.836 15.739 119.101 1.00 23.73 4 ARG B O 1
ATOM 2398 N N . SER B 1 6 ? 11.820 13.677 118.213 1.00 18.75 5 SER B N 1
ATOM 2399 C CA . SER B 1 6 ? 12.100 14.158 116.880 1.00 19.94 5 SER B CA 1
ATOM 2400 C C . SER B 1 6 ? 11.679 13.069 115.919 1.00 20.12 5 SER B C 1
ATOM 2401 O O . SER B 1 6 ? 11.544 11.891 116.309 1.00 17.75 5 SER B O 1
ATOM 2404 N N . LYS B 1 7 ? 11.470 13.468 114.670 1.00 15.65 6 LYS B N 1
ATOM 2405 C CA . LYS B 1 7 ? 11.099 12.539 113.625 1.00 19.95 6 LYS B CA 1
ATOM 2406 C C . LYS B 1 7 ? 11.589 13.117 112.317 1.00 20.00 6 LYS B C 1
ATOM 2407 O O . LYS B 1 7 ? 11.658 14.336 112.152 1.00 21.39 6 LYS B O 1
ATOM 2413 N N . ALA B 1 8 ? 11.946 12.239 111.391 1.00 20.42 7 ALA B N 1
ATOM 2414 C CA . ALA B 1 8 ? 12.429 12.669 110.089 1.00 20.51 7 ALA B CA 1
ATOM 2415 C C . ALA B 1 8 ? 11.750 11.824 109.048 1.00 19.60 7 ALA B C 1
ATOM 2416 O O . ALA B 1 8 ? 11.502 10.641 109.260 1.00 19.68 7 ALA B O 1
ATOM 2418 N N . PRO B 1 9 ? 11.459 12.415 107.891 1.00 19.11 8 PRO B N 1
ATOM 2419 C CA . PRO B 1 9 ? 10.801 11.639 106.847 1.00 19.81 8 PRO B CA 1
ATOM 2420 C C . PRO B 1 9 ? 11.768 10.915 105.908 1.00 22.11 8 PRO B C 1
ATOM 2421 O O . PRO B 1 9 ? 12.945 11.288 105.784 1.00 21.54 8 PRO B O 1
ATOM 2425 N N . LEU B 1 10 ? 11.263 9.861 105.277 1.00 23.15 9 LEU B N 1
ATOM 2426 C CA . LEU B 1 10 ? 12.024 9.095 104.304 1.00 25.79 9 LEU B CA 1
ATOM 2427 C C . LEU B 1 10 ? 11.703 9.796 102.989 1.00 26.12 9 LEU B C 1
ATOM 2428 O O . LEU B 1 10 ? 10.835 10.675 102.955 1.00 24.77 9 LEU B O 1
ATOM 2433 N N . ARG B 1 11 ? 12.378 9.413 101.912 1.00 26.87 10 ARG B N 1
ATOM 2434 C CA . ARG B 1 11 ? 12.164 10.068 100.632 1.00 28.35 10 ARG B CA 1
ATOM 2435 C C . ARG B 1 11 ? 12.010 9.160 99.416 1.00 27.99 10 ARG B C 1
ATOM 2436 O O . ARG B 1 11 ? 12.289 7.965 99.461 1.00 26.41 10 ARG B O 1
ATOM 2444 N N . LEU B 1 12 ? 11.566 9.771 98.322 1.00 27.65 11 LEU B N 1
ATOM 2445 C CA . LEU B 1 12 ? 11.354 9.100 97.049 1.00 26.67 11 LEU B CA 1
ATOM 2446 C C . LEU B 1 12 ? 12.182 9.866 96.043 1.00 26.75 11 LEU B C 1
ATOM 2447 O O . LEU B 1 12 ? 12.083 11.095 95.967 1.00 25.33 11 LEU B O 1
ATOM 2452 N N . GLY B 1 13 ? 13.011 9.155 95.289 1.00 26.43 12 GLY B N 1
ATOM 2453 C CA . GLY B 1 13 ? 13.812 9.812 94.276 1.00 28.02 12 GLY B CA 1
ATOM 2454 C C . GLY B 1 13 ? 12.938 9.947 93.041 1.00 29.94 12 GLY B C 1
ATOM 2455 O O . GLY B 1 13 ? 12.410 8.957 92.535 1.00 30.31 12 GLY B O 1
ATOM 2456 N N . LEU B 1 14 ? 12.757 11.168 92.554 1.00 29.05 13 LEU B N 1
ATOM 2457 C CA . LEU B 1 14 ? 11.914 11.350 91.383 1.00 27.70 13 LEU B CA 1
ATOM 2458 C C . LEU B 1 14 ? 12.738 11.422 90.109 1.00 26.82 13 LEU B C 1
ATOM 2459 O O . LEU B 1 14 ? 12.266 11.040 89.039 1.00 27.37 13 LEU B O 1
ATOM 2464 N N . ALA B 1 15 ? 13.968 11.910 90.227 1.00 26.24 14 ALA B N 1
ATOM 2465 C CA . ALA B 1 15 ? 14.850 12.021 89.075 1.00 24.82 14 ALA B CA 1
ATOM 2466 C C . ALA B 1 15 ? 16.244 12.547 89.444 1.00 25.98 14 ALA B C 1
ATOM 2467 O O . ALA B 1 15 ? 16.404 13.348 90.377 1.00 22.37 14 ALA B O 1
ATOM 2469 N N . GLY B 1 16 ? 17.244 12.089 88.688 1.00 26.09 15 GLY B N 1
ATOM 2470 C CA . GLY B 1 16 ? 18.620 12.509 88.904 1.00 25.72 15 GLY B CA 1
ATOM 2471 C C . GLY B 1 16 ? 19.426 11.548 89.752 1.00 26.25 15 GLY B C 1
ATOM 2472 O O . GLY B 1 16 ? 20.637 11.710 89.895 1.00 26.29 15 GLY B O 1
ATOM 2473 N N . GLY B 1 17 ? 18.745 10.546 90.299 1.00 26.71 16 GLY B N 1
ATOM 2474 C CA . GLY B 1 17 ? 19.384 9.563 91.152 1.00 31.27 16 GLY B CA 1
ATOM 2475 C C . GLY B 1 17 ? 20.727 9.043 90.678 1.00 32.80 16 GLY B C 1
ATOM 2476 O O . GLY B 1 17 ? 20.808 8.368 89.659 1.00 35.16 16 GLY B O 1
ATOM 2477 N N . GLY B 1 18 ? 21.781 9.348 91.429 1.00 33.28 17 GLY B N 1
ATOM 2478 C CA . GLY B 1 18 ? 23.107 8.896 91.054 1.00 34.56 17 GLY B CA 1
ATOM 2479 C C . GLY B 1 18 ? 24.036 10.056 90.759 1.00 35.74 17 GLY B C 1
ATOM 2480 O O . GLY B 1 18 ? 25.214 10.028 91.130 1.00 37.17 17 GLY B O 1
ATOM 2481 N N . SER B 1 19 ? 23.500 11.083 90.101 1.00 34.65 18 SER B N 1
ATOM 2482 C CA . SER B 1 19 ? 24.276 12.269 89.735 1.00 33.39 18 SER B CA 1
ATOM 2483 C C . SER B 1 19 ? 24.804 12.989 90.968 1.00 31.81 18 SER B C 1
ATOM 2484 O O . SER B 1 19 ? 25.639 13.886 90.867 1.00 30.12 18 SER B O 1
ATOM 2487 N N . ASP B 1 20 ? 24.306 12.584 92.132 1.00 33.24 19 ASP B N 1
ATOM 2488 C CA . ASP B 1 20 ? 24.699 13.172 93.407 1.00 34.96 19 ASP B CA 1
ATOM 2489 C C . ASP B 1 20 ? 25.856 12.402 94.042 1.00 37.98 19 ASP B C 1
ATOM 2490 O O . ASP B 1 20 ? 26.487 12.892 94.979 1.00 37.77 19 ASP B O 1
ATOM 2495 N N . VAL B 1 21 ? 26.109 11.190 93.546 1.00 39.79 20 VAL B N 1
ATOM 2496 C CA . VAL B 1 21 ? 27.155 10.335 94.092 1.00 42.35 20 VAL B CA 1
ATOM 2497 C C . VAL B 1 21 ? 28.542 10.615 93.528 1.00 44.32 20 VAL B C 1
ATOM 2498 O O . VAL B 1 21 ? 28.715 10.754 92.316 1.00 43.79 20 VAL B O 1
ATOM 2502 N N . SER B 1 22 ? 29.523 10.692 94.427 1.00 46.61 21 SER B N 1
ATOM 2503 C CA . SER B 1 22 ? 30.914 10.951 94.062 1.00 47.63 21 SER B CA 1
ATOM 2504 C C . SER B 1 22 ? 31.505 9.756 93.328 1.00 48.15 21 SER B C 1
ATOM 2505 O O . SER B 1 22 ? 31.175 8.610 93.626 1.00 49.56 21 SER B O 1
ATOM 2508 N N . PRO B 1 23 ? 32.422 10.001 92.382 1.00 48.30 22 PRO B N 1
ATOM 2509 C CA . PRO B 1 23 ? 32.947 11.301 91.954 1.00 47.17 22 PRO B CA 1
ATOM 2510 C C . PRO B 1 23 ? 32.230 11.971 90.780 1.00 46.06 22 PRO B C 1
ATOM 2511 O O . PRO B 1 23 ? 32.707 12.990 90.273 1.00 46.02 22 PRO B O 1
ATOM 2515 N N . TYR B 1 24 ? 31.106 11.416 90.333 1.00 45.27 23 TYR B N 1
ATOM 2516 C CA . TYR B 1 24 ? 30.387 12.033 89.219 1.00 44.68 23 TYR B CA 1
ATOM 2517 C C . TYR B 1 24 ? 29.932 13.452 89.558 1.00 45.46 23 TYR B C 1
ATOM 2518 O O . TYR B 1 24 ? 30.020 14.358 88.733 1.00 45.81 23 TYR B O 1
ATOM 2527 N N . SER B 1 25 ? 29.418 13.635 90.768 1.00 45.98 24 SER B N 1
ATOM 2528 C CA . SER B 1 25 ? 28.946 14.941 91.188 1.00 46.19 24 SER B CA 1
ATOM 2529 C C . SER B 1 25 ? 30.108 15.908 91.270 1.00 46.57 24 SER B C 1
ATOM 2530 O O . SER B 1 25 ? 30.004 17.068 90.862 1.00 46.44 24 SER B O 1
ATOM 2533 N N . ASP B 1 26 ? 31.220 15.406 91.797 1.00 47.51 25 ASP B N 1
ATOM 2534 C CA . ASP B 1 26 ? 32.441 16.184 91.983 1.00 48.17 25 ASP B CA 1
ATOM 2535 C C . ASP B 1 26 ? 33.011 16.743 90.692 1.00 46.84 25 ASP B C 1
ATOM 2536 O O . ASP B 1 26 ? 33.587 17.829 90.684 1.00 46.39 25 ASP B O 1
ATOM 2541 N N . ILE B 1 27 ? 32.845 15.998 89.605 1.00 45.51 26 ILE B N 1
ATOM 2542 C CA . ILE B 1 27 ? 33.395 16.399 88.318 1.00 45.32 26 ILE B CA 1
ATOM 2543 C C . ILE B 1 27 ? 32.436 17.050 87.330 1.00 45.64 26 ILE B C 1
ATOM 2544 O O . ILE B 1 27 ? 32.821 17.965 86.600 1.00 46.61 26 ILE B O 1
ATOM 2549 N N . TYR B 1 28 ? 31.190 16.584 87.304 1.00 45.43 27 TYR B N 1
ATOM 2550 C CA . TYR B 1 28 ? 30.197 17.114 86.367 1.00 43.72 27 TYR B CA 1
ATOM 2551 C C . TYR B 1 28 ? 29.143 17.977 87.040 1.00 40.87 27 TYR B C 1
ATOM 2552 O O . TYR B 1 28 ? 28.613 18.910 86.437 1.00 36.92 27 TYR B O 1
ATOM 2561 N N . GLY B 1 29 ? 28.866 17.666 88.303 1.00 40.02 28 GLY B N 1
ATOM 2562 C CA . GLY B 1 29 ? 27.855 18.394 89.047 1.00 36.83 28 GLY B CA 1
ATOM 2563 C C . GLY B 1 29 ? 26.563 17.603 88.962 1.00 35.94 28 GLY B C 1
ATOM 2564 O O . GLY B 1 29 ? 26.199 17.112 87.886 1.00 37.78 28 GLY B O 1
ATOM 2565 N N . GLY B 1 30 ? 25.866 17.463 90.083 1.00 32.94 29 GLY B N 1
ATOM 2566 C CA . GLY B 1 30 ? 24.627 16.707 90.074 1.00 31.29 29 GLY B CA 1
ATOM 2567 C C . GLY B 1 30 ? 23.351 17.515 90.244 1.00 28.54 29 GLY B C 1
ATOM 2568 O O . GLY B 1 30 ? 23.343 18.631 90.764 1.00 25.48 29 GLY B O 1
ATOM 2569 N N . LEU B 1 31 ? 22.258 16.930 89.784 1.00 27.31 30 LEU B N 1
ATOM 2570 C CA . LEU B 1 31 ? 20.950 17.550 89.889 1.00 26.00 30 LEU B CA 1
ATOM 2571 C C . LEU B 1 31 ? 19.988 16.459 90.314 1.00 26.49 30 LEU B C 1
ATOM 2572 O O . LEU B 1 31 ? 19.978 15.378 89.730 1.00 24.98 30 LEU B O 1
ATOM 2577 N N . ILE B 1 32 ? 19.197 16.729 91.345 1.00 27.91 31 ILE B N 1
ATOM 2578 C CA . ILE B 1 32 ? 18.234 15.746 91.817 1.00 28.72 31 ILE B CA 1
ATOM 2579 C C . ILE B 1 32 ? 16.901 16.357 92.208 1.00 28.99 31 ILE B C 1
ATOM 2580 O O . ILE B 1 32 ? 16.835 17.468 92.737 1.00 29.26 31 ILE B O 1
ATOM 2585 N N . LEU B 1 33 ? 15.833 15.624 91.922 1.00 28.36 32 LEU B N 1
ATOM 2586 C CA . LEU B 1 33 ? 14.503 16.057 92.307 1.00 25.89 32 LEU B CA 1
ATOM 2587 C C . LEU B 1 33 ? 13.952 14.923 93.151 1.00 24.13 32 LEU B C 1
ATOM 2588 O O . LEU B 1 33 ? 13.775 13.805 92.661 1.00 22.66 32 LEU B O 1
ATOM 2593 N N . ASN B 1 34 ? 13.707 15.196 94.424 1.00 21.82 33 ASN B N 1
ATOM 2594 C CA . ASN B 1 34 ? 13.164 14.178 95.302 1.00 21.40 33 ASN B CA 1
ATOM 2595 C C . ASN B 1 34 ? 12.038 14.744 96.180 1.00 21.68 33 ASN B C 1
ATOM 2596 O O . ASN B 1 34 ? 11.759 15.951 96.165 1.00 17.31 33 ASN B O 1
ATOM 2601 N N . ALA B 1 35 ? 11.401 13.869 96.949 1.00 19.30 34 ALA B N 1
ATOM 2602 C CA . ALA B 1 35 ? 10.273 14.287 97.770 1.00 20.78 34 ALA B CA 1
ATOM 2603 C C . ALA B 1 35 ? 10.120 13.403 98.978 1.00 20.07 34 ALA B C 1
ATOM 2604 O O . ALA B 1 35 ? 10.155 12.187 98.869 1.00 23.03 34 ALA B O 1
ATOM 2606 N N . THR B 1 36 ? 9.930 14.015 100.137 1.00 20.94 35 THR B N 1
ATOM 2607 C CA . THR B 1 36 ? 9.780 13.252 101.354 1.00 21.29 35 THR B CA 1
ATOM 2608 C C . THR B 1 36 ? 8.375 12.662 101.476 1.00 23.22 35 THR B C 1
ATOM 2609 O O . THR B 1 36 ? 7.407 13.268 101.028 1.00 24.17 35 THR B O 1
ATOM 2613 N N . ILE B 1 37 ? 8.282 11.465 102.054 1.00 23.82 36 ILE B N 1
ATOM 2614 C CA . ILE B 1 37 ? 7.005 10.773 102.229 1.00 24.45 36 ILE B CA 1
ATOM 2615 C C . ILE B 1 37 ? 6.728 10.402 103.688 1.00 25.63 36 ILE B C 1
ATOM 2616 O O . ILE B 1 37 ? 7.647 10.315 104.499 1.00 28.31 36 ILE B O 1
ATOM 2621 N N . ASN B 1 38 ? 5.457 10.169 104.003 1.00 26.63 37 ASN B N 1
ATOM 2622 C CA . ASN B 1 38 ? 5.029 9.872 105.366 1.00 28.11 37 ASN B CA 1
ATOM 2623 C C . ASN B 1 38 ? 5.445 8.562 106.024 1.00 27.90 37 ASN B C 1
ATOM 2624 O O . ASN B 1 38 ? 4.643 7.938 106.715 1.00 29.27 37 ASN B O 1
ATOM 2629 N N . LEU B 1 39 ? 6.687 8.148 105.797 1.00 28.48 38 LEU B N 1
ATOM 2630 C CA . LEU B 1 39 ? 7.264 6.957 106.431 1.00 29.07 38 LEU B CA 1
ATOM 2631 C C . LEU B 1 39 ? 8.415 7.578 107.222 1.00 27.33 38 LEU B C 1
ATOM 2632 O O . LEU B 1 39 ? 9.321 8.164 106.637 1.00 29.05 38 LEU B O 1
ATOM 2637 N N . TYR B 1 40 ? 8.385 7.450 108.541 1.00 25.41 39 TYR B N 1
ATOM 2638 C CA . TYR B 1 40 ? 9.385 8.097 109.376 1.00 25.45 39 TYR B CA 1
ATOM 2639 C C . TYR B 1 40 ? 10.345 7.281 110.229 1.00 26.33 39 TYR B C 1
ATOM 2640 O O . TYR B 1 40 ? 10.201 6.071 110.413 1.00 25.14 39 TYR B O 1
ATOM 2649 N N . ALA B 1 41 ? 11.318 8.016 110.766 1.00 25.99 40 ALA B N 1
ATOM 2650 C CA . ALA B 1 41 ? 12.315 7.517 111.701 1.00 25.96 40 ALA B CA 1
ATOM 2651 C C . ALA B 1 41 ? 11.935 8.365 112.910 1.00 27.15 40 ALA B C 1
ATOM 2652 O O . ALA B 1 41 ? 11.652 9.561 112.759 1.00 25.29 40 ALA B O 1
ATOM 2654 N N . TYR B 1 42 ? 11.891 7.758 114.094 1.00 26.24 41 TYR B N 1
ATOM 2655 C CA . TYR B 1 42 ? 11.526 8.485 115.306 1.00 26.34 41 TYR B CA 1
ATOM 2656 C C . TYR B 1 42 ? 12.625 8.327 116.363 1.00 26.41 41 TYR B C 1
ATOM 2657 O O . TYR B 1 42 ? 13.394 7.381 116.332 1.00 26.93 41 TYR B O 1
ATOM 2666 N N . CYS B 1 43 ? 12.677 9.257 117.304 1.00 26.04 42 CYS B N 1
ATOM 2667 C CA . CYS B 1 43 ? 13.668 9.220 118.360 1.00 26.92 42 CYS B CA 1
ATOM 2668 C C . CYS B 1 43 ? 13.191 10.102 119.491 1.00 29.20 42 CYS B C 1
ATOM 2669 O O . CYS B 1 43 ? 12.531 11.113 119.267 1.00 26.93 42 CYS B O 1
ATOM 2672 N N . THR B 1 44 ? 13.492 9.695 120.716 1.00 31.04 43 THR B N 1
ATOM 2673 C CA . THR B 1 44 ? 13.148 10.501 121.872 1.00 33.13 43 THR B CA 1
ATOM 2674 C C . THR B 1 44 ? 14.351 10.429 122.795 1.00 33.87 43 THR B C 1
ATOM 2675 O O . THR B 1 44 ? 14.988 9.379 122.926 1.00 35.39 43 THR B O 1
ATOM 2679 N N . ILE B 1 45 ? 14.687 11.561 123.399 1.00 33.94 44 ILE B N 1
ATOM 2680 C CA . ILE B 1 45 ? 15.822 11.634 124.308 1.00 34.64 44 ILE B CA 1
ATOM 2681 C C . ILE B 1 45 ? 15.386 12.203 125.648 1.00 35.87 44 ILE B C 1
ATOM 2682 O O . ILE B 1 45 ? 14.812 13.289 125.709 1.00 33.14 44 ILE B O 1
ATOM 2687 N N . GLU B 1 46 ? 15.642 11.457 126.717 1.00 40.50 45 GLU B N 1
ATOM 2688 C CA . GLU B 1 46 ? 15.322 11.931 128.057 1.00 44.36 45 GLU B CA 1
ATOM 2689 C C . GLU B 1 46 ? 16.578 11.895 128.916 1.00 46.14 45 GLU B C 1
ATOM 2690 O O . GLU B 1 46 ? 17.206 10.850 129.092 1.00 44.18 45 GLU B O 1
ATOM 2696 N N . GLU B 1 47 ? 16.939 13.068 129.421 1.00 50.82 46 GLU B N 1
ATOM 2697 C CA . GLU B 1 47 ? 18.118 13.245 130.254 1.00 56.19 46 GLU B CA 1
ATOM 2698 C C . GLU B 1 47 ? 17.961 12.579 131.618 1.00 58.72 46 GLU B C 1
ATOM 2699 O O . GLU B 1 47 ? 17.119 12.984 132.420 1.00 59.05 46 GLU B O 1
ATOM 2705 N N . THR B 1 48 ? 18.768 11.554 131.872 1.00 61.81 47 THR B N 1
ATOM 2706 C CA . THR B 1 48 ? 18.735 10.861 133.155 1.00 65.37 47 THR B CA 1
ATOM 2707 C C . THR B 1 48 ? 19.907 11.354 133.998 1.00 67.30 47 THR B C 1
ATOM 2708 O O . THR B 1 48 ? 20.823 11.998 133.475 1.00 68.41 47 THR B O 1
ATOM 2712 N N . ASN B 1 49 ? 19.878 11.059 135.296 1.00 68.45 48 ASN B N 1
ATOM 2713 C CA . ASN B 1 49 ? 20.955 11.477 136.192 1.00 69.13 48 ASN B CA 1
ATOM 2714 C C . ASN B 1 49 ? 21.529 10.267 136.912 1.00 68.25 48 ASN B C 1
ATOM 2715 O O . ASN B 1 49 ? 21.659 10.260 138.134 1.00 68.64 48 ASN B O 1
ATOM 2720 N N . SER B 1 50 ? 21.873 9.246 136.134 1.00 67.11 49 SER B N 1
ATOM 2721 C CA . SER B 1 50 ? 22.426 8.009 136.663 1.00 66.39 49 SER B CA 1
ATOM 2722 C C . SER B 1 50 ? 23.731 7.669 135.956 1.00 66.57 49 SER B C 1
ATOM 2723 O O . SER B 1 50 ? 24.008 6.493 135.693 1.00 65.16 49 SER B O 1
ATOM 2726 N N . GLY B 1 51 ? 24.520 8.698 135.642 1.00 66.35 50 GLY B N 1
ATOM 2727 C CA . GLY B 1 51 ? 25.788 8.494 134.957 1.00 65.76 50 GLY B CA 1
ATOM 2728 C C . GLY B 1 51 ? 25.736 7.324 133.989 1.00 64.96 50 GLY B C 1
ATOM 2729 O O . GLY B 1 51 ? 26.651 6.501 133.933 1.00 64.32 50 GLY B O 1
ATOM 2730 N N . ARG B 1 52 ? 24.657 7.252 133.219 1.00 64.19 51 ARG B N 1
ATOM 2731 C CA . ARG B 1 52 ? 24.481 6.165 132.273 1.00 63.05 51 ARG B CA 1
ATOM 2732 C C . ARG B 1 52 ? 23.919 6.661 130.942 1.00 61.42 51 ARG B C 1
ATOM 2733 O O . ARG B 1 52 ? 23.497 7.814 130.822 1.00 60.99 51 ARG B O 1
ATOM 2741 N N . ILE B 1 53 ? 23.935 5.777 129.947 1.00 59.01 52 ILE B N 1
ATOM 2742 C CA . ILE B 1 53 ? 23.396 6.063 128.623 1.00 57.23 52 ILE B CA 1
ATOM 2743 C C . ILE B 1 53 ? 22.732 4.781 128.118 1.00 55.43 52 ILE B C 1
ATOM 2744 O O . ILE B 1 53 ? 23.402 3.825 127.723 1.00 53.20 52 ILE B O 1
ATOM 2749 N N . GLU B 1 54 ? 21.403 4.771 128.147 1.00 54.26 53 GLU B N 1
ATOM 2750 C CA . GLU B 1 54 ? 20.622 3.614 127.728 1.00 54.00 53 GLU B CA 1
ATOM 2751 C C . GLU B 1 54 ? 20.154 3.724 126.281 1.00 53.31 53 GLU B C 1
ATOM 2752 O O . GLU B 1 54 ? 19.684 4.776 125.848 1.00 52.77 53 GLU B O 1
ATOM 2758 N N . ILE B 1 55 ? 20.275 2.623 125.546 1.00 51.66 54 ILE B N 1
ATOM 2759 C CA . ILE B 1 55 ? 19.905 2.588 124.139 1.00 50.69 54 ILE B CA 1
ATOM 2760 C C . ILE B 1 55 ? 18.883 1.516 123.763 1.00 51.04 54 ILE B C 1
ATOM 2761 O O . ILE B 1 55 ? 19.162 0.318 123.838 1.00 50.50 54 ILE B O 1
ATOM 2766 N N . ASN B 1 56 ? 17.700 1.957 123.344 1.00 50.73 55 ASN B N 1
ATOM 2767 C CA . ASN B 1 56 ? 16.642 1.043 122.920 1.00 49.91 55 ASN B CA 1
ATOM 2768 C C . ASN B 1 56 ? 16.367 1.362 121.448 1.00 49.36 55 ASN B C 1
ATOM 2769 O O . ASN B 1 56 ? 15.384 2.024 121.103 1.00 48.62 55 ASN B O 1
ATOM 2774 N N . ALA B 1 57 ? 17.267 0.881 120.593 1.00 48.39 56 ALA B N 1
ATOM 2775 C CA . ALA B 1 57 ? 17.201 1.104 119.157 1.00 46.12 56 ALA B CA 1
ATOM 2776 C C . ALA B 1 57 ? 16.580 -0.050 118.386 1.00 46.57 56 ALA B C 1
ATOM 2777 O O . ALA B 1 57 ? 17.289 -0.850 117.779 1.00 46.58 56 ALA B O 1
ATOM 2779 N N . TYR B 1 58 ? 15.253 -0.116 118.396 1.00 46.35 57 TYR B N 1
ATOM 2780 C CA . TYR B 1 58 ? 14.509 -1.155 117.689 1.00 44.81 57 TYR B CA 1
ATOM 2781 C C . TYR B 1 58 ? 15.003 -1.386 116.266 1.00 44.28 57 TYR B C 1
ATOM 2782 O O . TYR B 1 58 ? 14.973 -2.510 115.765 1.00 44.11 57 TYR B O 1
ATOM 2791 N N . ASP B 1 59 ? 15.445 -0.319 115.611 1.00 44.19 58 ASP B N 1
ATOM 2792 C CA . ASP B 1 59 ? 15.930 -0.419 114.241 1.00 45.72 58 ASP B CA 1
ATOM 2793 C C . ASP B 1 59 ? 17.337 -0.997 114.177 1.00 46.77 58 ASP B C 1
ATOM 2794 O O . ASP B 1 59 ? 17.783 -1.444 113.123 1.00 45.61 58 ASP B O 1
ATOM 2799 N N . ALA B 1 60 ? 18.035 -0.973 115.307 1.00 48.51 59 ALA B N 1
ATOM 2800 C CA . ALA B 1 60 ? 19.389 -1.516 115.381 1.00 52.33 59 ALA B CA 1
ATOM 2801 C C . ALA B 1 60 ? 19.442 -2.697 116.362 1.00 54.24 59 ALA B C 1
ATOM 2802 O O . ALA B 1 60 ? 20.505 -3.005 116.914 1.00 55.30 59 ALA B O 1
ATOM 2804 N N . GLN B 1 61 ? 18.291 -3.350 116.558 1.00 55.74 60 GLN B N 1
ATOM 2805 C CA . GLN B 1 61 ? 18.150 -4.493 117.466 1.00 55.85 60 GLN B CA 1
ATOM 2806 C C . GLN B 1 61 ? 19.124 -4.368 118.620 1.00 54.99 60 GLN B C 1
ATOM 2807 O O . GLN B 1 61 ? 19.994 -5.215 118.804 1.00 54.23 60 GLN B O 1
ATOM 2813 N N . CYS B 1 62 ? 18.974 -3.304 119.398 1.00 54.63 61 CYS B N 1
ATOM 2814 C CA . CYS B 1 62 ? 19.875 -3.066 120.507 1.00 54.87 61 CYS B CA 1
ATOM 2815 C C . CYS B 1 62 ? 19.214 -2.412 121.705 1.00 56.51 61 CYS B C 1
ATOM 2816 O O . CYS B 1 62 ? 18.630 -1.333 121.590 1.00 56.89 61 CYS B O 1
ATOM 2819 N N . CYS B 1 63 ? 19.323 -3.067 122.860 1.00 57.49 62 CYS B N 1
ATOM 2820 C CA . CYS B 1 63 ? 18.759 -2.541 124.095 1.00 58.42 62 CYS B CA 1
ATOM 2821 C C . CYS B 1 63 ? 19.759 -2.690 125.241 1.00 58.12 62 CYS B C 1
ATOM 2822 O O . CYS B 1 63 ? 19.494 -3.388 126.219 1.00 58.14 62 CYS B O 1
ATOM 2825 N N . LYS B 1 64 ? 20.909 -2.032 125.117 1.00 57.42 63 LYS B N 1
ATOM 2826 C CA . LYS B 1 64 ? 21.934 -2.102 126.149 1.00 56.73 63 LYS B CA 1
ATOM 2827 C C . LYS B 1 64 ? 22.069 -0.815 126.946 1.00 56.14 63 LYS B C 1
ATOM 2828 O O . LYS B 1 64 ? 21.422 0.191 126.654 1.00 55.72 63 LYS B O 1
ATOM 2834 N N . SER B 1 65 ? 22.916 -0.868 127.966 1.00 55.62 64 SER B N 1
ATOM 2835 C CA . SER B 1 65 ? 23.176 0.276 128.829 1.00 54.99 64 SER B CA 1
ATOM 2836 C C . SER B 1 65 ? 24.696 0.424 128.877 1.00 56.67 64 SER B C 1
ATOM 2837 O O . SER B 1 65 ? 25.415 -0.576 128.904 1.00 58.22 64 SER B O 1
ATOM 2840 N N . TYR B 1 66 ? 25.188 1.659 128.876 1.00 56.91 65 TYR B N 1
ATOM 2841 C CA . TYR B 1 66 ? 26.631 1.896 128.897 1.00 57.13 65 TYR B CA 1
ATOM 2842 C C . TYR B 1 66 ? 27.022 2.973 129.900 1.00 58.14 65 TYR B C 1
ATOM 2843 O O . TYR B 1 66 ? 26.176 3.739 130.373 1.00 58.02 65 TYR B O 1
ATOM 2852 N N . LEU B 1 67 ? 28.314 3.032 130.208 1.00 58.53 66 LEU B N 1
ATOM 2853 C CA . LEU B 1 67 ? 28.839 4.029 131.130 1.00 59.59 66 LEU B CA 1
ATOM 2854 C C . LEU B 1 67 ? 28.857 5.367 130.398 1.00 59.23 66 LEU B C 1
ATOM 2855 O O . LEU B 1 67 ? 29.293 5.442 129.248 1.00 59.14 66 LEU B O 1
ATOM 2860 N N . SER B 1 68 ? 28.384 6.419 131.053 1.00 58.94 67 SER B N 1
ATOM 2861 C CA . SER B 1 68 ? 28.363 7.734 130.428 1.00 59.55 67 SER B CA 1
ATOM 2862 C C . SER B 1 68 ? 29.792 8.243 130.197 1.00 61.34 67 SER B C 1
ATOM 2863 O O . SER B 1 68 ? 30.385 8.905 131.052 1.00 60.50 67 SER B O 1
ATOM 2874 N N . SER B 1 70 ? 32.861 9.927 127.248 1.00 61.40 69 SER B N 1
ATOM 2875 C CA . SER B 1 70 ? 32.981 11.089 126.364 1.00 58.59 69 SER B CA 1
ATOM 2876 C C . SER B 1 70 ? 32.712 10.614 124.943 1.00 58.13 69 SER B C 1
ATOM 2877 O O . SER B 1 70 ? 32.234 11.369 124.097 1.00 57.06 69 SER B O 1
ATOM 2880 N N . GLN B 1 71 ? 33.034 9.349 124.698 1.00 57.89 70 GLN B N 1
ATOM 2881 C CA . GLN B 1 71 ? 32.828 8.728 123.398 1.00 57.54 70 GLN B CA 1
ATOM 2882 C C . GLN B 1 71 ? 32.389 7.298 123.658 1.00 58.27 70 GLN B C 1
ATOM 2883 O O . GLN B 1 71 ? 32.634 6.756 124.735 1.00 57.99 70 GLN B O 1
ATOM 2889 N N . LEU B 1 72 ? 31.736 6.699 122.669 1.00 59.48 71 LEU B N 1
ATOM 2890 C CA . LEU B 1 72 ? 31.265 5.326 122.767 1.00 60.59 71 LEU B CA 1
ATOM 2891 C C . LEU B 1 72 ? 31.784 4.560 121.570 1.00 61.76 71 LEU B C 1
ATOM 2892 O O . LEU B 1 72 ? 31.447 4.876 120.430 1.00 62.18 71 LEU B O 1
ATOM 2897 N N . GLU B 1 73 ? 32.611 3.558 121.839 1.00 62.67 72 GLU B N 1
ATOM 2898 C CA . GLU B 1 73 ? 33.197 2.721 120.796 1.00 64.03 72 GLU B CA 1
ATOM 2899 C C . GLU B 1 73 ? 32.116 2.178 119.869 1.00 62.61 72 GLU B C 1
ATOM 2900 O O . GLU B 1 73 ? 30.978 1.972 120.284 1.00 62.99 72 GLU B O 1
ATOM 2906 N N . ILE B 1 74 ? 32.477 1.945 118.614 1.00 61.92 73 ILE B N 1
ATOM 2907 C CA . ILE B 1 74 ? 31.531 1.419 117.642 1.00 61.35 73 ILE B CA 1
ATOM 2908 C C . ILE B 1 74 ? 31.611 -0.105 117.591 1.00 61.26 73 ILE B C 1
ATOM 2909 O O . ILE B 1 74 ? 32.267 -0.675 116.718 1.00 61.52 73 ILE B O 1
ATOM 2914 N N . ASP B 1 75 ? 30.940 -0.761 118.532 1.00 61.27 74 ASP B N 1
ATOM 2915 C CA . ASP B 1 75 ? 30.934 -2.221 118.583 1.00 60.60 74 ASP B CA 1
ATOM 2916 C C . ASP B 1 75 ? 30.350 -2.785 117.290 1.00 59.75 74 ASP B C 1
ATOM 2917 O O . ASP B 1 75 ? 30.667 -3.903 116.885 1.00 59.76 74 ASP B O 1
ATOM 2922 N N . GLY B 1 76 ? 29.492 -1.995 116.652 1.00 58.07 75 GLY B N 1
ATOM 2923 C CA . GLY B 1 76 ? 28.827 -2.433 115.442 1.00 56.27 75 GLY B CA 1
ATOM 2924 C C . GLY B 1 76 ? 27.364 -2.594 115.819 1.00 55.91 75 GLY B C 1
ATOM 2925 O O . GLY B 1 76 ? 26.549 -3.112 115.053 1.00 55.26 75 GLY B O 1
ATOM 2926 N N . GLU B 1 77 ? 27.050 -2.150 117.034 1.00 54.53 76 GLU B N 1
ATOM 2927 C CA . GLU B 1 77 ? 25.698 -2.198 117.575 1.00 53.36 76 GLU B CA 1
ATOM 2928 C C . GLU B 1 77 ? 25.253 -0.764 117.832 1.00 50.44 76 GLU B C 1
ATOM 2929 O O . GLU B 1 77 ? 25.897 -0.040 118.599 1.00 49.35 76 GLU B O 1
ATOM 2935 N N . ALA B 1 78 ? 24.155 -0.357 117.199 1.00 46.49 77 ALA B N 1
ATOM 2936 C CA . ALA B 1 78 ? 23.641 0.997 117.373 1.00 41.26 77 ALA B CA 1
ATOM 2937 C C . ALA B 1 78 ? 24.689 2.006 116.914 1.00 37.86 77 ALA B C 1
ATOM 2938 O O . ALA B 1 78 ? 24.955 3.007 117.577 1.00 35.26 77 ALA B O 1
ATOM 2940 N N . SER B 1 79 ? 25.278 1.729 115.763 1.00 38.26 78 SER B N 1
ATOM 2941 C CA . SER B 1 79 ? 26.303 2.598 115.198 1.00 39.15 78 SER B CA 1
ATOM 2942 C C . SER B 1 79 ? 25.795 4.020 114.940 1.00 39.22 78 SER B C 1
ATOM 2943 O O . SER B 1 79 ? 26.489 5.002 115.244 1.00 38.96 78 SER B O 1
ATOM 2946 N N . LEU B 1 80 ? 24.586 4.127 114.387 1.00 36.81 79 LEU B N 1
ATOM 2947 C CA . LEU B 1 80 ? 23.993 5.427 114.083 1.00 35.03 79 LEU B CA 1
ATOM 2948 C C . LEU B 1 80 ? 23.847 6.298 115.321 1.00 34.51 79 LEU B C 1
ATOM 2949 O O . LEU B 1 80 ? 24.186 7.485 115.298 1.00 34.84 79 LEU B O 1
ATOM 2954 N N . ILE B 1 81 ? 23.346 5.723 116.405 1.00 34.09 80 ILE B N 1
ATOM 2955 C CA . ILE B 1 81 ? 23.200 6.497 117.626 1.00 34.28 80 ILE B CA 1
ATOM 2956 C C . ILE B 1 81 ? 24.566 6.825 118.224 1.00 35.04 80 ILE B C 1
ATOM 2957 O O . ILE B 1 81 ? 24.836 7.974 118.577 1.00 35.61 80 ILE B O 1
ATOM 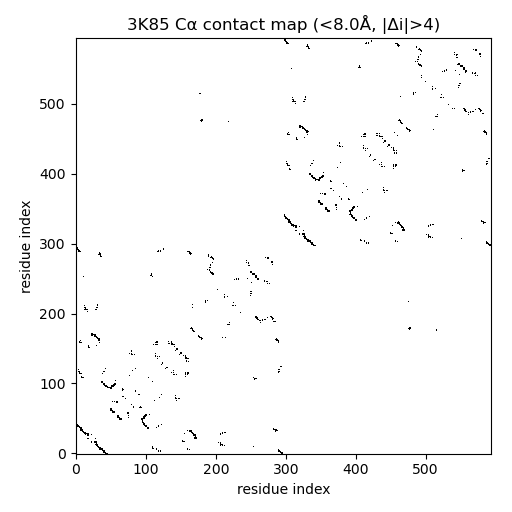2962 N N . LYS B 1 82 ? 25.427 5.821 118.345 1.00 35.11 81 LYS B N 1
ATOM 2963 C CA . LYS B 1 82 ? 26.760 6.047 118.898 1.00 37.65 81 LYS B CA 1
ATOM 2964 C C . LYS B 1 82 ? 27.506 7.034 117.994 1.00 37.32 81 LYS B C 1
ATOM 2965 O O . LYS B 1 82 ? 28.175 7.961 118.471 1.00 35.80 81 LYS B O 1
ATOM 2971 N N . GLY B 1 83 ? 27.361 6.833 116.685 1.00 35.96 82 GLY B N 1
ATOM 2972 C CA . GLY B 1 83 ? 28.006 7.701 115.720 1.00 36.68 82 GLY B CA 1
ATOM 2973 C C . GLY B 1 83 ? 27.632 9.159 115.899 1.00 37.42 82 GLY B C 1
ATOM 2974 O O . GLY B 1 83 ? 28.493 10.032 115.863 1.00 39.22 82 GLY B O 1
ATOM 2975 N N . VAL B 1 84 ? 26.348 9.433 116.096 1.00 37.33 83 VAL B N 1
ATOM 2976 C CA . VAL B 1 84 ? 25.895 10.806 116.282 1.00 37.18 83 VAL B CA 1
ATOM 2977 C C . VAL B 1 84 ? 26.423 11.380 117.593 1.00 37.81 83 VAL B C 1
ATOM 2978 O O . VAL B 1 84 ? 27.000 12.473 117.614 1.00 38.52 83 VAL B O 1
ATOM 2982 N N . TYR B 1 85 ? 26.214 10.644 118.681 1.00 37.02 84 TYR B N 1
ATOM 2983 C CA . TYR B 1 85 ? 26.652 11.073 120.005 1.00 38.35 84 TYR B CA 1
ATOM 2984 C C . TYR B 1 85 ? 28.135 11.459 120.026 1.00 38.97 84 TYR B C 1
ATOM 2985 O O . TYR B 1 85 ? 28.506 12.540 120.507 1.00 39.59 84 TYR B O 1
ATOM 2994 N N . ASN B 1 86 ? 28.983 10.583 119.503 1.00 37.02 85 ASN B N 1
ATOM 2995 C CA . ASN B 1 86 ? 30.414 10.867 119.497 1.00 38.43 85 ASN B CA 1
ATOM 2996 C C . ASN B 1 86 ? 30.768 12.189 118.817 1.00 39.05 85 ASN B C 1
ATOM 2997 O O . ASN B 1 86 ? 31.499 13.008 119.374 1.00 38.65 85 ASN B O 1
ATOM 3002 N N . ARG B 1 87 ? 30.246 12.398 117.615 1.00 39.97 86 ARG B N 1
ATOM 3003 C CA . ARG B 1 87 ? 30.516 13.625 116.889 1.00 41.22 86 ARG B CA 1
ATOM 3004 C C . ARG B 1 87 ? 30.073 14.842 117.699 1.00 42.35 86 ARG B C 1
ATOM 3005 O O . ARG B 1 87 ? 30.771 15.854 117.736 1.00 44.04 86 ARG B O 1
ATOM 3013 N N . ILE B 1 88 ? 28.919 14.737 118.354 1.00 42.50 87 ILE B N 1
ATOM 3014 C CA . ILE B 1 88 ? 28.379 15.846 119.136 1.00 41.61 87 ILE B CA 1
ATOM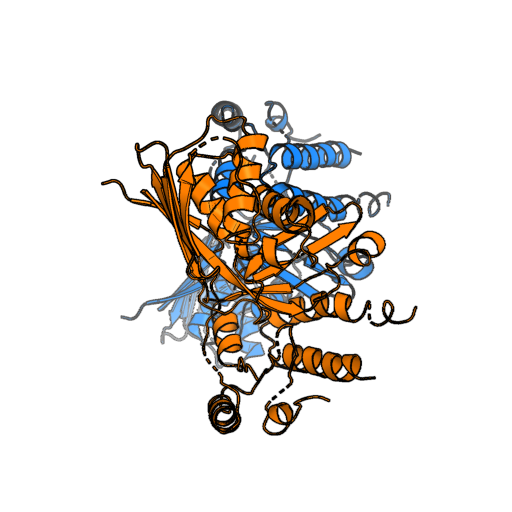 3015 C C . ILE B 1 88 ? 29.281 16.230 120.300 1.00 41.83 87 ILE B C 1
ATOM 3016 O O . ILE B 1 88 ? 29.492 17.417 120.567 1.00 40.34 87 ILE B O 1
ATOM 3021 N N . ILE B 1 89 ? 29.805 15.230 120.997 1.00 42.51 88 ILE B N 1
ATOM 3022 C CA . ILE B 1 89 ? 30.698 15.491 122.122 1.00 44.56 88 ILE B CA 1
ATOM 3023 C C . ILE B 1 89 ? 31.977 16.185 121.636 1.00 45.18 88 ILE B C 1
ATOM 3024 O O . ILE B 1 89 ? 32.446 17.139 122.261 1.00 44.40 88 ILE B O 1
ATOM 3029 N N . ARG B 1 90 ? 32.522 15.719 120.511 1.00 46.00 89 ARG B N 1
ATOM 3030 C CA . ARG B 1 90 ? 33.747 16.299 119.949 1.00 47.46 89 ARG B CA 1
ATOM 3031 C C . ARG B 1 90 ? 33.553 17.734 119.456 1.00 48.63 89 ARG B C 1
ATOM 3032 O O . ARG B 1 90 ? 34.273 18.646 119.858 1.00 48.56 89 ARG B O 1
ATOM 3040 N N . ASP B 1 91 ? 32.583 17.914 118.567 1.00 49.77 90 ASP B N 1
ATOM 3041 C CA . ASP B 1 91 ? 32.285 19.214 117.976 1.00 51.74 90 ASP B CA 1
ATOM 3042 C C . ASP B 1 91 ? 31.928 20.322 118.963 1.00 52.08 90 ASP B C 1
ATOM 3043 O O . ASP B 1 91 ? 32.055 21.502 118.643 1.00 53.08 90 ASP B O 1
ATOM 3048 N N . TYR B 1 92 ? 31.489 19.960 120.162 1.00 53.70 91 TYR B N 1
ATOM 3049 C CA . TYR B 1 92 ? 31.107 20.979 121.138 1.00 54.37 91 TYR B CA 1
ATOM 3050 C C . TYR B 1 92 ? 31.879 20.888 122.442 1.00 55.44 91 TYR B C 1
ATOM 3051 O O . TYR B 1 92 ? 31.702 21.723 123.336 1.00 54.78 91 TYR B O 1
ATOM 3060 N N . ARG B 1 93 ? 32.737 19.873 122.539 1.00 56.57 92 ARG B N 1
ATOM 3061 C CA . ARG B 1 93 ? 33.567 19.670 123.720 1.00 58.30 92 ARG B CA 1
ATOM 3062 C C . ARG B 1 93 ? 32.738 19.722 124.993 1.00 59.22 92 ARG B C 1
ATOM 3063 O O . ARG B 1 93 ? 33.051 20.473 125.921 1.00 58.53 92 ARG B O 1
ATOM 3071 N N . LEU B 1 94 ? 31.676 18.921 125.024 1.00 59.45 93 LEU B N 1
ATOM 3072 C CA . LEU B 1 94 ? 30.786 18.862 126.177 1.00 59.89 93 LEU B CA 1
ATOM 3073 C C . LEU B 1 94 ? 31.170 17.678 127.054 1.00 60.25 93 LEU B C 1
ATOM 3074 O O . LEU B 1 94 ? 31.740 16.699 126.568 1.00 60.16 93 LEU B O 1
ATOM 3079 N N . GLU B 1 95 ? 30.867 17.775 128.346 1.00 60.79 94 GLU B N 1
ATOM 3080 C CA . GLU B 1 95 ? 31.175 16.697 129.278 1.00 61.66 94 GLU B CA 1
ATOM 3081 C C . GLU B 1 95 ? 30.262 15.528 128.948 1.00 60.32 94 GLU B C 1
ATOM 3082 O O . GLU B 1 95 ? 29.231 15.706 128.308 1.00 60.74 94 GLU B O 1
ATOM 3088 N N . PRO B 1 96 ? 30.631 14.312 129.365 1.00 59.35 95 PRO B N 1
ATOM 3089 C CA . PRO B 1 96 ? 29.747 13.191 129.049 1.00 58.47 95 PRO B CA 1
ATOM 3090 C C . PRO B 1 96 ? 28.336 13.517 129.524 1.00 58.13 95 PRO B C 1
ATOM 3091 O O . PRO B 1 96 ? 28.152 14.339 130.428 1.00 57.41 95 PRO B O 1
ATOM 3095 N N . LYS B 1 97 ? 27.343 12.885 128.909 1.00 56.89 96 LYS B N 1
ATOM 3096 C CA . LYS B 1 97 ? 25.956 13.134 129.278 1.00 55.92 96 LYS B CA 1
ATOM 3097 C C . LYS B 1 97 ? 25.216 11.858 129.682 1.00 53.77 96 LYS B C 1
ATOM 3098 O O . LYS B 1 97 ? 25.544 10.757 129.225 1.00 52.73 96 LYS B O 1
ATOM 3104 N N . SER B 1 98 ? 24.220 12.018 130.551 1.00 51.23 97 SER B N 1
ATOM 3105 C CA . SER B 1 98 ? 23.413 10.895 131.016 1.00 50.32 97 SER B CA 1
ATOM 3106 C C . SER B 1 98 ? 21.994 11.027 130.448 1.00 49.06 97 SER B C 1
ATOM 3107 O O . SER B 1 98 ? 21.313 12.040 130.665 1.00 47.53 97 SER B O 1
ATOM 3110 N N . PHE B 1 99 ? 21.551 10.000 129.725 1.00 47.63 98 PHE B N 1
ATOM 3111 C CA . PHE B 1 99 ? 20.231 10.029 129.109 1.00 45.71 98 PHE B CA 1
ATOM 3112 C C . PHE B 1 99 ? 19.784 8.669 128.597 1.00 44.16 98 PHE B C 1
ATOM 3113 O O . PHE B 1 99 ? 20.586 7.747 128.457 1.00 42.88 98 PHE B O 1
ATOM 3121 N N . LYS B 1 100 ? 18.486 8.563 128.321 1.00 42.83 99 LYS B N 1
ATOM 3122 C CA . LYS B 1 100 ? 17.897 7.346 127.782 1.00 41.09 99 LYS B CA 1
ATOM 3123 C C . LYS B 1 100 ? 17.409 7.749 126.395 1.00 40.52 99 LYS B C 1
ATOM 3124 O O . LYS B 1 100 ? 16.698 8.746 126.251 1.00 42.13 99 LYS B O 1
ATOM 3130 N N . ILE B 1 101 ? 17.803 6.998 125.373 1.00 39.65 100 ILE B N 1
ATOM 3131 C CA . ILE B 1 101 ? 17.383 7.313 124.014 1.00 38.45 100 ILE B CA 1
ATOM 3132 C C . ILE B 1 101 ? 16.725 6.112 123.343 1.00 38.08 100 ILE B C 1
ATOM 3133 O O . ILE B 1 101 ? 17.243 4.992 123.392 1.00 35.18 100 ILE B O 1
ATOM 3138 N N . THR B 1 102 ? 15.572 6.366 122.725 1.00 36.57 101 THR B N 1
ATOM 3139 C CA . THR B 1 102 ? 14.805 5.329 122.052 1.00 36.01 101 THR B CA 1
ATOM 3140 C C . THR B 1 102 ? 14.642 5.660 120.574 1.00 35.93 101 THR B C 1
ATOM 3141 O O . THR B 1 102 ? 14.426 6.814 120.198 1.00 36.66 101 THR B O 1
ATOM 3145 N N . THR B 1 103 ? 14.713 4.632 119.741 1.00 36.96 102 THR B N 1
ATOM 3146 C CA . THR B 1 103 ? 14.659 4.823 118.304 1.00 37.49 102 THR B CA 1
ATOM 3147 C C . THR B 1 103 ? 13.986 3.706 117.509 1.00 37.72 102 THR B C 1
ATOM 3148 O O . THR B 1 103 ? 14.170 2.535 117.816 1.00 39.15 102 THR B O 1
ATOM 3152 N N . TYR B 1 104 ? 13.212 4.068 116.485 1.00 39.42 103 TYR B N 1
ATOM 3153 C CA . TYR B 1 104 ? 12.572 3.070 115.615 1.00 42.13 103 TYR B CA 1
ATOM 3154 C C . TYR B 1 104 ? 12.190 3.677 114.257 1.00 42.87 103 TYR B C 1
ATOM 3155 O O . TYR B 1 104 ? 11.976 4.884 114.148 1.00 42.78 103 TYR B O 1
ATOM 3164 N N . ASN B 1 105 ? 12.124 2.831 113.230 1.00 45.02 104 ASN B N 1
ATOM 3165 C CA . ASN B 1 105 ? 11.845 3.254 111.852 1.00 47.36 104 ASN B CA 1
ATOM 3166 C C . ASN B 1 105 ? 10.578 2.612 111.281 1.00 48.37 104 ASN B C 1
ATOM 3167 O O . ASN B 1 105 ? 10.118 1.595 111.785 1.00 48.75 104 ASN B O 1
ATOM 3172 N N . ASP B 1 106 ? 10.022 3.211 110.230 1.00 50.78 105 ASP B N 1
ATOM 3173 C CA . ASP B 1 106 ? 8.813 2.702 109.586 1.00 53.24 105 ASP B CA 1
ATOM 3174 C C . ASP B 1 106 ? 9.123 1.782 108.409 1.00 56.00 105 ASP B C 1
ATOM 3175 O O . ASP B 1 106 ? 8.235 1.126 107.878 1.00 55.86 105 ASP B O 1
ATOM 3180 N N . ALA B 1 107 ? 10.385 1.744 108.001 1.00 60.30 106 ALA B N 1
ATOM 3181 C CA . ALA B 1 107 ? 10.814 0.893 106.894 1.00 64.75 106 ALA B CA 1
ATOM 3182 C C . ALA B 1 107 ? 12.160 0.247 107.236 1.00 67.83 106 ALA B C 1
ATOM 3183 O O . ALA B 1 107 ? 13.065 0.918 107.741 1.00 68.27 106 ALA B O 1
ATOM 3185 N N . PRO B 1 108 ? 12.314 -1.062 106.953 1.00 70.36 107 PRO B N 1
ATOM 3186 C CA . PRO B 1 108 ? 13.557 -1.796 107.237 1.00 72.08 107 PRO B CA 1
ATOM 3187 C C . PRO B 1 108 ? 14.856 -1.139 106.737 1.00 73.85 107 PRO B C 1
ATOM 3188 O O . PRO B 1 108 ? 14.829 -0.172 105.965 1.00 73.49 107 PRO B O 1
ATOM 3192 N N . ALA B 1 109 ? 15.986 -1.682 107.192 1.00 74.98 108 ALA B N 1
ATOM 3193 C CA . ALA B 1 109 ? 17.319 -1.181 106.843 1.00 75.50 108 ALA B CA 1
ATOM 3194 C C . ALA B 1 109 ? 17.501 -0.834 105.364 1.00 75.44 108 ALA B C 1
ATOM 3195 O O . ALA B 1 109 ? 17.805 0.313 105.022 1.00 75.33 108 ALA B O 1
ATOM 3197 N N . GLY B 1 110 ? 17.330 -1.827 104.494 1.00 74.64 109 GLY B N 1
ATOM 3198 C CA . GLY B 1 110 ? 17.480 -1.591 103.069 1.00 73.42 109 GLY B CA 1
ATOM 3199 C C . GLY B 1 110 ? 16.383 -0.681 102.550 1.00 72.66 109 GLY B C 1
ATOM 3200 O O . GLY B 1 110 ? 16.487 0.544 102.661 1.00 73.85 109 GLY B O 1
ATOM 3201 N N . SER B 1 111 ? 15.337 -1.283 101.985 1.00 70.29 110 SER B N 1
ATOM 3202 C CA . SER B 1 111 ? 14.182 -0.559 101.441 1.00 66.69 110 SER B CA 1
ATOM 3203 C C . SER B 1 111 ? 14.486 0.477 100.354 1.00 63.99 110 SER B C 1
ATOM 3204 O O . SER B 1 111 ? 13.673 0.691 99.455 1.00 64.48 110 SER B O 1
ATOM 3207 N N . GLY B 1 112 ? 15.641 1.129 100.437 1.00 60.55 111 GLY B N 1
ATOM 3208 C CA . GLY B 1 112 ? 16.002 2.114 99.432 1.00 57.15 111 GLY B CA 1
ATOM 3209 C C . GLY B 1 112 ? 15.269 3.446 99.491 1.00 54.16 111 GLY B C 1
ATOM 3210 O O . GLY B 1 112 ? 15.026 4.068 98.449 1.00 54.58 111 GLY B O 1
ATOM 3211 N N . LEU B 1 113 ? 14.927 3.888 100.703 1.00 49.88 112 LEU B N 1
ATOM 3212 C CA . LEU B 1 113 ? 14.228 5.157 100.904 1.00 44.99 112 LEU B CA 1
ATOM 3213 C C . LEU B 1 113 ? 15.033 6.121 101.779 1.00 42.66 112 LEU B C 1
ATOM 3214 O O . LEU B 1 113 ? 14.480 7.085 102.312 1.00 41.86 112 LEU B O 1
ATOM 3219 N N . GLY B 1 114 ? 16.334 5.851 101.923 1.00 40.45 113 GLY B N 1
ATOM 3220 C CA . GLY B 1 114 ? 17.217 6.695 102.720 1.00 36.64 113 GLY B CA 1
ATOM 3221 C C . GLY B 1 114 ? 17.129 6.450 104.216 1.00 34.17 113 GLY B C 1
ATOM 3222 O O . GLY B 1 114 ? 17.554 7.283 105.030 1.00 32.31 113 GLY B O 1
ATOM 3223 N N . THR B 1 115 ? 16.574 5.297 104.574 1.00 33.96 114 THR B N 1
ATOM 3224 C CA . THR B 1 115 ? 16.389 4.905 105.968 1.00 34.19 114 THR B CA 1
ATOM 3225 C C . THR B 1 115 ? 17.512 5.362 106.887 1.00 34.09 114 THR B C 1
ATOM 3226 O O . THR B 1 115 ? 17.277 6.109 107.839 1.00 34.47 114 THR B O 1
ATOM 3230 N N . SER B 1 116 ? 18.729 4.923 106.581 1.00 33.05 115 SER B N 1
ATOM 3231 C CA . SER B 1 116 ? 19.911 5.255 107.366 1.00 32.09 115 SER B CA 1
ATOM 3232 C C . SER B 1 116 ? 20.152 6.766 107.506 1.00 29.74 115 SER B C 1
ATOM 3233 O O . SER B 1 116 ? 20.355 7.269 108.617 1.00 27.84 115 SER B O 1
ATOM 3236 N N . SER B 1 117 ? 20.145 7.494 106.393 1.00 28.08 116 SER B N 1
ATOM 3237 C CA . SER B 1 117 ? 20.354 8.944 106.457 1.00 27.82 116 SER B CA 1
ATOM 3238 C C . SER B 1 117 ? 19.219 9.640 107.222 1.00 26.55 116 SER B C 1
ATOM 3239 O O . SER B 1 117 ? 19.444 10.608 107.943 1.00 27.43 116 SER B O 1
ATOM 3242 N N . THR B 1 118 ? 18.003 9.123 107.080 1.00 25.78 117 THR B N 1
ATOM 3243 C CA . THR B 1 118 ? 16.853 9.705 107.758 1.00 24.63 117 THR B CA 1
ATOM 3244 C C . THR B 1 118 ? 16.950 9.497 109.256 1.00 23.55 117 THR B C 1
ATOM 3245 O O . THR B 1 118 ? 16.598 10.382 110.035 1.00 24.71 117 THR B O 1
ATOM 3257 N N . VAL B 1 120 ? 19.755 9.126 111.017 1.00 25.01 119 VAL B N 1
ATOM 3258 C CA . VAL B 1 120 ? 20.859 9.961 111.487 1.00 24.98 119 VAL B CA 1
ATOM 3259 C C . VAL B 1 120 ? 20.376 11.400 111.645 1.00 25.48 119 VAL B C 1
ATOM 3260 O O . VAL B 1 120 ? 20.620 12.052 112.677 1.00 26.44 119 VAL B O 1
ATOM 3264 N N . VAL B 1 121 ? 19.677 11.897 110.631 1.00 24.51 120 VAL B N 1
ATOM 3265 C CA . VAL B 1 121 ? 19.143 13.249 110.714 1.00 25.21 120 VAL B CA 1
ATOM 3266 C C . VAL B 1 121 ? 18.196 13.313 111.908 1.00 25.29 120 VAL B C 1
ATOM 3267 O O . VAL B 1 121 ? 18.238 14.247 112.703 1.00 25.75 120 VAL B O 1
ATOM 3271 N N . CYS B 1 122 ? 17.348 12.302 112.043 1.00 25.51 121 CYS B N 1
ATOM 3272 C CA . CYS B 1 122 ? 16.411 12.274 113.145 1.00 25.64 121 CYS B CA 1
ATOM 3273 C C . CYS B 1 122 ? 17.127 12.330 114.503 1.00 26.39 121 CYS B C 1
ATOM 3274 O O . CYS B 1 122 ? 16.727 13.073 115.400 1.00 23.46 121 CYS B O 1
ATOM 3277 N N . ILE B 1 123 ? 18.182 11.539 114.670 1.00 29.22 122 ILE B N 1
ATOM 3278 C CA . ILE B 1 123 ? 18.893 11.555 115.950 1.00 29.73 122 ILE B CA 1
ATOM 3279 C C . ILE B 1 123 ? 19.550 12.906 116.179 1.00 29.66 122 ILE B C 1
ATOM 3280 O O . ILE B 1 123 ? 19.569 13.407 117.307 1.00 28.88 122 ILE B O 1
ATOM 3285 N N . LEU B 1 124 ? 20.092 13.486 115.109 1.00 30.05 123 LEU B N 1
ATOM 3286 C CA . LEU B 1 124 ? 20.733 14.794 115.195 1.00 31.06 123 LEU B CA 1
ATOM 3287 C C . LEU B 1 124 ? 19.722 15.800 115.693 1.00 30.14 123 LEU B C 1
ATOM 3288 O O . LEU B 1 124 ? 19.968 16.518 116.662 1.00 31.02 123 LEU B O 1
ATOM 3293 N N . LYS B 1 125 ? 18.573 15.849 115.025 1.00 31.51 124 LYS B N 1
ATOM 3294 C CA . LYS B 1 125 ? 17.510 16.766 115.416 1.00 29.82 124 LYS B CA 1
ATOM 3295 C C . LYS B 1 125 ? 17.175 16.632 116.894 1.00 28.02 124 LYS B C 1
ATOM 3296 O O . LYS B 1 125 ? 16.964 17.642 117.569 1.00 28.88 124 LYS B O 1
ATOM 3302 N N . ALA B 1 126 ? 17.117 15.403 117.407 1.00 23.28 125 ALA B N 1
ATOM 3303 C CA . ALA B 1 126 ? 16.837 15.218 118.833 1.00 24.04 125 ALA B CA 1
ATOM 3304 C C . ALA B 1 126 ? 17.924 15.919 119.668 1.00 26.04 125 ALA B C 1
ATOM 3305 O O . ALA B 1 126 ? 17.624 16.710 120.574 1.00 24.33 125 ALA B O 1
ATOM 3307 N N . PHE B 1 127 ? 19.189 15.619 119.362 1.00 28.17 126 PHE B N 1
ATOM 3308 C CA . PHE B 1 127 ? 20.314 16.228 120.069 1.00 29.49 126 PHE B CA 1
ATOM 3309 C C . PHE B 1 127 ? 20.273 17.749 119.923 1.00 30.84 126 PHE B C 1
ATOM 3310 O O . PHE B 1 127 ? 20.498 18.481 120.887 1.00 32.68 126 PHE B O 1
ATOM 3318 N N . ILE B 1 128 ? 19.968 18.232 118.728 1.00 29.43 127 ILE B N 1
ATOM 3319 C CA . ILE B 1 128 ? 19.904 19.669 118.522 1.00 32.15 127 ILE B CA 1
ATOM 3320 C C . ILE B 1 128 ? 18.882 20.295 119.458 1.00 34.64 127 ILE B C 1
ATOM 3321 O O . ILE B 1 128 ? 19.131 21.344 120.051 1.00 36.65 127 ILE B O 1
ATOM 3326 N N . GLU B 1 129 ? 17.730 19.641 119.579 1.00 35.97 128 GLU B N 1
ATOM 3327 C CA . GLU B 1 129 ? 16.631 20.101 120.427 1.00 35.59 128 GLU B CA 1
ATOM 3328 C C . GLU B 1 129 ? 17.027 19.965 121.893 1.00 34.98 128 GLU B C 1
ATOM 3329 O O . GLU B 1 129 ? 16.836 20.868 122.699 1.00 34.30 128 GLU B O 1
ATOM 3335 N N . TRP B 1 130 ? 17.588 18.806 122.203 1.00 37.00 129 TRP B N 1
ATOM 3336 C CA . TRP B 1 130 ? 18.038 18.415 123.535 1.00 39.04 129 TRP B CA 1
ATOM 3337 C C . TRP B 1 130 ? 19.170 19.276 124.105 1.00 40.93 129 TRP B C 1
ATOM 3338 O O . TRP B 1 130 ? 19.214 19.521 125.312 1.00 42.82 129 TRP B O 1
ATOM 3349 N N . LEU B 1 131 ? 20.056 19.770 123.241 1.00 40.81 130 LEU B N 1
ATOM 3350 C CA . LEU B 1 131 ? 21.188 20.578 123.691 1.00 40.50 130 LEU B CA 1
ATOM 3351 C C . LEU B 1 131 ? 21.264 21.973 123.073 1.00 41.93 130 LEU B C 1
ATOM 3352 O O . LEU B 1 131 ? 22.250 22.688 123.260 1.00 41.96 130 LEU B O 1
ATOM 3357 N N . SER B 1 132 ? 20.223 22.365 122.344 1.00 43.48 131 SER B N 1
ATOM 3358 C CA . SER B 1 132 ? 20.195 23.675 121.689 1.00 44.99 131 SER B CA 1
ATOM 3359 C C . SER B 1 132 ? 21.395 23.934 120.768 1.00 44.38 131 SER B C 1
ATOM 3360 O O . SER B 1 132 ? 22.000 25.011 120.811 1.00 43.91 131 SER B O 1
ATOM 3363 N N . LEU B 1 133 ? 21.730 22.954 119.931 1.00 43.24 132 LEU B N 1
ATOM 3364 C CA . LEU B 1 133 ? 22.856 23.098 119.010 1.00 43.05 132 LEU B CA 1
ATOM 3365 C C . LEU B 1 133 ? 22.561 24.102 117.896 1.00 42.71 132 LEU B C 1
ATOM 3366 O O . LEU B 1 133 ? 21.498 24.061 117.277 1.00 43.34 132 LEU B O 1
ATOM 3371 N N . PRO B 1 134 ? 23.505 25.023 117.629 1.00 42.00 133 PRO B N 1
ATOM 3372 C CA . PRO B 1 134 ? 23.338 26.033 116.582 1.00 41.31 133 PRO B CA 1
ATOM 3373 C C . PRO B 1 134 ? 23.523 25.379 115.208 1.00 40.73 133 PRO B C 1
ATOM 3374 O O . PRO B 1 134 ? 24.512 25.635 114.517 1.00 42.11 133 PRO B O 1
ATOM 3378 N N . LEU B 1 135 ? 22.572 24.525 114.829 1.00 38.89 134 LEU B N 1
ATOM 3379 C CA . LEU B 1 135 ? 22.620 23.806 113.556 1.00 36.74 134 LEU B CA 1
ATOM 3380 C C . LEU B 1 135 ? 21.306 23.867 112.795 1.00 35.93 134 LEU B C 1
ATOM 3381 O O . LEU B 1 135 ? 20.285 23.374 113.272 1.00 34.28 134 LEU B O 1
ATOM 3386 N N . GLY B 1 136 ? 21.343 24.463 111.607 1.00 35.68 135 GLY B N 1
ATOM 3387 C CA . GLY B 1 136 ? 20.153 24.562 110.778 1.00 35.59 135 GLY B CA 1
ATOM 3388 C C . GLY B 1 136 ? 20.112 23.468 109.724 1.00 36.59 135 GLY B C 1
ATOM 3389 O O . GLY B 1 136 ? 20.927 22.541 109.747 1.00 35.64 135 GLY B O 1
ATOM 3390 N N . ASP B 1 137 ? 19.175 23.574 108.787 1.00 38.56 136 ASP B N 1
ATOM 3391 C CA . ASP B 1 137 ? 19.031 22.566 107.738 1.00 40.22 136 ASP B CA 1
ATOM 3392 C C . ASP B 1 137 ? 20.343 22.186 107.039 1.00 39.50 136 ASP B C 1
ATOM 3393 O O . ASP B 1 137 ? 20.734 21.013 107.043 1.00 39.36 136 ASP B O 1
ATOM 3398 N N . TYR B 1 138 ? 21.024 23.162 106.442 1.00 38.00 137 TYR B N 1
ATOM 3399 C CA . TYR B 1 138 ? 22.273 22.869 105.740 1.00 37.44 137 TYR B CA 1
ATOM 3400 C C . TYR B 1 138 ? 23.308 22.216 106.639 1.00 36.36 137 TYR B C 1
ATOM 3401 O O . TYR B 1 138 ? 23.872 21.184 106.288 1.00 36.21 137 TYR B O 1
ATOM 3410 N N . GLU B 1 139 ? 23.545 22.807 107.802 1.00 36.40 138 GLU B N 1
ATOM 3411 C CA . GLU B 1 139 ? 24.527 22.268 108.732 1.00 36.95 138 GLU B CA 1
ATOM 3412 C C . GLU B 1 139 ? 24.175 20.838 109.147 1.00 35.91 138 GLU B C 1
ATOM 3413 O O . GLU B 1 139 ? 25.054 19.972 109.229 1.00 34.29 138 GLU B O 1
ATOM 3419 N N . THR B 1 140 ? 22.886 20.599 109.398 1.00 34.43 139 THR B N 1
ATOM 3420 C CA . THR B 1 140 ? 22.414 19.282 109.812 1.00 31.27 139 THR B CA 1
ATOM 3421 C C . THR B 1 140 ? 22.684 18.249 108.734 1.00 29.52 139 THR B C 1
ATOM 3422 O O . THR B 1 140 ? 23.203 17.170 109.018 1.00 26.15 139 THR B O 1
ATOM 3426 N N . SER B 1 141 ? 22.329 18.573 107.496 1.00 28.77 140 SER B N 1
ATOM 3427 C CA . SER B 1 141 ? 22.551 17.638 106.399 1.00 31.05 140 SER B CA 1
ATOM 3428 C C . SER B 1 141 ? 24.042 17.345 106.270 1.00 31.78 140 SER B C 1
ATOM 3429 O O . SER B 1 141 ? 24.456 16.194 106.107 1.00 27.70 140 SER B O 1
ATOM 3432 N N . ARG B 1 142 ? 24.835 18.410 106.335 1.00 33.46 141 ARG B N 1
ATOM 3433 C CA . ARG B 1 142 ? 26.280 18.312 106.220 1.00 37.72 141 ARG B CA 1
ATOM 3434 C C . ARG B 1 142 ? 26.792 17.424 107.345 1.00 36.55 141 ARG B C 1
ATOM 3435 O O . ARG B 1 142 ? 27.491 16.431 107.110 1.00 36.23 141 ARG B O 1
ATOM 3443 N N . LEU B 1 143 ? 26.421 17.778 108.569 1.00 34.47 142 LEU B N 1
ATOM 3444 C CA . LEU B 1 143 ? 26.839 17.008 109.728 1.00 33.80 142 LEU B CA 1
ATOM 3445 C C . LEU B 1 143 ? 26.423 15.546 109.588 1.00 33.48 142 LEU B C 1
ATOM 3446 O O . LEU B 1 143 ? 27.197 14.644 109.900 1.00 33.38 142 LEU B O 1
ATOM 3451 N N . ALA B 1 144 ? 25.206 15.312 109.106 1.00 33.34 143 ALA B N 1
ATOM 3452 C CA . ALA B 1 144 ? 24.707 13.951 108.931 1.00 34.88 143 ALA B CA 1
ATOM 3453 C C . ALA B 1 144 ? 25.559 13.162 107.945 1.00 34.28 143 ALA B C 1
ATOM 3454 O O . ALA B 1 144 ? 25.970 12.043 108.235 1.00 34.88 143 ALA B O 1
ATOM 3456 N N . TYR B 1 145 ? 25.812 13.747 106.778 1.00 36.32 144 TYR B N 1
ATOM 3457 C CA . TYR B 1 145 ? 26.625 13.108 105.741 1.00 37.97 144 TYR B CA 1
ATOM 3458 C C . TYR B 1 145 ? 28.019 12.811 106.309 1.00 39.09 144 TYR B C 1
ATOM 3459 O O . TYR B 1 145 ? 28.492 11.675 106.254 1.00 37.97 144 TYR B O 1
ATOM 3468 N N . GLU B 1 146 ? 28.665 13.833 106.863 1.00 40.29 145 GLU B N 1
ATOM 3469 C CA . GLU B 1 146 ? 29.995 13.662 107.446 1.00 43.47 145 GLU B CA 1
ATOM 3470 C C . GLU B 1 146 ? 30.045 12.514 108.456 1.00 44.18 145 GLU B C 1
ATOM 3471 O O . GLU B 1 146 ? 30.972 11.704 108.425 1.00 45.93 145 GLU B O 1
ATOM 3477 N N . ILE B 1 147 ? 29.044 12.433 109.334 1.00 43.91 146 ILE B N 1
ATOM 3478 C CA . ILE B 1 147 ? 28.981 11.374 110.345 1.00 42.56 146 ILE B CA 1
ATOM 3479 C C . ILE B 1 147 ? 28.758 9.989 109.741 1.00 44.49 146 ILE B C 1
ATOM 3480 O O . ILE B 1 147 ? 29.372 9.012 110.163 1.00 44.99 146 ILE B O 1
ATOM 3485 N N . GLU B 1 148 ? 27.886 9.916 108.743 1.00 46.43 147 GLU B N 1
ATOM 3486 C CA . GLU B 1 148 ? 27.546 8.654 108.094 1.00 48.01 147 GLU B CA 1
ATOM 3487 C C . GLU B 1 148 ? 28.516 8.186 107.017 1.00 48.18 147 GLU B C 1
ATOM 3488 O O . GLU B 1 148 ? 28.836 6.995 106.928 1.00 47.71 147 GLU B O 1
ATOM 3494 N N . ARG B 1 149 ? 28.974 9.123 106.196 1.00 48.17 148 ARG B N 1
ATOM 3495 C CA . ARG B 1 149 ? 29.873 8.800 105.096 1.00 47.78 148 ARG B CA 1
ATOM 3496 C C . ARG B 1 149 ? 31.355 8.816 105.456 1.00 47.52 148 ARG B C 1
ATOM 3497 O O . ARG B 1 149 ? 32.184 8.327 104.697 1.00 48.18 148 ARG B O 1
ATOM 3505 N N . LYS B 1 150 ? 31.697 9.365 106.612 1.00 47.30 149 LYS B N 1
ATOM 3506 C CA . LYS B 1 150 ? 33.095 9.395 107.017 1.00 47.38 149 LYS B CA 1
ATOM 3507 C C . LYS B 1 150 ? 33.294 8.670 108.352 1.00 47.16 149 LYS B C 1
ATOM 3508 O O . LYS B 1 150 ? 33.828 7.557 108.392 1.00 46.27 149 LYS B O 1
ATOM 3514 N N . ASP B 1 151 ? 32.848 9.294 109.438 1.00 45.95 150 ASP B N 1
ATOM 3515 C CA . ASP B 1 151 ? 32.990 8.708 110.764 1.00 44.58 150 ASP B CA 1
ATOM 3516 C C . ASP B 1 151 ? 32.629 7.221 110.786 1.00 45.84 150 ASP B C 1
ATOM 3517 O O . ASP B 1 151 ? 33.353 6.411 111.363 1.00 45.71 150 ASP B O 1
ATOM 3522 N N . LEU B 1 152 ? 31.517 6.866 110.149 1.00 45.78 151 LEU B N 1
ATOM 3523 C CA . LEU B 1 152 ? 31.063 5.479 110.114 1.00 46.12 151 LEU B CA 1
ATOM 3524 C C . LEU B 1 152 ? 31.488 4.729 108.857 1.00 46.05 151 LEU B C 1
ATOM 3525 O O . LEU B 1 152 ? 31.262 3.522 108.738 1.00 45.83 151 LEU B O 1
ATOM 3530 N N . GLY B 1 153 ? 32.099 5.445 107.919 1.00 46.58 152 GLY B N 1
ATOM 3531 C CA . GLY B 1 153 ? 32.545 4.817 106.690 1.00 45.76 152 GLY B CA 1
ATOM 3532 C C . GLY B 1 153 ? 31.444 4.138 105.895 1.00 46.92 152 GLY B C 1
ATOM 3533 O O . GLY B 1 153 ? 31.635 3.040 105.367 1.00 47.37 152 GLY B O 1
ATOM 3534 N N . LEU B 1 154 ? 30.283 4.781 105.813 1.00 46.46 153 LEU B N 1
ATOM 3535 C CA . LEU B 1 154 ? 29.168 4.235 105.046 1.00 45.78 153 LEU B CA 1
ATOM 3536 C C . LEU B 1 154 ? 29.135 4.977 103.716 1.00 45.50 153 LEU B C 1
ATOM 3537 O O . LEU B 1 154 ? 29.150 6.212 103.690 1.00 45.12 153 LEU B O 1
ATOM 3542 N N . SER B 1 155 ? 29.088 4.225 102.620 1.00 44.71 154 SER B N 1
ATOM 3543 C CA . SER B 1 155 ? 29.099 4.814 101.285 1.00 45.09 154 SER B CA 1
ATOM 3544 C C . SER B 1 155 ? 27.720 5.066 100.678 1.00 44.95 154 SER B C 1
ATOM 3545 O O . SER B 1 155 ? 26.819 4.227 100.767 1.00 45.31 154 SER B O 1
ATOM 3548 N N . GLY B 1 156 ? 27.575 6.236 100.055 1.00 44.83 155 GLY B N 1
ATOM 3549 C CA . GLY B 1 156 ? 26.320 6.604 99.422 1.00 43.88 155 GLY B CA 1
ATOM 3550 C C . GLY B 1 156 ? 26.361 7.972 98.764 1.00 43.17 155 GLY B C 1
ATOM 3551 O O . GLY B 1 156 ? 27.423 8.598 98.678 1.00 43.68 155 GLY B O 1
ATOM 3552 N N . GLY B 1 157 ? 25.205 8.429 98.283 1.00 41.71 156 GLY B N 1
ATOM 3553 C CA . GLY B 1 157 ? 25.121 9.736 97.655 1.00 39.92 156 GLY B CA 1
ATOM 3554 C C . GLY B 1 157 ? 24.968 10.818 98.714 1.00 39.27 156 GLY B C 1
ATOM 3555 O O . GLY B 1 157 ? 25.441 10.642 99.840 1.00 37.76 156 GLY B O 1
ATOM 3556 N N . LYS B 1 158 ? 24.305 11.927 98.378 1.00 37.55 157 LYS B N 1
ATOM 3557 C CA . LYS B 1 158 ? 24.117 13.022 99.336 1.00 33.86 157 LYS B CA 1
ATOM 3558 C C . LYS B 1 158 ? 22.653 13.464 99.434 1.00 32.66 157 LYS B C 1
ATOM 3559 O O . LYS B 1 158 ? 22.269 14.179 100.368 1.00 29.99 157 LYS B O 1
ATOM 3565 N N . GLN B 1 159 ? 21.841 13.030 98.476 1.00 29.68 158 GLN B N 1
ATOM 3566 C CA . GLN B 1 159 ? 20.432 13.418 98.433 1.00 30.93 158 GLN B CA 1
ATOM 3567 C C . GLN B 1 159 ? 19.563 12.997 99.614 1.00 30.27 158 GLN B C 1
ATOM 3568 O O . GLN B 1 159 ? 18.616 13.697 99.950 1.00 29.64 158 GLN B O 1
ATOM 3574 N N . ASP B 1 160 ? 19.875 11.861 100.231 1.00 31.03 159 ASP B N 1
ATOM 3575 C CA . ASP B 1 160 ? 19.105 11.353 101.365 1.00 31.67 159 ASP B CA 1
ATOM 3576 C C . ASP B 1 160 ? 19.204 12.189 102.640 1.00 32.11 159 ASP B C 1
ATOM 3577 O O . ASP B 1 160 ? 18.189 12.441 103.307 1.00 30.79 159 ASP B O 1
ATOM 3582 N N . GLN B 1 161 ? 20.414 12.604 103.000 1.00 30.10 160 GLN B N 1
ATOM 3583 C CA . GLN B 1 161 ? 20.564 13.406 104.203 1.00 29.31 160 GLN B CA 1
ATOM 3584 C C . GLN B 1 161 ? 19.781 14.712 104.072 1.00 29.38 160 GLN B C 1
ATOM 3585 O O . GLN B 1 161 ? 19.066 15.120 105.001 1.00 30.03 160 GLN B O 1
ATOM 3591 N N . TYR B 1 162 ? 19.918 15.357 102.914 1.00 25.88 161 TYR B N 1
ATOM 3592 C CA . TYR B 1 162 ? 19.265 16.631 102.652 1.00 23.62 161 TYR B CA 1
ATOM 3593 C C . TYR B 1 162 ? 17.735 16.563 102.622 1.00 19.84 161 TYR B C 1
ATOM 3594 O O . TYR B 1 162 ? 17.055 17.417 103.203 1.00 17.99 161 TYR B O 1
ATOM 3603 N N . ALA B 1 163 ? 17.192 15.553 101.957 1.00 17.56 162 ALA B N 1
ATOM 3604 C CA . ALA B 1 163 ? 15.741 15.416 101.880 1.00 16.59 162 ALA B CA 1
ATOM 3605 C C . ALA B 1 163 ? 15.175 15.275 103.282 1.00 17.91 162 ALA B C 1
ATOM 3606 O O . ALA B 1 163 ? 14.229 15.960 103.647 1.00 18.74 162 ALA B O 1
ATOM 3608 N N . ALA B 1 164 ? 15.779 14.405 104.083 1.00 19.52 163 ALA B N 1
ATOM 3609 C CA . ALA B 1 164 ? 15.298 14.174 105.439 1.00 19.72 163 ALA B CA 1
ATOM 3610 C C . ALA B 1 164 ? 15.322 15.437 106.274 1.00 21.58 163 ALA B C 1
ATOM 3611 O O . ALA B 1 164 ? 14.413 15.694 107.069 1.00 21.84 163 ALA B O 1
ATOM 3613 N N . ALA B 1 165 ? 16.369 16.230 106.092 1.00 22.79 164 ALA B N 1
ATOM 3614 C CA . ALA B 1 165 ? 16.519 17.471 106.838 1.00 23.51 164 ALA B CA 1
ATOM 3615 C C . ALA B 1 165 ? 15.606 18.590 106.346 1.00 23.16 164 ALA B C 1
ATOM 3616 O O . ALA B 1 165 ? 14.943 19.247 107.143 1.00 24.28 164 ALA B O 1
ATOM 3618 N N . PHE B 1 166 ? 15.581 18.807 105.037 1.00 23.72 165 PHE B N 1
ATOM 3619 C CA . PHE B 1 166 ? 14.782 19.874 104.452 1.00 23.97 165 PHE B CA 1
ATOM 3620 C C . PHE B 1 166 ? 13.302 19.581 104.293 1.00 25.08 165 PHE B C 1
ATOM 3621 O O . PHE B 1 166 ? 12.479 20.436 104.614 1.00 25.23 165 PHE B O 1
ATOM 3629 N N . GLY B 1 167 ? 12.960 18.396 103.780 1.00 25.45 166 GLY B N 1
ATOM 3630 C CA . GLY B 1 167 ? 11.558 18.024 103.607 1.00 22.63 166 GLY B CA 1
ATOM 3631 C C . GLY B 1 167 ? 10.841 18.594 102.390 1.00 23.26 166 GLY B C 1
ATOM 3632 O O . GLY B 1 167 ? 11.255 19.605 101.826 1.00 22.92 166 GLY B O 1
ATOM 3633 N N . GLY B 1 168 ? 9.764 17.923 101.985 1.00 24.30 167 GLY B N 1
ATOM 3634 C CA . GLY B 1 168 ? 8.965 18.348 100.844 1.00 21.66 167 GLY B CA 1
ATOM 3635 C C . GLY B 1 168 ? 9.562 17.978 99.498 1.00 22.75 167 GLY B C 1
ATOM 3636 O O . GLY B 1 168 ? 10.349 17.031 99.403 1.00 21.63 167 GLY B O 1
ATOM 3637 N N . PHE B 1 169 ? 9.152 18.705 98.455 1.00 21.92 168 PHE B N 1
ATOM 3638 C CA . PHE B 1 169 ? 9.657 18.513 97.096 1.00 21.05 168 PHE B CA 1
ATOM 3639 C C . PHE B 1 169 ? 10.855 19.451 96.955 1.00 21.91 168 PHE B C 1
ATOM 3640 O O . PHE B 1 169 ? 10.719 20.673 97.110 1.00 20.02 168 PHE B O 1
ATOM 3648 N N . ASN B 1 170 ? 12.019 18.877 96.650 1.00 21.99 169 ASN B N 1
ATOM 3649 C CA . ASN B 1 170 ? 13.250 19.642 96.519 1.00 21.79 169 ASN B CA 1
ATOM 3650 C C . ASN B 1 170 ? 14.006 19.407 95.215 1.00 21.86 169 ASN B C 1
ATOM 3651 O O . ASN B 1 170 ? 14.034 18.299 94.683 1.00 22.67 169 ASN B O 1
ATOM 3656 N N . TYR B 1 171 ? 14.608 20.473 94.702 1.00 21.86 170 TYR B N 1
ATOM 3657 C CA . TYR B 1 171 ? 15.410 20.395 93.490 1.00 21.19 170 TYR B CA 1
ATOM 3658 C C . TYR B 1 171 ? 16.810 20.707 94.001 1.00 21.91 170 TYR B C 1
ATOM 3659 O O . TYR B 1 171 ? 17.099 21.840 94.401 1.00 19.20 170 TYR B O 1
ATOM 3676 N N . GLU B 1 173 ? 21.048 20.798 93.690 1.00 28.50 172 GLU B N 1
ATOM 3677 C CA . GLU B 1 173 ? 22.190 20.954 92.806 1.00 32.46 172 GLU B CA 1
ATOM 3678 C C . GLU B 1 173 ? 23.437 20.584 93.611 1.00 34.97 172 GLU B C 1
ATOM 3679 O O . GLU B 1 173 ? 23.745 21.206 94.632 1.00 34.58 172 GLU B O 1
ATOM 3685 N N . PHE B 1 174 ? 24.132 19.548 93.164 1.00 37.15 173 PHE B N 1
ATOM 3686 C CA . PHE B 1 174 ? 25.346 19.110 93.824 1.00 39.26 173 PHE B CA 1
ATOM 3687 C C . PHE B 1 174 ? 26.505 19.617 92.975 1.00 41.61 173 PHE B C 1
ATOM 3688 O O . PHE B 1 174 ? 26.935 18.974 92.014 1.00 40.46 173 PHE B O 1
ATOM 3696 N N . LEU B 1 175 ? 26.986 20.803 93.330 1.00 45.20 174 LEU B N 1
ATOM 3697 C CA . LEU B 1 175 ? 28.067 21.444 92.596 1.00 50.48 174 LEU B CA 1
ATOM 3698 C C . LEU B 1 175 ? 29.433 20.899 92.971 1.00 53.50 174 LEU B C 1
ATOM 3699 O O . LEU B 1 175 ? 29.607 20.308 94.037 1.00 52.73 174 LEU B O 1
ATOM 3704 N N . GLN B 1 176 ? 30.397 21.092 92.073 1.00 58.48 175 GLN B N 1
ATOM 3705 C CA . GLN B 1 176 ? 31.764 20.646 92.308 1.00 62.73 175 GLN B CA 1
ATOM 3706 C C . GLN B 1 176 ? 32.251 21.366 93.568 1.00 63.45 175 GLN B C 1
ATOM 3707 O O . GLN B 1 176 ? 31.689 22.398 93.948 1.00 64.17 175 GLN B O 1
ATOM 3713 N N . ASN B 1 177 ? 33.285 20.833 94.217 1.00 63.96 176 ASN B N 1
ATOM 3714 C CA . ASN B 1 177 ? 33.783 21.438 95.453 1.00 64.57 176 ASN B CA 1
ATOM 3715 C C . ASN B 1 177 ? 32.635 21.272 96.448 1.00 63.64 176 ASN B C 1
ATOM 3716 O O . ASN B 1 177 ? 32.281 22.185 97.198 1.00 62.82 176 ASN B O 1
ATOM 3721 N N . ASP B 1 178 ? 32.073 20.064 96.404 1.00 63.16 177 ASP B N 1
ATOM 3722 C CA . ASP B 1 178 ? 30.942 19.597 97.208 1.00 61.75 177 ASP B CA 1
ATOM 3723 C C . ASP B 1 178 ? 30.003 20.624 97.845 1.00 59.71 177 ASP B C 1
ATOM 3724 O O . ASP B 1 178 ? 29.601 20.489 99.004 1.00 59.41 177 ASP B O 1
ATOM 3729 N N . LEU B 1 179 ? 29.652 21.648 97.077 1.00 56.57 178 LEU B N 1
ATOM 3730 C CA . LEU B 1 179 ? 28.704 22.647 97.543 1.00 53.74 178 LEU B CA 1
ATOM 3731 C C . LEU B 1 179 ? 27.339 22.063 97.162 1.00 50.51 178 LEU B C 1
ATOM 3732 O O . LEU B 1 179 ? 27.250 21.250 96.241 1.00 49.91 178 LEU B O 1
ATOM 3737 N N . VAL B 1 180 ? 26.283 22.465 97.859 1.00 46.15 179 VAL B N 1
ATOM 3738 C CA . VAL B 1 180 ? 24.949 21.958 97.548 1.00 40.45 179 VAL B CA 1
ATOM 3739 C C . VAL B 1 180 ? 23.879 23.031 97.712 1.00 38.93 179 VAL B C 1
ATOM 3740 O O . VAL B 1 180 ? 23.806 23.689 98.749 1.00 38.49 179 VAL B O 1
ATOM 3744 N N . ILE B 1 181 ? 23.062 23.215 96.677 1.00 34.86 180 ILE B N 1
ATOM 3745 C CA . ILE B 1 181 ? 21.988 24.199 96.728 1.00 32.88 180 ILE B CA 1
ATOM 3746 C C . ILE B 1 181 ? 20.653 23.464 96.761 1.00 31.25 180 ILE B C 1
ATOM 3747 O O . ILE B 1 181 ? 20.365 22.652 95.876 1.00 30.31 180 ILE B O 1
ATOM 3752 N N . VAL B 1 182 ? 19.845 23.733 97.781 1.00 28.66 181 VAL B N 1
ATOM 3753 C CA . VAL B 1 182 ? 18.530 23.102 97.874 1.00 26.56 181 VAL B CA 1
ATOM 3754 C C . VAL B 1 182 ? 17.487 24.136 97.464 1.00 26.12 181 VAL B C 1
ATOM 3755 O O . VAL B 1 182 ? 17.339 25.175 98.107 1.00 27.98 181 VAL B O 1
ATOM 3759 N N . ASN B 1 183 ? 16.785 23.864 96.373 1.00 24.65 182 ASN B N 1
ATOM 3760 C CA . ASN B 1 183 ? 15.729 24.755 95.907 1.00 23.37 182 ASN B CA 1
ATOM 3761 C C . ASN B 1 183 ? 14.403 24.164 96.392 1.00 23.06 182 ASN B C 1
ATOM 3762 O O . ASN B 1 183 ? 13.856 23.259 95.762 1.00 24.40 182 ASN B O 1
ATOM 3767 N N . PRO B 1 184 ? 13.884 24.653 97.533 1.00 24.11 183 PRO B N 1
ATOM 3768 C CA . PRO B 1 184 ? 12.621 24.196 98.135 1.00 22.93 183 PRO B CA 1
ATOM 3769 C C . PRO B 1 184 ? 11.429 24.558 97.264 1.00 23.92 183 PRO B C 1
ATOM 3770 O O . PRO B 1 184 ? 11.043 25.723 97.180 1.00 25.05 183 PRO B O 1
ATOM 3774 N N . LEU B 1 185 ? 10.838 23.564 96.623 1.00 25.45 184 LEU B N 1
ATOM 3775 C CA . LEU B 1 185 ? 9.699 23.811 95.758 1.00 26.95 184 LEU B CA 1
ATOM 3776 C C . LEU B 1 185 ? 8.357 23.728 96.478 1.00 27.53 184 LEU B C 1
ATOM 3777 O O . LEU B 1 185 ? 8.131 22.837 97.297 1.00 28.46 184 LEU B O 1
ATOM 3782 N N . LYS B 1 186 ? 7.475 24.676 96.181 1.00 29.22 185 LYS B N 1
ATOM 3783 C CA . LYS B 1 186 ? 6.134 24.645 96.737 1.00 31.60 185 LYS B CA 1
ATOM 3784 C C . LYS B 1 186 ? 5.380 23.849 95.694 1.00 32.19 185 LYS B C 1
ATOM 3785 O O . LYS B 1 186 ? 5.581 24.042 94.497 1.00 33.19 185 LYS B O 1
ATOM 3799 N N . LYS B 1 188 ? 1.620 22.889 94.298 1.00 30.48 187 LYS B N 1
ATOM 3800 C CA . LYS B 1 188 ? 0.176 23.119 94.380 1.00 30.88 187 LYS B CA 1
ATOM 3801 C C . LYS B 1 188 ? -0.499 21.834 94.846 1.00 28.88 187 LYS B C 1
ATOM 3802 O O . LYS B 1 188 ? -0.147 20.750 94.392 1.00 27.48 187 LYS B O 1
ATOM 3808 N N . ARG B 1 189 ? -1.457 21.961 95.759 1.00 27.94 188 ARG B N 1
ATOM 3809 C CA . ARG B 1 189 ? -2.157 20.800 96.300 1.00 27.14 188 ARG B CA 1
ATOM 3810 C C . ARG B 1 189 ? -2.744 19.839 95.259 1.00 25.35 188 ARG B C 1
ATOM 3811 O O . ARG B 1 189 ? -2.679 18.623 95.443 1.00 22.55 188 ARG B O 1
ATOM 3819 N N . TRP B 1 190 ? -3.316 20.366 94.176 1.00 23.44 189 TRP B N 1
ATOM 3820 C CA . TRP B 1 190 ? -3.898 19.487 93.162 1.00 23.04 189 TRP B CA 1
ATOM 3821 C C . TRP B 1 190 ? -2.830 18.605 92.489 1.00 21.54 189 TRP B C 1
ATOM 3822 O O . TRP B 1 190 ? -3.091 17.440 92.169 1.00 20.60 189 TRP B O 1
ATOM 3833 N N . ILE B 1 191 ? -1.639 19.157 92.281 1.00 18.39 190 ILE B N 1
ATOM 3834 C CA . ILE B 1 191 ? -0.552 18.392 91.673 1.00 20.56 190 ILE B CA 1
ATOM 3835 C C . ILE B 1 191 ? -0.092 17.279 92.610 1.00 20.34 190 ILE B C 1
ATOM 3836 O O . ILE B 1 191 ? 0.165 16.149 92.179 1.00 19.94 190 ILE B O 1
ATOM 3841 N N . VAL B 1 192 ? 0.018 17.603 93.894 1.00 20.45 191 VAL B N 1
ATOM 3842 C CA . VAL B 1 192 ? 0.421 16.615 94.883 1.00 19.89 191 VAL B CA 1
ATOM 3843 C C . VAL B 1 192 ? -0.609 15.493 94.926 1.00 21.98 191 VAL B C 1
ATOM 3844 O O . VAL B 1 192 ? -0.247 14.315 94.909 1.00 23.07 191 VAL B O 1
ATOM 3848 N N . ASP B 1 193 ? -1.892 15.859 94.977 1.00 23.37 192 ASP B N 1
ATOM 3849 C CA . ASP B 1 193 ? -2.982 14.871 95.009 1.00 25.58 192 ASP B CA 1
ATOM 3850 C C . ASP B 1 193 ? -3.042 14.038 93.733 1.00 24.88 192 ASP B C 1
ATOM 3851 O O . ASP B 1 193 ? -3.246 12.829 93.786 1.00 26.73 192 ASP B O 1
ATOM 3856 N N . GLU B 1 194 ? -2.894 14.700 92.590 1.00 24.66 193 GLU B N 1
ATOM 3857 C CA . GLU B 1 194 ? -2.934 14.035 91.292 1.00 24.63 193 GLU B CA 1
ATOM 3858 C C . GLU B 1 194 ? -1.782 13.036 91.180 1.00 26.85 193 GLU B C 1
ATOM 3859 O O . GLU B 1 194 ? -1.961 11.909 90.692 1.00 25.08 193 GLU B O 1
ATOM 3865 N N . LEU B 1 195 ? -0.602 13.457 91.634 1.00 26.92 194 LEU B N 1
ATOM 3866 C CA . LEU B 1 195 ? 0.578 12.603 91.581 1.00 28.04 194 LEU B CA 1
ATOM 3867 C C . LEU B 1 195 ? 0.424 11.361 92.445 1.00 25.79 194 LEU B C 1
ATOM 3868 O O . LEU B 1 195 ? 0.752 10.272 91.998 1.00 26.56 194 LEU B O 1
ATOM 3873 N N . GLU B 1 196 ? -0.093 11.513 93.662 1.00 24.49 195 GLU B N 1
ATOM 3874 C CA . GLU B 1 196 ? -0.263 10.365 94.548 1.00 25.33 195 GLU B CA 1
ATOM 3875 C C . GLU B 1 196 ? -1.334 9.404 94.027 1.00 27.38 195 GLU B C 1
ATOM 3876 O O . GLU B 1 196 ? -1.225 8.174 94.180 1.00 25.90 195 GLU B O 1
ATOM 3882 N N . SER B 1 197 ? -2.374 9.959 93.410 1.00 27.85 196 SER B N 1
ATOM 3883 C CA . SER B 1 197 ? -3.431 9.120 92.877 1.00 29.68 196 SER B CA 1
ATOM 3884 C C . SER B 1 197 ? -2.895 8.398 91.640 1.00 28.36 196 SER B C 1
ATOM 3885 O O . SER B 1 197 ? -3.465 7.405 91.200 1.00 27.61 196 SER B O 1
ATOM 3888 N N . SER B 1 198 ? -1.784 8.908 91.104 1.00 27.23 197 SER B N 1
ATOM 3889 C CA . SER B 1 198 ? -1.119 8.337 89.933 1.00 26.62 197 SER B CA 1
ATOM 3890 C C . SER B 1 198 ? 0.079 7.465 90.340 1.00 26.20 197 SER B C 1
ATOM 3891 O O . SER B 1 198 ? 0.873 7.071 89.482 1.00 25.40 197 SER B O 1
ATOM 3902 N N . VAL B 1 200 ? 1.981 4.120 92.614 1.00 29.33 199 VAL B N 1
ATOM 3903 C CA . VAL B 1 200 ? 1.943 2.868 93.355 1.00 31.49 199 VAL B CA 1
ATOM 3904 C C . VAL B 1 200 ? 3.360 2.485 93.761 1.00 32.74 199 VAL B C 1
ATOM 3905 O O . VAL B 1 200 ? 4.254 2.397 92.911 1.00 31.81 199 VAL B O 1
ATOM 3909 N N . LEU B 1 201 ? 3.564 2.278 95.059 1.00 33.15 200 LEU B N 1
ATOM 3910 C CA . LEU B 1 201 ? 4.866 1.887 95.578 1.00 35.62 200 LEU B CA 1
ATOM 3911 C C . LEU B 1 201 ? 4.846 0.387 95.819 1.00 37.48 200 LEU B C 1
ATOM 3912 O O . LEU B 1 201 ? 4.112 -0.103 96.679 1.00 37.40 200 LEU B O 1
ATOM 3917 N N . TYR B 1 202 ? 5.657 -0.336 95.054 1.00 40.01 201 TYR B N 1
ATOM 3918 C CA . TYR B 1 202 ? 5.715 -1.786 95.161 1.00 42.39 201 TYR B CA 1
ATOM 3919 C C . TYR B 1 202 ? 7.069 -2.336 95.595 1.00 42.49 201 TYR B C 1
ATOM 3920 O O . TYR B 1 202 ? 8.079 -2.123 94.930 1.00 40.75 201 TYR B O 1
ATOM 3929 N N . PHE B 1 203 ? 7.073 -3.041 96.721 1.00 44.85 202 PHE B N 1
ATOM 3930 C CA . PHE B 1 203 ? 8.280 -3.682 97.231 1.00 47.80 202 PHE B CA 1
ATOM 3931 C C . PHE B 1 203 ? 8.192 -5.135 96.763 1.00 49.42 202 PHE B C 1
ATOM 3932 O O . PHE B 1 203 ? 7.194 -5.806 97.022 1.00 50.85 202 PHE B O 1
ATOM 3940 N N . THR B 1 204 ? 9.224 -5.619 96.074 1.00 50.43 203 THR B N 1
ATOM 3941 C CA . THR B 1 204 ? 9.225 -6.989 95.567 1.00 51.02 203 THR B CA 1
ATOM 3942 C C . THR B 1 204 ? 9.303 -8.045 96.665 1.00 50.20 203 THR B C 1
ATOM 3943 O O . THR B 1 204 ? 10.126 -7.946 97.573 1.00 50.13 203 THR B O 1
ATOM 3947 N N . GLN B 1 226 ? 34.671 6.181 80.626 1.00 75.11 225 GLN B N 1
ATOM 3948 C CA . GLN B 1 226 ? 33.740 5.121 80.271 1.00 74.50 225 GLN B CA 1
ATOM 3949 C C . GLN B 1 226 ? 32.528 5.662 79.508 1.00 73.50 225 GLN B C 1
ATOM 3950 O O . GLN B 1 226 ? 32.574 6.750 78.965 1.00 72.98 225 GLN B O 1
ATOM 3956 N N . THR B 1 227 ? 31.453 4.880 79.445 1.00 72.21 226 THR B N 1
ATOM 3957 C CA . THR B 1 227 ? 30.224 5.283 78.759 1.00 70.57 226 THR B CA 1
ATOM 3958 C C . THR B 1 227 ? 29.033 5.368 79.690 1.00 69.04 226 THR B C 1
ATOM 3959 O O . THR B 1 227 ? 27.922 5.719 79.295 1.00 68.24 226 THR B O 1
ATOM 3963 N N . ALA B 1 228 ? 29.289 5.011 80.932 1.00 67.44 227 ALA B N 1
ATOM 3964 C CA . ALA B 1 228 ? 28.309 5.124 81.964 1.00 66.15 227 ALA B CA 1
ATOM 3965 C C . ALA B 1 228 ? 28.008 6.615 81.855 1.00 65.01 227 ALA B C 1
ATOM 3966 O O . ALA B 1 228 ? 27.012 7.013 81.249 1.00 65.76 227 ALA B O 1
ATOM 3968 N N . ILE B 1 229 ? 28.938 7.418 82.372 1.00 62.79 228 ILE B N 1
ATOM 3969 C CA . ILE B 1 229 ? 28.820 8.882 82.354 1.00 60.74 228 ILE B CA 1
ATOM 3970 C C . ILE B 1 229 ? 27.832 9.397 81.343 1.00 58.74 228 ILE B C 1
ATOM 3971 O O . ILE B 1 229 ? 26.845 9.997 81.721 1.00 58.59 228 ILE B O 1
ATOM 3976 N N . GLU B 1 230 ? 28.089 9.165 80.065 1.00 56.66 229 GLU B N 1
ATOM 3977 C CA . GLU B 1 230 ? 27.187 9.565 78.986 1.00 55.65 229 GLU B CA 1
ATOM 3978 C C . GLU B 1 230 ? 25.729 9.305 79.378 1.00 53.15 229 GLU B C 1
ATOM 3979 O O . GLU B 1 230 ? 24.838 10.106 79.079 1.00 52.37 229 GLU B O 1
ATOM 3985 N N . ALA B 1 231 ? 25.506 8.175 80.042 1.00 50.87 230 ALA B N 1
ATOM 3986 C CA . ALA B 1 231 ? 24.181 7.773 80.502 1.00 50.02 230 ALA B CA 1
ATOM 3987 C C . ALA B 1 231 ? 23.795 8.628 81.687 1.00 49.97 230 ALA B C 1
ATOM 3988 O O . ALA B 1 231 ? 22.683 9.133 81.773 1.00 48.62 230 ALA B O 1
ATOM 3998 N N . HIS B 1 233 ? 24.651 11.474 82.310 1.00 49.67 232 HIS B N 1
ATOM 3999 C CA . HIS B 1 233 ? 24.332 12.827 81.874 1.00 48.95 232 HIS B CA 1
ATOM 4000 C C . HIS B 1 233 ? 22.850 12.914 81.530 1.00 47.94 232 HIS B C 1
ATOM 4001 O O . HIS B 1 233 ? 22.198 13.922 81.805 1.00 47.35 232 HIS B O 1
ATOM 4008 N N . LYS B 1 234 ? 22.328 11.854 80.918 1.00 46.14 233 LYS B N 1
ATOM 4009 C CA . LYS B 1 234 ? 20.926 11.804 80.540 1.00 44.32 233 LYS B CA 1
ATOM 4010 C C . LYS B 1 234 ? 20.096 11.789 81.811 1.00 43.95 233 LYS B C 1
ATOM 4011 O O . LYS B 1 234 ? 19.089 12.493 81.923 1.00 44.61 233 LYS B O 1
ATOM 4017 N N . ILE B 1 235 ? 20.530 10.987 82.775 1.00 42.10 234 ILE B N 1
ATOM 4018 C CA . ILE B 1 235 ? 19.834 10.895 84.049 1.00 41.18 234 ILE B CA 1
ATOM 4019 C C . ILE B 1 235 ? 19.796 12.269 84.724 1.00 39.94 234 ILE B C 1
ATOM 4020 O O . ILE B 1 235 ? 18.752 12.705 85.203 1.00 39.18 234 ILE B O 1
ATOM 4025 N N . LYS B 1 236 ? 20.936 12.951 84.750 1.00 38.37 235 LYS B N 1
ATOM 4026 C CA . LYS B 1 236 ? 21.023 14.277 85.343 1.00 37.91 235 LYS B CA 1
ATOM 4027 C C . LYS B 1 236 ? 20.045 15.206 84.618 1.00 38.45 235 LYS B C 1
ATOM 4028 O O . LYS B 1 236 ? 19.299 15.963 85.241 1.00 38.07 235 LYS B O 1
ATOM 4034 N N . GLN B 1 237 ? 20.046 15.126 83.293 1.00 37.03 236 GLN B N 1
ATOM 4035 C CA . GLN B 1 237 ? 19.164 15.944 82.484 1.00 36.37 236 GLN B CA 1
ATOM 4036 C C . GLN B 1 237 ? 17.703 15.620 82.788 1.00 34.65 236 GLN B C 1
ATOM 4037 O O . GLN B 1 237 ? 16.832 16.470 82.618 1.00 34.74 236 GLN B O 1
ATOM 4043 N N . SER B 1 238 ? 17.428 14.401 83.249 1.00 33.78 237 SER B N 1
ATOM 4044 C CA . SER B 1 238 ? 16.040 14.038 83.549 1.00 33.13 237 SER B CA 1
ATOM 4045 C C . SER B 1 238 ? 15.529 14.798 84.776 1.00 32.19 237 SER B C 1
ATOM 4046 O O . SER B 1 238 ? 14.337 15.093 84.880 1.00 32.72 237 SER B O 1
ATOM 4049 N N . ALA B 1 239 ? 16.428 15.126 85.699 1.00 30.34 238 ALA B N 1
ATOM 4050 C CA . ALA B 1 239 ? 16.018 15.876 86.873 1.00 31.37 238 ALA B CA 1
ATOM 4051 C C . ALA B 1 239 ? 15.402 17.195 86.394 1.00 31.77 238 ALA B C 1
ATOM 4052 O O . ALA B 1 239 ? 14.402 17.654 86.943 1.00 32.13 238 ALA B O 1
ATOM 4054 N N . ILE B 1 240 ? 15.994 17.788 85.359 1.00 30.90 239 ILE B N 1
ATOM 4055 C CA . ILE B 1 240 ? 15.497 19.046 84.797 1.00 31.57 239 ILE B CA 1
ATOM 4056 C C . ILE B 1 240 ? 14.127 18.886 84.141 1.00 30.84 239 ILE B C 1
ATOM 4057 O O . ILE B 1 240 ? 13.203 19.635 84.436 1.00 31.12 239 ILE B O 1
ATOM 4062 N N . ASP B 1 241 ? 14.002 17.913 83.249 1.00 30.95 240 ASP B N 1
ATOM 4063 C CA . ASP B 1 241 ? 12.742 17.699 82.545 1.00 31.88 240 ASP B CA 1
ATOM 4064 C C . ASP B 1 241 ? 11.629 17.275 83.495 1.00 29.63 240 ASP B C 1
ATOM 4065 O O . ASP B 1 241 ? 10.471 17.610 83.277 1.00 30.66 240 ASP B O 1
ATOM 4070 N N . THR B 1 242 ? 11.983 16.533 84.539 1.00 26.87 241 THR B N 1
ATOM 4071 C CA . THR B 1 242 ? 11.001 16.089 85.511 1.00 25.43 241 THR B CA 1
ATOM 4072 C C . THR B 1 242 ? 10.490 17.272 86.342 1.00 27.38 241 THR B C 1
ATOM 4073 O O . THR B 1 242 ? 9.294 17.358 86.639 1.00 25.00 241 THR B O 1
ATOM 4077 N N . LYS B 1 243 ? 11.383 18.192 86.705 1.00 28.61 242 LYS B N 1
ATOM 4078 C CA . LYS B 1 243 ? 10.980 19.358 87.488 1.00 29.55 242 LYS B CA 1
ATOM 4079 C C . LYS B 1 243 ? 9.917 20.133 86.702 1.00 31.26 242 LYS B C 1
ATOM 4080 O O . LYS B 1 243 ? 8.803 20.373 87.189 1.00 28.78 242 LYS B O 1
ATOM 4086 N N . LEU B 1 244 ? 10.282 20.510 85.477 1.00 31.00 243 LEU B N 1
ATOM 4087 C CA . LEU B 1 244 ? 9.401 21.250 84.597 1.00 30.14 243 LEU B CA 1
ATOM 4088 C C . LEU B 1 244 ? 8.083 20.517 84.406 1.00 29.90 243 LEU B C 1
ATOM 4089 O O . LEU B 1 244 ? 7.017 21.127 84.465 1.00 27.90 243 LEU B O 1
ATOM 4094 N N . ALA B 1 245 ? 8.157 19.208 84.191 1.00 28.08 244 ALA B N 1
ATOM 4095 C CA . ALA B 1 245 ? 6.959 18.399 83.990 1.00 28.96 244 ALA B CA 1
ATOM 4096 C C . ALA B 1 245 ? 5.991 18.391 85.197 1.00 28.44 244 ALA B C 1
ATOM 4097 O O . ALA B 1 245 ? 4.787 18.580 85.027 1.00 28.80 244 ALA B O 1
ATOM 4099 N N . LEU B 1 246 ? 6.510 18.177 86.406 1.00 27.80 245 LEU B N 1
ATOM 4100 C CA . LEU B 1 246 ? 5.664 18.134 87.598 1.00 28.41 245 LEU B CA 1
ATOM 4101 C C . LEU B 1 246 ? 5.188 19.506 88.062 1.00 27.90 245 LEU B C 1
ATOM 4102 O O . LEU B 1 246 ? 4.107 19.621 88.636 1.00 27.38 245 LEU B O 1
ATOM 4107 N N . LEU B 1 247 ? 5.985 20.542 87.821 1.00 28.00 246 LEU B N 1
ATOM 4108 C CA . LEU B 1 247 ? 5.584 21.893 88.209 1.00 28.91 246 LEU B CA 1
ATOM 4109 C C . LEU B 1 247 ? 4.321 22.278 87.454 1.00 30.16 246 LEU B C 1
ATOM 4110 O O . LEU B 1 247 ? 3.504 23.063 87.938 1.00 31.07 246 LEU B O 1
ATOM 4115 N N . LYS B 1 248 ? 4.179 21.726 86.254 1.00 31.39 247 LYS B N 1
ATOM 4116 C CA . LYS B 1 248 ? 3.030 21.995 85.407 1.00 32.75 247 LYS B CA 1
ATOM 4117 C C . LYS B 1 248 ? 1.960 20.939 85.627 1.00 32.89 247 LYS B C 1
ATOM 4118 O O . LYS B 1 248 ? 0.913 20.968 84.983 1.00 33.65 247 LYS B O 1
ATOM 4124 N N . GLY B 1 249 ? 2.242 20.005 86.536 1.00 31.55 248 GLY B N 1
ATOM 4125 C CA . GLY B 1 249 ? 1.296 18.952 86.850 1.00 29.58 248 GLY B CA 1
ATOM 4126 C C . GLY B 1 249 ? 1.084 17.987 85.707 1.00 28.94 248 GLY B C 1
ATOM 4127 O O . GLY B 1 249 ? 0.068 17.295 85.640 1.00 27.86 248 GLY B O 1
ATOM 4128 N N . ASP B 1 250 ? 2.048 17.929 84.799 1.00 27.63 249 ASP B N 1
ATOM 4129 C CA . ASP B 1 250 ? 1.941 17.027 83.659 1.00 26.71 249 ASP B CA 1
ATOM 4130 C C . ASP B 1 250 ? 2.437 15.626 84.039 1.00 25.84 249 ASP B C 1
ATOM 4131 O O . ASP B 1 250 ? 3.582 15.278 83.763 1.00 26.57 249 ASP B O 1
ATOM 4136 N N . VAL B 1 251 ? 1.594 14.827 84.682 1.00 25.51 250 VAL B N 1
ATOM 4137 C CA . VAL B 1 251 ? 2.017 13.485 85.083 1.00 27.55 250 VAL B CA 1
ATOM 4138 C C . VAL B 1 251 ? 2.330 12.590 83.883 1.00 29.49 250 VAL B C 1
ATOM 4139 O O . VAL B 1 251 ? 3.130 11.656 83.987 1.00 29.44 250 VAL B O 1
ATOM 4143 N N . GLY B 1 252 ? 1.691 12.876 82.752 1.00 30.07 251 GLY B N 1
ATOM 4144 C CA . GLY B 1 252 ? 1.908 12.090 81.550 1.00 31.49 251 GLY B CA 1
ATOM 4145 C C . GLY B 1 252 ? 3.343 12.196 81.072 1.00 32.57 251 GLY B C 1
ATOM 4146 O O . GLY B 1 252 ? 3.951 11.189 80.695 1.00 32.46 251 GLY B O 1
ATOM 4147 N N . GLU B 1 253 ? 3.887 13.412 81.069 1.00 31.60 252 GLU B N 1
ATOM 4148 C CA . GLU B 1 253 ? 5.270 13.596 80.655 1.00 30.63 252 GLU B CA 1
ATOM 4149 C C . GLU B 1 253 ? 6.173 12.925 81.687 1.00 30.54 252 GLU B C 1
ATOM 4150 O O . GLU B 1 253 ? 7.179 12.317 81.333 1.00 30.11 252 GLU B O 1
ATOM 4156 N N . PHE B 1 254 ? 5.814 13.033 82.965 1.00 29.10 253 PHE B N 1
ATOM 4157 C CA . PHE B 1 254 ? 6.607 12.397 84.010 1.00 29.47 253 PHE B CA 1
ATOM 4158 C C . PHE B 1 254 ? 6.702 10.907 83.678 1.00 29.51 253 PHE B C 1
ATOM 4159 O O . PHE B 1 254 ? 7.794 10.330 83.664 1.00 27.74 253 PHE B O 1
ATOM 4167 N N . ALA B 1 255 ? 5.551 10.298 83.404 1.00 30.12 254 ALA B N 1
ATOM 4168 C CA . ALA B 1 255 ? 5.487 8.882 83.059 1.00 33.03 254 ALA B CA 1
ATOM 4169 C C . ALA B 1 255 ? 6.429 8.588 81.889 1.00 34.39 254 ALA B C 1
ATOM 4170 O O . ALA B 1 255 ? 7.204 7.636 81.939 1.00 34.99 254 ALA B O 1
ATOM 4172 N N . ARG B 1 256 ? 6.361 9.411 80.846 1.00 34.89 255 ARG B N 1
ATOM 4173 C CA . ARG B 1 256 ? 7.211 9.237 79.671 1.00 36.55 255 ARG B CA 1
ATOM 4174 C C . ARG B 1 256 ? 8.695 9.232 80.058 1.00 36.92 255 ARG B C 1
ATOM 4175 O O . ARG B 1 256 ? 9.452 8.364 79.627 1.00 37.71 255 ARG B O 1
ATOM 4183 N N . ILE B 1 257 ? 9.102 10.206 80.869 1.00 36.83 256 ILE B N 1
ATOM 4184 C CA . ILE B 1 257 ? 10.487 10.322 81.324 1.00 35.70 256 ILE B CA 1
ATOM 4185 C C . ILE B 1 257 ? 10.951 9.078 82.090 1.00 37.14 256 ILE B C 1
ATOM 4186 O O . ILE B 1 257 ? 12.107 8.663 81.974 1.00 35.69 256 ILE B O 1
ATOM 4191 N N . LEU B 1 258 ? 10.055 8.489 82.872 1.00 37.21 257 LEU B N 1
ATOM 4192 C CA . LEU B 1 258 ? 10.399 7.289 83.620 1.00 41.00 257 LEU B CA 1
ATOM 4193 C C . LEU B 1 258 ? 10.625 6.100 82.689 1.00 43.15 257 LEU B C 1
ATOM 4194 O O . LEU B 1 258 ? 11.543 5.300 82.898 1.00 42.74 257 LEU B O 1
ATOM 4199 N N . GLY B 1 259 ? 9.775 5.986 81.672 1.00 45.30 258 GLY B N 1
ATOM 4200 C CA . GLY B 1 259 ? 9.887 4.895 80.721 1.00 48.89 258 GLY B CA 1
ATOM 4201 C C . GLY B 1 259 ? 11.185 4.988 79.947 1.00 51.26 258 GLY B C 1
ATOM 4202 O O . GLY B 1 259 ? 11.979 4.042 79.931 1.00 51.60 258 GLY B O 1
ATOM 4203 N N . GLU B 1 260 ? 11.400 6.138 79.312 1.00 52.35 259 GLU B N 1
ATOM 4204 C CA . GLU B 1 260 ? 12.607 6.381 78.536 1.00 55.19 259 GLU B CA 1
ATOM 4205 C C . GLU B 1 260 ? 13.829 6.030 79.382 1.00 56.47 259 GLU B C 1
ATOM 4206 O O . GLU B 1 260 ? 14.820 5.518 78.870 1.00 57.06 259 GLU B O 1
ATOM 4212 N N . GLY B 1 261 ? 13.744 6.301 80.681 1.00 57.98 260 GLY B N 1
ATOM 4213 C CA . GLY B 1 261 ? 14.843 5.999 81.581 1.00 59.95 260 GLY B CA 1
ATOM 4214 C C . GLY B 1 261 ? 14.994 4.505 81.814 1.00 61.99 260 GLY B C 1
ATOM 4215 O O . GLY B 1 261 ? 16.106 3.972 81.753 1.00 62.69 260 GLY B O 1
ATOM 4216 N N . TRP B 1 262 ? 13.879 3.830 82.085 1.00 62.20 261 TRP B N 1
ATOM 4217 C CA . TRP B 1 262 ? 13.887 2.390 82.318 1.00 63.23 261 TRP B CA 1
ATOM 4218 C C . TRP B 1 262 ? 14.521 1.711 81.115 1.00 63.50 261 TRP B C 1
ATOM 4219 O O . TRP B 1 262 ? 15.407 0.873 81.255 1.00 63.30 261 TRP B O 1
ATOM 4230 N N . GLU B 1 263 ? 14.054 2.082 79.930 1.00 64.23 262 GLU B N 1
ATOM 4231 C CA . GLU B 1 263 ? 14.576 1.510 78.703 1.00 65.58 262 GLU B CA 1
ATOM 4232 C C . GLU B 1 263 ? 16.081 1.721 78.632 1.00 66.50 262 GLU B C 1
ATOM 4233 O O . GLU B 1 263 ? 16.824 0.835 78.204 1.00 66.67 262 GLU B O 1
ATOM 4239 N N . ASN B 1 264 ? 16.522 2.898 79.068 1.00 67.10 263 ASN B N 1
ATOM 4240 C CA . ASN B 1 264 ? 17.937 3.257 79.049 1.00 67.58 263 ASN B CA 1
ATOM 4241 C C . ASN B 1 264 ? 18.791 2.583 80.124 1.00 67.84 263 ASN B C 1
ATOM 4242 O O . ASN B 1 264 ? 19.998 2.428 79.946 1.00 68.74 263 ASN B O 1
ATOM 4247 N N . LYS B 1 265 ? 18.179 2.183 81.235 1.00 68.22 264 LYS B N 1
ATOM 4248 C CA . LYS B 1 265 ? 18.930 1.527 82.298 1.00 68.24 264 LYS B CA 1
ATOM 4249 C C . LYS B 1 265 ? 18.856 0.013 82.132 1.00 68.86 264 LYS B C 1
ATOM 4250 O O . LYS B 1 265 ? 18.875 -0.733 83.110 1.00 68.37 264 LYS B O 1
ATOM 4256 N N . LYS B 1 266 ? 18.764 -0.432 80.882 1.00 69.66 265 LYS B N 1
ATOM 4257 C CA . LYS B 1 266 ? 18.698 -1.859 80.580 1.00 70.91 265 LYS B CA 1
ATOM 4258 C C . LYS B 1 266 ? 19.596 -2.237 79.399 1.00 71.30 265 LYS B C 1
ATOM 4259 O O . LYS B 1 266 ? 19.987 -3.400 79.251 1.00 71.05 265 LYS B O 1
ATOM 4265 N N . LYS B 1 267 ? 19.929 -1.251 78.570 1.00 71.49 266 LYS B N 1
ATOM 4266 C CA . LYS B 1 267 ? 20.785 -1.473 77.409 1.00 70.58 266 LYS B CA 1
ATOM 4267 C C . LYS B 1 267 ? 21.966 -0.506 77.408 1.00 70.19 266 LYS B C 1
ATOM 4268 O O . LYS B 1 267 ? 22.354 0.019 78.453 1.00 69.75 266 LYS B O 1
ATOM 4274 N N . GLU B 1 279 ? 15.401 -7.212 84.788 1.00 80.99 278 GLU B N 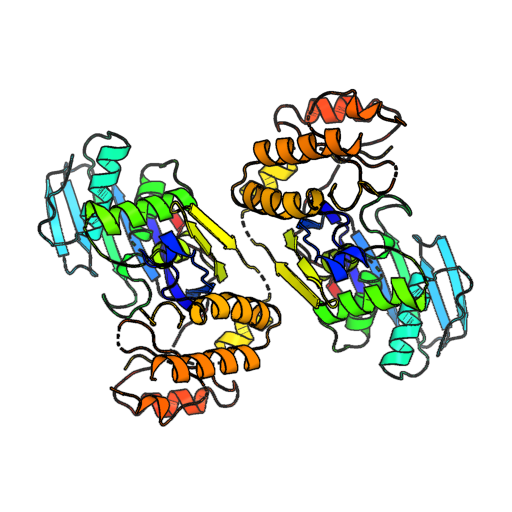1
ATOM 4275 C CA . GLU B 1 279 ? 15.720 -8.588 84.428 1.00 80.63 278 GLU B CA 1
ATOM 4276 C C . GLU B 1 279 ? 15.421 -9.552 85.582 1.00 80.20 278 GLU B C 1
ATOM 4277 O O . GLU B 1 279 ? 14.937 -10.664 85.355 1.00 80.86 278 GLU B O 1
ATOM 4283 N N . ALA B 1 280 ? 15.696 -9.125 86.814 1.00 78.55 279 ALA B N 1
ATOM 4284 C CA . ALA B 1 280 ? 15.438 -9.963 87.987 1.00 77.21 279 ALA B CA 1
ATOM 4285 C C . ALA B 1 280 ? 13.946 -10.285 88.068 1.00 76.13 279 ALA B C 1
ATOM 4286 O O . ALA B 1 280 ? 13.492 -11.329 87.592 1.00 75.65 279 ALA B O 1
ATOM 4288 N N . PHE B 1 281 ? 13.193 -9.374 88.679 1.00 75.51 280 PHE B N 1
ATOM 4289 C CA . PHE B 1 281 ? 11.748 -9.515 88.822 1.00 74.17 280 PHE B CA 1
ATOM 4290 C C . PHE B 1 281 ? 11.021 -8.400 88.064 1.00 72.61 280 PHE B C 1
ATOM 4291 O O . PHE B 1 281 ? 10.661 -7.374 88.643 1.00 71.50 280 PHE B O 1
ATOM 4299 N N . ASP B 1 282 ? 10.836 -8.593 86.761 1.00 71.41 281 ASP B N 1
ATOM 4300 C CA . ASP B 1 282 ? 10.116 -7.625 85.949 1.00 69.29 281 ASP B CA 1
ATOM 4301 C C . ASP B 1 282 ? 8.756 -8.277 85.708 1.00 68.37 281 ASP B C 1
ATOM 4302 O O . ASP B 1 282 ? 8.040 -7.964 84.752 1.00 67.72 281 ASP B O 1
ATOM 4307 N N . VAL B 1 283 ? 8.431 -9.208 86.604 1.00 66.45 282 VAL B N 1
ATOM 4308 C CA . VAL B 1 283 ? 7.168 -9.930 86.585 1.00 64.66 282 VAL B CA 1
ATOM 4309 C C . VAL B 1 283 ? 6.175 -8.947 87.197 1.00 63.50 282 VAL B C 1
ATOM 4310 O O . VAL B 1 283 ? 4.955 -9.110 87.099 1.00 63.46 282 VAL B O 1
ATOM 4314 N N . ALA B 1 284 ? 6.731 -7.924 87.840 1.00 61.53 283 ALA B N 1
ATOM 4315 C CA . ALA B 1 284 ? 5.947 -6.875 88.469 1.00 59.62 283 ALA B CA 1
ATOM 4316 C C . ALA B 1 284 ? 5.552 -5.911 87.358 1.00 58.41 283 ALA B C 1
ATOM 4317 O O . ALA B 1 284 ? 4.404 -5.462 87.289 1.00 57.94 283 ALA B O 1
ATOM 4319 N N . THR B 1 285 ? 6.513 -5.605 86.487 1.00 56.45 284 THR B N 1
ATOM 4320 C CA . THR B 1 285 ? 6.268 -4.711 85.363 1.00 56.12 284 THR B CA 1
ATOM 4321 C C . THR B 1 285 ? 5.304 -5.436 84.420 1.00 56.43 284 THR B C 1
ATOM 4322 O O . THR B 1 285 ? 4.639 -4.813 83.589 1.00 55.71 284 THR B O 1
ATOM 4326 N N . GLY B 1 286 ? 5.228 -6.758 84.575 1.00 57.12 285 GLY B N 1
ATOM 4327 C CA . GLY B 1 286 ? 4.331 -7.562 83.763 1.00 57.77 285 GLY B CA 1
ATOM 4328 C C . GLY B 1 286 ? 2.928 -7.017 83.938 1.00 57.82 285 GLY B C 1
ATOM 4329 O O . GLY B 1 286 ? 2.325 -6.527 82.981 1.00 59.17 285 GLY B O 1
ATOM 4330 N N . ALA B 1 287 ? 2.401 -7.106 85.157 1.00 57.62 286 ALA B N 1
ATOM 4331 C CA . ALA B 1 287 ? 1.074 -6.564 85.459 1.00 57.24 286 ALA B CA 1
ATOM 4332 C C . ALA B 1 287 ? 1.340 -5.127 85.922 1.00 57.29 286 ALA B C 1
ATOM 4333 O O . ALA B 1 287 ? 1.336 -4.836 87.117 1.00 57.68 286 ALA B O 1
ATOM 4335 N N . GLY B 1 288 ? 1.587 -4.231 84.973 1.00 56.76 287 GLY B N 1
ATOM 4336 C CA . GLY B 1 288 ? 1.894 -2.866 85.345 1.00 56.83 287 GLY B CA 1
ATOM 4337 C C . GLY B 1 288 ? 0.903 -1.781 84.974 1.00 56.87 287 GLY B C 1
ATOM 4338 O O . GLY B 1 288 ? -0.291 -2.038 84.799 1.00 56.41 287 GLY B O 1
ATOM 4339 N N . ALA B 1 289 ? 1.427 -0.557 84.869 1.00 56.16 288 ALA B N 1
ATOM 4340 C CA . ALA B 1 289 ? 0.651 0.630 84.528 1.00 53.84 288 ALA B CA 1
ATOM 4341 C C . ALA B 1 289 ? 1.237 1.340 83.304 1.00 51.99 288 ALA B C 1
ATOM 4342 O O . ALA B 1 289 ? 1.355 0.748 82.232 1.00 51.90 288 ALA B O 1
ATOM 4352 N N . ALA B 1 291 ? 4.349 3.397 83.432 1.00 44.47 290 ALA B N 1
ATOM 4353 C CA . ALA B 1 291 ? 5.798 3.328 83.501 1.00 41.52 290 ALA B CA 1
ATOM 4354 C C . ALA B 1 291 ? 6.230 2.897 84.881 1.00 42.21 290 ALA B C 1
ATOM 4355 O O . ALA B 1 291 ? 5.405 2.683 85.774 1.00 42.79 290 ALA B O 1
ATOM 4357 N N . GLY B 1 292 ? 7.540 2.783 85.048 1.00 41.34 291 GLY B N 1
ATOM 4358 C CA . GLY B 1 292 ? 8.084 2.377 86.321 1.00 41.45 291 GLY B CA 1
ATOM 4359 C C . GLY B 1 292 ? 9.535 2.785 86.441 1.00 42.22 291 GLY B C 1
ATOM 4360 O O . GLY B 1 292 ? 10.210 3.046 85.446 1.00 39.84 291 GLY B O 1
ATOM 4361 N N . LYS B 1 293 ? 10.003 2.852 87.680 1.00 44.57 292 LYS B N 1
ATOM 4362 C CA . LYS B 1 293 ? 11.377 3.212 87.982 1.00 46.96 292 LYS B CA 1
ATOM 4363 C C . LYS B 1 293 ? 11.795 2.336 89.150 1.00 48.68 292 LYS B C 1
ATOM 4364 O O . LYS B 1 293 ? 11.048 2.181 90.119 1.00 47.50 292 LYS B O 1
ATOM 4370 N N . VAL B 1 294 ? 12.981 1.748 89.052 1.00 51.76 293 VAL B N 1
ATOM 4371 C CA . VAL B 1 294 ? 13.471 0.884 90.113 1.00 54.56 293 VAL B CA 1
ATOM 4372 C C . VAL B 1 294 ? 14.427 1.656 91.002 1.00 56.71 293 VAL B C 1
ATOM 4373 O O . VAL B 1 294 ? 15.292 2.377 90.519 1.00 56.65 293 VAL B O 1
ATOM 4377 N N . SER B 1 295 ? 14.252 1.509 92.307 1.00 60.54 294 SER B N 1
ATOM 4378 C CA . SER B 1 295 ? 15.097 2.197 93.266 1.00 64.68 294 SER B CA 1
ATOM 4379 C C . SER B 1 295 ? 15.803 1.153 94.123 1.00 67.97 294 SER B C 1
ATOM 4380 O O . SER B 1 295 ? 15.496 -0.041 94.032 1.00 68.36 294 SER B O 1
ATOM 4383 N N . GLY B 1 296 ? 16.750 1.604 94.943 1.00 70.84 295 GLY B N 1
ATOM 4384 C CA . GLY B 1 296 ? 17.501 0.700 95.800 1.00 73.74 295 GLY B CA 1
ATOM 4385 C C . GLY B 1 296 ? 16.655 -0.136 96.746 1.00 75.56 295 GLY B C 1
ATOM 4386 O O . GLY B 1 296 ? 15.531 0.240 97.086 1.00 76.80 295 GLY B O 1
ATOM 4387 N N . ALA B 1 297 ? 17.199 -1.277 97.165 1.00 75.94 296 ALA B N 1
ATOM 4388 C CA . ALA B 1 297 ? 16.515 -2.190 98.081 1.00 75.55 296 ALA B CA 1
ATOM 4389 C C . ALA B 1 297 ? 15.024 -2.339 97.782 1.00 74.72 296 ALA B C 1
ATOM 4390 O O . ALA B 1 297 ? 14.286 -2.965 98.545 1.00 73.67 296 ALA B O 1
ATOM 4392 N N . GLY B 1 301 ? 14.736 -3.837 94.173 1.00 57.83 300 GLY B N 1
ATOM 4393 C CA . GLY B 1 301 ? 13.791 -4.451 95.089 1.00 57.42 300 GLY B CA 1
ATOM 4394 C C . GLY B 1 301 ? 12.717 -3.475 95.523 1.00 56.50 300 GLY B C 1
ATOM 4395 O O . GLY B 1 301 ? 12.204 -3.551 96.641 1.00 57.27 300 GLY B O 1
ATOM 4396 N N . PHE B 1 302 ? 12.380 -2.554 94.628 1.00 55.36 301 PHE B N 1
ATOM 4397 C CA . PHE B 1 302 ? 11.366 -1.533 94.886 1.00 53.62 301 PHE B CA 1
ATOM 4398 C C . PHE B 1 302 ? 11.061 -0.781 93.590 1.00 51.03 301 PHE B C 1
ATOM 4399 O O . PHE B 1 302 ? 11.951 -0.174 92.993 1.00 49.74 301 PHE B O 1
ATOM 4407 N N . ILE B 1 303 ? 9.808 -0.834 93.145 1.00 48.38 302 ILE B N 1
ATOM 4408 C CA . ILE B 1 303 ? 9.434 -0.149 91.918 1.00 46.59 302 ILE B CA 1
ATOM 4409 C C . ILE B 1 303 ? 8.411 0.945 92.180 1.00 45.66 302 ILE B C 1
ATOM 4410 O O . ILE B 1 303 ? 7.440 0.753 92.913 1.00 42.87 302 ILE B O 1
ATOM 4423 N N . PHE B 1 305 ? 5.761 2.838 90.386 1.00 37.37 304 PHE B N 1
ATOM 4424 C CA . PHE B 1 305 ? 4.936 2.854 89.182 1.00 35.63 304 PHE B CA 1
ATOM 4425 C C . PHE B 1 305 ? 4.115 4.135 89.044 1.00 35.26 304 PHE B C 1
ATOM 4426 O O . PHE B 1 305 ? 3.677 4.709 90.036 1.00 34.41 304 PHE B O 1
ATOM 4434 N N . VAL B 1 306 ? 3.930 4.579 87.805 1.00 35.48 305 VAL B N 1
ATOM 4435 C CA . VAL B 1 306 ? 3.109 5.743 87.509 1.00 36.27 305 VAL B CA 1
ATOM 4436 C C . VAL B 1 306 ? 1.938 5.183 86.699 1.00 37.38 305 VAL B C 1
ATOM 4437 O O . VAL B 1 306 ? 2.122 4.705 85.582 1.00 36.55 305 VAL B O 1
ATOM 4441 N N . VAL B 1 307 ? 0.742 5.236 87.275 1.00 37.32 306 VAL B N 1
ATOM 4442 C CA . VAL B 1 307 ? -0.447 4.700 86.629 1.00 38.05 306 VAL B CA 1
ATOM 4443 C C . VAL B 1 307 ? -1.565 5.721 86.422 1.00 39.16 306 VAL B C 1
ATOM 4444 O O . VAL B 1 307 ? -1.533 6.834 86.966 1.00 37.15 306 VAL B O 1
ATOM 4448 N N . GLU B 1 308 ? -2.548 5.326 85.615 1.00 39.41 307 GLU B N 1
ATOM 4449 C CA . GLU B 1 308 ? -3.721 6.149 85.369 1.00 40.04 307 GLU B CA 1
ATOM 4450 C C . GLU B 1 308 ? -4.530 6.047 86.652 1.00 36.85 307 GLU B C 1
ATOM 4451 O O . GLU B 1 308 ? -4.820 4.949 87.124 1.00 35.33 307 GLU B O 1
ATOM 4457 N N . PRO B 1 309 ? -4.897 7.194 87.239 1.00 35.24 308 PRO B N 1
ATOM 4458 C CA . PRO B 1 309 ? -5.670 7.197 88.482 1.00 35.02 308 PRO B CA 1
ATOM 4459 C C . PRO B 1 309 ? -6.888 6.271 88.512 1.00 35.33 308 PRO B C 1
ATOM 4460 O O . PRO B 1 309 ? -7.107 5.572 89.505 1.00 34.77 308 PRO B O 1
ATOM 4464 N N . THR B 1 310 ? -7.673 6.255 87.438 1.00 36.66 309 THR B N 1
ATOM 4465 C CA . THR B 1 310 ? -8.860 5.391 87.393 1.00 40.85 309 THR B CA 1
ATOM 4466 C C . THR B 1 310 ? -8.524 3.905 87.268 1.00 42.23 309 THR B C 1
ATOM 4467 O O . THR B 1 310 ? -9.411 3.055 87.311 1.00 42.83 309 THR B O 1
ATOM 4471 N N . ARG B 1 311 ? -7.241 3.597 87.107 1.00 44.14 310 ARG B N 1
ATOM 4472 C CA . ARG B 1 311 ? -6.808 2.214 87.001 1.00 45.59 310 ARG B CA 1
ATOM 4473 C C . ARG B 1 311 ? -5.848 1.861 88.141 1.00 45.92 310 ARG B C 1
ATOM 4474 O O . ARG B 1 311 ? -5.445 0.702 88.288 1.00 45.95 310 ARG B O 1
ATOM 4482 N N . LYS B 1 312 ? -5.503 2.857 88.957 1.00 44.82 311 LYS B N 1
ATOM 4483 C CA . LYS B 1 312 ? -4.592 2.646 90.080 1.00 44.35 311 LYS B CA 1
ATOM 4484 C C . LYS B 1 312 ? -5.006 1.469 90.941 1.00 44.69 311 LYS B C 1
ATOM 4485 O O . LYS B 1 312 ? -4.172 0.650 91.321 1.00 45.04 311 LYS B O 1
ATOM 4491 N N . GLU B 1 313 ? -6.290 1.381 91.262 1.00 45.21 312 GLU B N 1
ATOM 4492 C CA . GLU B 1 313 ? -6.751 0.280 92.091 1.00 46.64 312 GLU B CA 1
ATOM 4493 C C . GLU B 1 313 ? -6.531 -1.072 91.404 1.00 46.67 312 GLU B C 1
ATOM 4494 O O . GLU B 1 313 ? -6.146 -2.050 92.046 1.00 44.53 312 GLU B O 1
ATOM 4500 N N . GLU B 1 314 ? -6.777 -1.125 90.098 1.00 46.79 313 GLU B N 1
ATOM 4501 C CA . GLU B 1 314 ? -6.593 -2.365 89.361 1.00 48.82 313 GLU B CA 1
ATOM 4502 C C . GLU B 1 314 ? -5.143 -2.809 89.553 1.00 48.36 313 GLU B C 1
ATOM 4503 O O . GLU B 1 314 ? -4.874 -3.961 89.897 1.00 47.69 313 GLU B O 1
ATOM 4509 N N . VAL B 1 315 ? -4.214 -1.877 89.357 1.00 47.08 314 VAL B N 1
ATOM 4510 C CA . VAL B 1 315 ? -2.795 -2.172 89.499 1.00 46.08 314 VAL B CA 1
ATOM 4511 C C . VAL B 1 315 ? -2.424 -2.670 90.891 1.00 46.27 314 VAL B C 1
ATOM 4512 O O . VAL B 1 315 ? -1.651 -3.613 91.032 1.00 46.34 314 VAL B O 1
ATOM 4516 N N . VAL B 1 316 ? -2.975 -2.044 91.921 1.00 46.36 315 VAL B N 1
ATOM 4517 C CA . VAL B 1 316 ? -2.663 -2.437 93.292 1.00 47.87 315 VAL B CA 1
ATOM 4518 C C . VAL B 1 316 ? -3.111 -3.860 93.645 1.00 49.78 315 VAL B C 1
ATOM 4519 O O . VAL B 1 316 ? -2.445 -4.557 94.418 1.00 50.11 315 VAL B O 1
ATOM 4523 N N . ARG B 1 317 ? -4.236 -4.288 93.080 1.00 51.26 316 ARG B N 1
ATOM 4524 C CA . ARG B 1 317 ? -4.769 -5.623 93.341 1.00 52.09 316 ARG B CA 1
ATOM 4525 C C . ARG B 1 317 ? -3.965 -6.697 92.613 1.00 51.73 316 ARG B C 1
ATOM 4526 O O . ARG B 1 317 ? -3.719 -7.780 93.148 1.00 49.79 316 ARG B O 1
ATOM 4534 N N . ALA B 1 318 ? -3.565 -6.390 91.386 1.00 51.82 317 ALA B N 1
ATOM 4535 C CA . ALA B 1 318 ? -2.774 -7.316 90.598 1.00 53.54 317 ALA B CA 1
ATOM 4536 C C . ALA B 1 318 ? -1.420 -7.511 91.288 1.00 54.28 317 ALA B C 1
ATOM 4537 O O . ALA B 1 318 ? -0.993 -8.641 91.517 1.00 54.70 317 ALA B O 1
ATOM 4539 N N . LEU B 1 319 ? -0.756 -6.409 91.632 1.00 54.53 318 LEU B N 1
ATOM 4540 C CA . LEU B 1 319 ? 0.539 -6.478 92.299 1.00 54.76 318 LEU B CA 1
ATOM 4541 C C . LEU B 1 319 ? 0.439 -7.207 93.633 1.00 56.67 318 LEU B C 1
ATOM 4542 O O . LEU B 1 319 ? 1.365 -7.914 94.031 1.00 57.41 318 LEU B O 1
ATOM 4547 N N . ASN B 1 320 ? -0.688 -7.038 94.320 1.00 58.48 319 ASN B N 1
ATOM 4548 C CA . ASN B 1 320 ? -0.904 -7.680 95.615 1.00 60.06 319 ASN B CA 1
ATOM 4549 C C . ASN B 1 320 ? -1.073 -9.197 95.533 1.00 60.24 319 ASN B C 1
ATOM 4550 O O . ASN B 1 320 ? -0.990 -9.891 96.549 1.00 60.26 319 ASN B O 1
ATOM 4555 N N . ASN B 1 321 ? -1.321 -9.708 94.330 1.00 60.55 320 ASN B N 1
ATOM 4556 C CA . ASN B 1 321 ? -1.474 -11.145 94.137 1.00 61.21 320 ASN B CA 1
ATOM 4557 C C . ASN B 1 321 ? -0.096 -11.776 94.091 1.00 61.65 320 ASN B C 1
ATOM 4558 O O . ASN B 1 321 ? 0.067 -12.965 94.368 1.00 63.02 320 ASN B O 1
ATOM 4563 N N . LEU B 1 322 ? 0.897 -10.967 93.742 1.00 60.86 321 LEU B N 1
ATOM 4564 C CA . LEU B 1 322 ? 2.271 -11.435 93.666 1.00 60.46 321 LEU B CA 1
ATOM 4565 C C . LEU B 1 322 ? 2.862 -11.595 95.064 1.00 60.17 321 LEU B C 1
ATOM 4566 O O . LEU B 1 322 ? 2.165 -11.426 96.071 1.00 60.20 321 LEU B O 1
ATOM 4571 N N . ASN B 1 323 ? 4.153 -11.914 95.107 1.00 59.14 322 ASN B N 1
ATOM 4572 C CA . ASN B 1 323 ? 4.880 -12.151 96.353 1.00 58.75 322 ASN B CA 1
ATOM 4573 C C . ASN B 1 323 ? 5.262 -10.887 97.135 1.00 57.14 322 ASN B C 1
ATOM 4574 O O . ASN B 1 323 ? 5.577 -10.954 98.326 1.00 54.11 322 ASN B O 1
ATOM 4579 N N . GLY B 1 324 ? 5.246 -9.744 96.456 1.00 56.78 323 GLY B N 1
ATOM 4580 C CA . GLY B 1 324 ? 5.587 -8.492 97.103 1.00 56.24 323 GLY B CA 1
ATOM 4581 C C . GLY B 1 324 ? 4.349 -7.804 97.642 1.00 56.42 323 GLY B C 1
ATOM 4582 O O . GLY B 1 324 ? 3.274 -8.407 97.702 1.00 57.11 323 GLY B O 1
ATOM 4583 N N . PHE B 1 325 ? 4.491 -6.543 98.037 1.00 55.60 324 PHE B N 1
ATOM 4584 C CA . PHE B 1 325 ? 3.358 -5.793 98.566 1.00 54.38 324 PHE B CA 1
ATOM 4585 C C . PHE B 1 325 ? 3.404 -4.314 98.200 1.00 52.01 324 PHE B C 1
ATOM 4586 O O . PHE B 1 325 ? 4.477 -3.732 97.995 1.00 51.06 324 PHE B O 1
ATOM 4594 N N . VAL B 1 326 ? 2.221 -3.718 98.113 1.00 48.68 325 VAL B N 1
ATOM 4595 C CA . VAL B 1 326 ? 2.104 -2.313 97.795 1.00 44.86 325 VAL B CA 1
ATOM 4596 C C . VAL B 1 326 ? 2.285 -1.542 99.087 1.00 43.72 325 VAL B C 1
ATOM 4597 O O . VAL B 1 326 ? 1.756 -1.917 100.130 1.00 40.89 325 VAL B O 1
ATOM 4609 N N . PRO B 1 328 ? 1.468 1.759 100.914 1.00 39.78 327 PRO B N 1
ATOM 4610 C CA . PRO B 1 328 ? 0.632 2.962 100.833 1.00 37.03 327 PRO B CA 1
ATOM 4611 C C . PRO B 1 328 ? 1.394 4.147 101.435 1.00 33.54 327 PRO B C 1
ATOM 4612 O O . PRO B 1 328 ? 2.083 3.995 102.442 1.00 33.20 327 PRO B O 1
ATOM 4616 N N . PHE B 1 329 ? 1.279 5.321 100.820 1.00 29.46 328 PHE B N 1
ATOM 4617 C CA . PHE B 1 329 ? 2.001 6.494 101.309 1.00 24.72 328 PHE B CA 1
ATOM 4618 C C . PHE B 1 329 ? 1.367 7.801 100.832 1.00 23.52 328 PHE B C 1
ATOM 4619 O O . PHE B 1 329 ? 0.449 7.806 100.013 1.00 20.73 328 PHE B O 1
ATOM 4627 N N . GLN B 1 330 ? 1.908 8.908 101.335 1.00 22.84 329 GLN B N 1
ATOM 4628 C CA . GLN B 1 330 ? 1.494 10.257 100.939 1.00 24.69 329 GLN B CA 1
ATOM 4629 C C . GLN B 1 330 ? 2.756 11.104 101.033 1.00 22.72 329 GLN B C 1
ATOM 4630 O O . GLN B 1 330 ? 3.649 10.820 101.833 1.00 21.15 329 GLN B O 1
ATOM 4636 N N . PHE B 1 331 ? 2.826 12.148 100.230 1.00 19.59 330 PHE B N 1
ATOM 4637 C CA . PHE B 1 331 ? 3.958 13.036 100.306 1.00 20.37 330 PHE B CA 1
ATOM 4638 C C . PHE B 1 331 ? 3.796 13.862 101.588 1.00 20.97 330 PHE B C 1
ATOM 4639 O O . PHE B 1 331 ? 2.673 14.116 102.018 1.00 19.32 330 PHE B O 1
ATOM 4647 N N . ILE B 1 332 ? 4.903 14.246 102.223 1.00 21.30 331 ILE B N 1
ATOM 4648 C CA . ILE B 1 332 ? 4.825 15.072 103.426 1.00 22.01 331 ILE B CA 1
ATOM 4649 C C . ILE B 1 332 ? 5.698 16.292 103.178 1.00 24.80 331 ILE B C 1
ATOM 4650 O O . ILE B 1 332 ? 6.845 16.166 102.743 1.00 25.05 331 ILE B O 1
ATOM 4655 N N . ASP B 1 333 ? 5.158 17.476 103.442 1.00 27.88 332 ASP B N 1
ATOM 4656 C CA . ASP B 1 333 ? 5.898 18.700 103.201 1.00 31.96 332 ASP B CA 1
ATOM 4657 C C . ASP B 1 333 ? 6.953 19.130 104.222 1.00 32.47 332 ASP B C 1
ATOM 4658 O O . ASP B 1 333 ? 7.871 19.883 103.884 1.00 34.17 332 ASP B O 1
ATOM 4663 N N . ASP B 1 334 ? 6.840 18.671 105.459 1.00 31.69 333 ASP B N 1
ATOM 4664 C CA . ASP B 1 334 ? 7.810 19.066 106.472 1.00 32.33 333 ASP B CA 1
ATOM 4665 C C . ASP B 1 334 ? 9.029 18.171 106.506 1.00 30.33 333 ASP B C 1
ATOM 4666 O O . ASP B 1 334 ? 8.950 16.986 106.188 1.00 30.71 333 ASP B O 1
ATOM 4671 N N . GLY B 1 335 ? 10.154 18.755 106.892 1.00 26.58 334 GLY B N 1
ATOM 4672 C CA . GLY B 1 335 ? 11.381 17.996 107.015 1.00 26.46 334 GLY B CA 1
A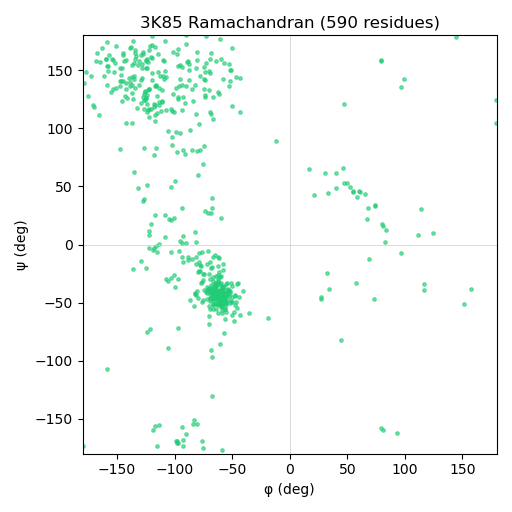TOM 4673 C C . GLY B 1 335 ? 11.533 17.608 108.478 1.00 25.09 334 GLY B C 1
ATOM 4674 O O . GLY B 1 335 ? 10.614 17.799 109.278 1.00 25.65 334 GLY B O 1
ATOM 4675 N N . ALA B 1 336 ? 12.691 17.074 108.836 1.00 24.33 335 ALA B N 1
ATOM 4676 C CA . ALA B 1 336 ? 12.952 16.655 110.206 1.00 24.79 335 ALA B CA 1
ATOM 4677 C C . ALA B 1 336 ? 12.629 17.773 111.189 1.00 25.68 335 ALA B C 1
ATOM 4678 O O . ALA B 1 336 ? 12.717 18.955 110.852 1.00 25.93 335 ALA B O 1
ATOM 4680 N N . HIS B 1 337 ? 12.236 17.402 112.400 1.00 25.88 336 HIS B N 1
ATOM 4681 C CA . HIS B 1 337 ? 11.958 18.394 113.430 1.00 26.83 336 HIS B CA 1
ATOM 4682 C C . HIS B 1 337 ? 11.879 17.764 114.808 1.00 24.74 336 HIS B C 1
ATOM 4683 O O . HIS B 1 337 ? 11.653 16.573 114.940 1.00 25.58 336 HIS B O 1
ATOM 4690 N N . GLY B 1 338 ? 12.098 18.581 115.831 1.00 24.80 337 GLY B N 1
ATOM 4691 C CA . GLY B 1 338 ? 12.062 18.100 117.193 1.00 24.21 337 GLY B CA 1
ATOM 4692 C C . GLY B 1 338 ? 11.127 18.947 118.027 1.00 24.58 337 GLY B C 1
ATOM 4693 O O . GLY B 1 338 ? 10.705 20.027 117.609 1.00 24.11 337 GLY B O 1
ATOM 4694 N N . TRP B 1 339 ? 10.776 18.443 119.200 1.00 23.07 338 TRP B N 1
ATOM 4695 C CA . TRP B 1 339 ? 9.903 19.178 120.084 1.00 24.69 338 TRP B CA 1
ATOM 4696 C C . TRP B 1 339 ? 10.179 18.730 121.518 1.00 27.18 338 TRP B C 1
ATOM 4697 O O . TRP B 1 339 ? 10.756 17.668 121.745 1.00 29.86 338 TRP B O 1
ATOM 4708 N N . LYS B 1 340 ? 9.805 19.548 122.488 1.00 30.89 339 LYS B N 1
ATOM 4709 C CA . LYS B 1 340 ? 10.056 19.195 123.879 1.00 34.77 339 LYS B CA 1
ATOM 4710 C C . LYS B 1 340 ? 8.765 18.932 124.639 1.00 34.50 339 LYS B C 1
ATOM 4711 O O . LYS B 1 340 ? 7.738 19.568 124.399 1.00 34.16 339 LYS B O 1
ATOM 4717 N N . ILE B 1 341 ? 8.834 17.984 125.558 1.00 34.10 340 ILE B N 1
ATOM 4718 C CA . ILE B 1 341 ? 7.702 17.646 126.402 1.00 36.22 340 ILE B CA 1
ATOM 4719 C C . ILE B 1 341 ? 8.162 17.978 127.822 1.00 39.71 340 ILE B C 1
ATOM 4720 O O . ILE B 1 341 ? 8.995 17.268 128.406 1.00 37.93 340 ILE B O 1
ATOM 4725 N N . TYR B 1 342 ? 7.636 19.076 128.354 1.00 43.58 341 TYR B N 1
ATOM 4726 C CA . TYR B 1 342 ? 7.985 19.529 129.691 1.00 49.67 341 TYR B CA 1
ATOM 4727 C C . TYR B 1 342 ? 7.190 18.765 130.736 1.00 53.43 341 TYR B C 1
ATOM 4728 O O . TYR B 1 342 ? 5.973 18.917 130.827 1.00 55.57 341 TYR B O 1
ATOM 4737 N N . SER B 1 343 ? 7.873 17.939 131.523 1.00 57.43 342 SER B N 1
ATOM 4738 C CA . SER B 1 343 ? 7.194 17.165 132.560 1.00 61.65 342 SER B CA 1
ATOM 4739 C C . SER B 1 343 ? 7.014 17.999 133.829 1.00 63.25 342 SER B C 1
ATOM 4740 O O . SER B 1 343 ? 7.493 19.158 133.853 1.00 63.70 342 SER B O 1
#

Foldseek 3Di:
DKKKKWFFKDFLFQPPCQAPPNCQPVWGKGKMFTWPWMKMKAKDFDPPQKEWEAAVQQPDTDIGGWQADDPPVGPLLLRLLSNLVCVVVVDDTGGIYMYIDTRDHDFAQRLGSLLNLRSNQRVCQVVVDPAALVRSLVVSCCSQCPVVVHHDGRPGNNCQRQHGTWMIQHHVRDDDTDQDDDPVLQVQQQLQKKFFLVVPVVLVLRRVLSVVCVVCSVVSNLVSSLVSLQVNVVSVVCDPPCVLPVQDARKHDGRHRIMHGHRNVCSVVSQVVRCVDNTHMHIGTTGGHMHMDDDDD/DKKKKWFFKDWLFQPPCQFPPNCQPPKTKTKMFTWDWMKMKAKFFDDPQKEFEAAPLQPDTDIGGWQADDPPVGPLLLSLLSNVVCVVVVDGTTGIYMYIDTRDHDWQQRLRSLLNLRSNQNVCVVPVDPAALVRSLVSSCCSQCPVVVHHDGSVGNNCQSAHGIWMIQHHVRDDDTDQDDDPVLQVQQQLQKKKAQVCVSVLVLRRVLSVVCVVCSVVSNLVVSLVSLQVNVVSVPCDDPCVLVVLAARKHDGINRMMHGHDSVCSVVSQVVSCVHPIHMHIGTDGGHMHMDDDDD

Secondary structure (DSSP, 8-state):
-EEEEEEEEEEEE-TTTTSTTHHHHT-B--EEEEEEEEEEEEEEE-SSSEEEEEETTTTEEEEEE-------SSSHHHHHHHHHHHHHTTPPP--EEEEEEESS-SSSSS-TTT--HHHHHHHHHHHT----HHHHHHHHHHIIIIIT-----SHHHHHHHH-SEE--EETTTEE---EE--HHHHHHHHH--------TTT--HHHHHHHHHHHHHTTT-HHHHHHHHHHHHHHTT---S-TTTTS----------------HHHHHHHHHHHHTSSS-----B-----EEEE---/-EEEEEEEEEEEE-TTTTSTTHHHHH-B--EEEEEEEEEEEEEEE-SSSEEEEEEGGGTEEEEEE-------SSSHHHHHHHHHHHHHHTPPP--EEEEEEESS-SSTTS-TTT--HHHHHHHHHHHT----HHHHHHHHHIIIIIIT-----SHHHHHHHH-SEE--EETTTEE---EE--HHHHHHHHH----B---TTT--HHHHHHHHHHHHHHTT-HHHHHHHHHHHHHHTT---S-HHHHT----------------HHHHHHHHHHHHHSSSB----B-----EEEE---

Nearest PDB structures (foldseek):
  3k85-assembly1_A  TM=1.001E+00  e=6.887E-65  Bacteroides thetaiotaomicron
  4usk-assembly1_B  TM=9.370E-01  e=9.949E-35  Burkholderia pseudomallei K96243
  4usm-assembly1_B  TM=9.300E-01  e=3.049E-34  Burkholderia pseudomallei K96243
  4n3o-assembly1_B  TM=8.719E-01  e=9.347E-34  Campylobacter jejuni subsp. jejuni NCTC 11168 = ATCC 700819
  4n3o-assembly1_A  TM=8.636E-01  e=7.754E-33  Campylobacter jejuni subsp. jejuni NCTC 11168 = ATCC 700819

Sequence (594 aa):
LVRSKAPLRLGLAGGGSDVSPYSDIYGGLILNATINLYAYCTIEETNSGRIEINAYDAQCCKSYLSSQLEIDGEASLIKGVYNRIIRDYRLEPKSFKITTYNDAPAGSGLGTSSTVVCILKAFIEWLSLPLGDYETSRLAYEIERKDLGLSGGKQDQYAAAFGGFNYEFLQNDLVIVNPLKKRWIVDELESSVLYFTQTAIEAHKIKQSAIDTKLALLKGDVGEFARILGEGWENKKKEAFDVATGAGAAGKVSGAGFIFVVEPTRKEEVVRALNNLNGFVPFQFIDDGAHGWKIYSLVRSKAPLRLGLAGGGSDVSPYSDIYGGLILNATINLYAYCTIEETNSGRIEINAYDAQCCKSYLSSQLEIDGEASLIKGVYNRIIRDYRLEPKSFKITTYNDAPAGSGLGTSSTVVCILKAFIEWLSLPLGDYETSRLAYEIERKDLGLSGGKQDQYAAAFGGFNYEFLQNDLVIVNPLKKRWIVDELESSVLYFTQTAIEAHKIKQSAIDTKLALLKGDVGEFARILGEGWENKKKEAFDVATGAGAAGKVSGAGFIFVVEPTRKEEVVRALNNLNGFVPFQFIDDGAHGWKIYS

B-factor: mean 43.12, std 15.77, range [14.29, 91.78]

Organism: Bacteroides thetaiotaomicron (strain ATCC 29148 / DSM 2079 / JCM 5827 / CCUG 10774 / NCTC 10582 / VPI-5482 / E50) (NCBI:txid226186)